Protein AF-A0A2P2MBY6-F1 (afdb_monomer)

Radius of gyration: 26.2 Å; Cα contacts (8 Å, |Δi|>4): 314; chains: 1; bounding box: 62×59×74 Å

Sequence (368 aa):
MGEHRKAVKDLSVALSIENSNVECLYLRASCYHAIGEYAAAVKDYDATLDLELDSMEKFVLQCLAFYQKEIALYTASKLRSEFCWFDIDGDIDPLFKEYWCKRLHPKNVCEKVFRQPPLRESLKKSKLRKQDFAITKQKAVLLVAADSIGKKIQYDCLGFLPNRRQHRMAGLAAIEIAQKVSKAWRSLQAEWKHSNKSSSKYGKRGRRRINIPSQNRGGAGCSTSSASETSTTYGITEDRSSNRFMMSWQDVYSVAVKWRQISEPCDPVVWINKLSEEFNSGFGSQTPMVLGQAKVIRYYPNHERTLDVAKAVIKDKLYVHNKADEI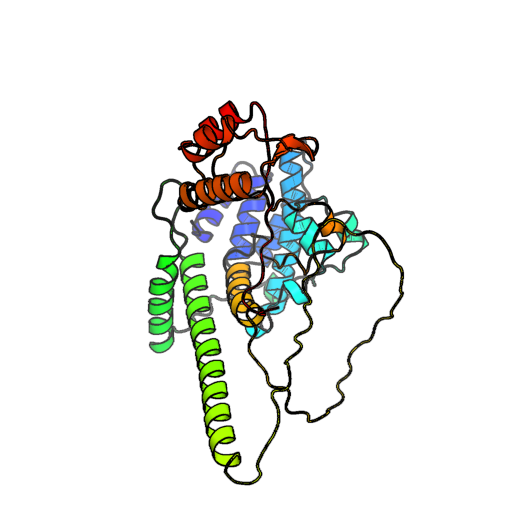INITTEKLQDIMDAKTCSDLYNIVGEDFWLATWCNSTAFEG

Nearest PDB structures (foldseek):
  4ja7-assembly1_A  TM=3.804E-01  e=2.092E+00  Rattus norvegicus
  6c9m-assembly1_A  TM=3.289E-01  e=2.869E+00  Homo sapiens
  6xss-assembly1_A  TM=3.361E-01  e=3.437E+00  synthetic construct
  4kxk-assembly1_D  TM=3.487E-01  e=3.596E+00  Homo sapiens

Secondary structure (DSSP, 8-state):
---HHHHHHHHHHHHHH-TT-HHHHHHHHHHHHHTT-HHHHHHHHHHHHT---S-HHHHHHHHHHHHHHHHHHHHHHHTTS-GGG--HHHHS-HHHHHHHHHT--THHHHHHSPPPPPPPHHHHH-----------HHHHHHHHHHHHHHGGG---STT----HHHHHHHHHHHHHHHHHHHHHHHHHHHHHHHHHHHTTSS-----------------S----------------------------HHHHHHHHHHHHHHHSTTS----GGGS-GGGGGT------SEETTEE-TTTGGGHHHHHHHHHHHHHHHSEEEETTS-EEE--HHHHHHHHH--SHHHHHHHH-S-EE-------TTS--

Structure (mmCIF, N/CA/C/O backbone):
data_AF-A0A2P2MBY6-F1
#
_entry.id   AF-A0A2P2MBY6-F1
#
loop_
_atom_site.group_PDB
_atom_site.id
_atom_site.type_symbol
_atom_site.label_atom_id
_atom_site.label_alt_id
_atom_site.label_comp_id
_atom_site.label_asym_id
_atom_site.label_entity_id
_atom_site.label_seq_id
_atom_site.pdbx_PDB_ins_code
_atom_site.Cartn_x
_atom_site.Cartn_y
_atom_site.Cartn_z
_atom_site.occupancy
_atom_site.B_iso_or_equiv
_atom_site.auth_seq_id
_atom_site.auth_comp_id
_atom_site.auth_asym_id
_atom_site.auth_atom_id
_atom_site.pdbx_PDB_model_num
ATOM 1 N N . MET A 1 1 ? -7.681 -6.167 -12.556 1.00 78.56 1 MET A N 1
ATOM 2 C CA . MET A 1 1 ? -6.485 -5.356 -12.226 1.00 78.56 1 MET A CA 1
ATOM 3 C C . MET A 1 1 ? -5.228 -6.216 -12.329 1.00 78.56 1 MET A C 1
ATOM 5 O O . MET A 1 1 ? -5.344 -7.437 -12.260 1.00 78.56 1 MET A O 1
ATOM 9 N N . GLY A 1 2 ? -4.052 -5.609 -12.525 1.00 81.81 2 GLY A N 1
ATOM 10 C CA . GLY A 1 2 ? -2.757 -6.320 -12.529 1.00 81.81 2 GLY A CA 1
ATOM 11 C C . GLY A 1 2 ? -2.271 -6.854 -13.888 1.00 81.81 2 GLY A C 1
ATOM 12 O O . GLY A 1 2 ? -1.284 -7.584 -13.948 1.00 81.81 2 GLY A O 1
ATOM 13 N N . GLU A 1 3 ? -2.921 -6.494 -14.999 1.00 90.56 3 GLU A N 1
ATOM 14 C CA . GLU A 1 3 ? -2.509 -6.874 -16.365 1.00 90.56 3 GLU A CA 1
ATOM 15 C C . GLU A 1 3 ? -1.414 -5.931 -16.908 1.00 90.56 3 GLU A C 1
ATOM 17 O O . GLU A 1 3 ? -1.547 -5.333 -17.976 1.00 90.56 3 GLU A O 1
ATOM 22 N N . HIS A 1 4 ? -0.314 -5.785 -16.164 1.00 93.62 4 HIS A N 1
ATOM 23 C CA . HIS A 1 4 ? 0.722 -4.775 -16.423 1.00 93.62 4 HIS A CA 1
ATOM 24 C C . HIS A 1 4 ? 1.309 -4.837 -17.842 1.00 93.62 4 HIS A C 1
ATOM 26 O O . HIS A 1 4 ? 1.604 -3.805 -18.428 1.00 93.62 4 HIS A O 1
ATOM 32 N N . ARG A 1 5 ? 1.444 -6.029 -18.443 1.00 93.88 5 ARG A N 1
ATOM 33 C CA . ARG A 1 5 ? 1.965 -6.159 -19.819 1.00 93.88 5 ARG A CA 1
ATOM 34 C C . ARG A 1 5 ? 1.016 -5.590 -20.874 1.00 93.88 5 ARG A C 1
ATOM 36 O O . ARG A 1 5 ? 1.489 -5.046 -21.866 1.00 93.88 5 ARG A O 1
ATOM 43 N N . LYS A 1 6 ? -0.299 -5.728 -20.674 1.00 95.31 6 LYS A N 1
ATOM 44 C CA . LYS A 1 6 ? -1.299 -5.123 -21.565 1.00 95.31 6 LYS A CA 1
ATOM 45 C C . LYS A 1 6 ? -1.293 -3.608 -21.387 1.00 95.31 6 LYS A C 1
ATOM 47 O O . LYS A 1 6 ? -1.152 -2.902 -22.374 1.00 95.31 6 LYS A O 1
ATOM 52 N N . ALA A 1 7 ? -1.271 -3.144 -20.135 1.00 96.31 7 ALA A N 1
ATOM 53 C CA . ALA A 1 7 ? -1.152 -1.723 -19.820 1.00 96.31 7 ALA A CA 1
ATOM 54 C C . ALA A 1 7 ? 0.098 -1.089 -20.455 1.00 96.31 7 ALA A C 1
ATOM 56 O O . ALA A 1 7 ? -0.005 -0.041 -21.074 1.00 96.31 7 ALA A O 1
ATOM 57 N N . VAL A 1 8 ? 1.264 -1.750 -20.407 1.00 97.38 8 VAL A N 1
ATOM 58 C CA . VAL A 1 8 ? 2.479 -1.277 -21.100 1.00 97.38 8 VAL A CA 1
ATOM 59 C C . VAL A 1 8 ? 2.241 -1.080 -22.598 1.00 97.38 8 VAL A C 1
ATOM 61 O O . VAL A 1 8 ? 2.723 -0.096 -23.157 1.00 97.38 8 VAL A O 1
ATOM 64 N N . LYS A 1 9 ? 1.518 -1.994 -23.258 1.00 97.38 9 LYS A N 1
ATOM 65 C CA . LYS A 1 9 ? 1.210 -1.878 -24.688 1.00 97.38 9 LYS A CA 1
ATOM 66 C C . LYS A 1 9 ? 0.331 -0.656 -24.952 1.00 97.38 9 LYS A C 1
ATOM 68 O O . LYS A 1 9 ? 0.691 0.154 -25.799 1.00 97.38 9 LYS A O 1
ATOM 73 N N . ASP A 1 10 ? -0.753 -0.507 -24.200 1.00 97.88 10 ASP A N 1
ATOM 74 C CA . ASP A 1 10 ? -1.712 0.589 -24.375 1.00 97.88 10 ASP A CA 1
ATOM 75 C C . ASP A 1 10 ? -1.059 1.952 -24.089 1.00 97.88 10 ASP A C 1
ATOM 77 O O . ASP A 1 10 ? -1.146 2.872 -24.899 1.00 97.88 10 ASP A O 1
ATOM 81 N N . LEU A 1 11 ? -0.286 2.050 -23.003 1.00 98.06 11 LEU A N 1
ATOM 82 C CA . LEU A 1 11 ? 0.474 3.252 -22.642 1.00 98.06 11 LEU A CA 1
ATOM 83 C C . LEU A 1 11 ? 1.568 3.578 -23.664 1.00 98.06 11 LEU A C 1
ATOM 85 O O . LEU A 1 11 ? 1.882 4.741 -23.886 1.00 98.06 11 LEU A O 1
ATOM 89 N N . SER A 1 12 ? 2.155 2.568 -24.312 1.00 97.94 12 SER A N 1
ATOM 90 C CA . SER A 1 12 ? 3.129 2.802 -25.384 1.00 97.94 12 SER A CA 1
ATOM 91 C C . SER A 1 12 ? 2.480 3.348 -26.651 1.00 97.94 12 SER A C 1
ATOM 93 O O . SER A 1 12 ? 3.113 4.140 -27.340 1.00 97.94 12 SER A O 1
ATOM 95 N N . VAL A 1 13 ? 1.236 2.957 -26.946 1.00 97.88 13 VAL A N 1
ATOM 96 C CA . VAL A 1 13 ? 0.458 3.569 -28.032 1.00 97.88 13 VAL A CA 1
ATOM 97 C C . VAL A 1 13 ? 0.110 5.013 -27.672 1.00 97.88 13 VAL A C 1
ATOM 99 O O . VAL A 1 13 ? 0.345 5.898 -28.488 1.00 97.88 13 VAL A O 1
ATOM 102 N N . ALA A 1 14 ? -0.353 5.280 -26.447 1.00 97.56 14 ALA A N 1
ATOM 103 C CA . ALA A 1 14 ? -0.631 6.646 -25.990 1.00 97.56 14 ALA A CA 1
ATOM 104 C C . ALA A 1 14 ? 0.609 7.554 -26.105 1.00 97.56 14 ALA A C 1
ATOM 106 O O . ALA A 1 14 ? 0.547 8.621 -26.709 1.00 97.56 14 ALA A O 1
ATOM 107 N N . LEU A 1 15 ? 1.768 7.068 -25.652 1.00 97.19 15 LEU A N 1
ATOM 108 C CA . LEU A 1 15 ? 3.051 7.773 -25.755 1.00 97.19 15 LEU A CA 1
ATOM 109 C C . LEU A 1 15 ? 3.625 7.848 -27.173 1.00 97.19 15 LEU A C 1
ATOM 111 O O . LEU A 1 15 ? 4.669 8.457 -27.343 1.00 97.19 15 LEU A O 1
ATOM 115 N N . SER A 1 16 ? 3.010 7.210 -28.172 1.00 97.06 16 SER A N 1
ATOM 116 C CA . SER A 1 16 ? 3.350 7.441 -29.585 1.00 97.06 16 SER A CA 1
ATOM 117 C C . SER A 1 16 ? 2.550 8.590 -30.203 1.00 97.06 16 SER A C 1
ATOM 119 O O . SER A 1 16 ? 2.918 9.092 -31.261 1.00 97.06 16 SER A O 1
ATOM 121 N N . ILE A 1 17 ? 1.455 8.985 -29.546 1.00 96.81 17 ILE A N 1
ATOM 122 C CA . ILE A 1 17 ? 0.594 10.105 -29.932 1.00 96.81 17 ILE A CA 1
ATOM 123 C C . ILE A 1 17 ? 1.050 11.365 -29.190 1.00 96.81 17 ILE A C 1
ATOM 125 O O . ILE A 1 17 ? 1.262 12.402 -29.810 1.00 96.81 17 ILE A O 1
ATOM 129 N N . GLU A 1 18 ? 1.246 11.262 -27.873 1.00 94.56 18 GLU A N 1
ATOM 130 C CA . GLU A 1 18 ? 1.729 12.346 -27.016 1.00 94.56 18 GLU A CA 1
ATOM 131 C C . GLU A 1 18 ? 2.947 11.875 -26.210 1.00 94.56 18 GLU A C 1
ATOM 133 O O . GLU A 1 18 ? 2.831 11.300 -25.127 1.00 94.56 18 GLU A O 1
ATOM 138 N N . ASN A 1 19 ? 4.143 12.113 -26.750 1.00 91.56 19 ASN A N 1
ATOM 139 C CA . ASN A 1 19 ? 5.389 11.558 -26.206 1.00 91.56 19 ASN A CA 1
ATOM 140 C C . ASN A 1 19 ? 5.737 12.051 -24.789 1.00 91.56 19 ASN A C 1
ATOM 142 O O . ASN A 1 19 ? 6.460 11.364 -24.069 1.00 91.56 19 ASN A O 1
ATOM 146 N N . SER A 1 20 ? 5.258 13.235 -24.403 1.00 90.75 20 SER A N 1
ATOM 147 C CA . SER A 1 20 ? 5.564 13.907 -23.132 1.00 90.75 20 SER A CA 1
ATOM 148 C C . SER A 1 20 ? 4.424 13.826 -22.112 1.00 90.75 20 SER A C 1
ATOM 150 O O . SER A 1 20 ? 4.402 14.592 -21.151 1.00 90.75 20 SER A O 1
ATOM 152 N N . ASN A 1 21 ? 3.467 12.912 -22.297 1.00 94.00 21 ASN A N 1
ATOM 153 C CA . ASN A 1 21 ? 2.381 12.733 -21.341 1.00 94.00 21 ASN A CA 1
ATOM 154 C C . ASN A 1 21 ? 2.911 12.130 -20.021 1.00 94.00 21 ASN A C 1
ATOM 156 O O . ASN A 1 21 ? 3.248 10.943 -19.946 1.00 94.00 21 ASN A O 1
ATOM 160 N N . VAL A 1 22 ? 2.983 12.961 -18.975 1.00 94.81 22 VAL A N 1
ATOM 161 C CA . VAL A 1 22 ? 3.554 12.623 -17.656 1.00 94.81 22 VAL A CA 1
ATOM 162 C C . VAL A 1 22 ? 2.873 11.423 -16.992 1.00 94.81 22 VAL A C 1
ATOM 164 O O . VAL A 1 22 ? 3.547 10.558 -16.431 1.00 94.81 22 VAL A O 1
ATOM 167 N N . GLU A 1 23 ? 1.545 11.322 -17.094 1.00 94.88 23 GLU A N 1
ATOM 168 C CA . GLU A 1 23 ? 0.777 10.211 -16.530 1.00 94.88 23 GLU A CA 1
ATOM 169 C C . GLU A 1 23 ? 1.121 8.908 -17.236 1.00 94.88 23 GLU A C 1
ATOM 171 O O . GLU A 1 23 ? 1.383 7.895 -16.584 1.00 94.88 23 GLU A O 1
ATOM 176 N N . CYS A 1 24 ? 1.173 8.931 -18.568 1.00 96.75 24 CYS A N 1
ATOM 177 C CA . CYS A 1 24 ? 1.498 7.745 -19.338 1.00 96.75 24 CYS A CA 1
ATOM 178 C C . CYS A 1 24 ? 2.928 7.266 -19.068 1.00 96.75 24 CYS A C 1
ATOM 180 O O . CYS A 1 24 ? 3.135 6.059 -18.913 1.00 96.75 24 CYS A O 1
ATOM 182 N N . LEU A 1 25 ? 3.901 8.181 -18.961 1.00 97.62 25 LEU A N 1
ATOM 183 C CA . LEU A 1 25 ? 5.281 7.848 -18.587 1.00 97.62 25 LEU A CA 1
ATOM 184 C C . LEU A 1 25 ? 5.335 7.208 -17.195 1.00 97.62 25 LEU A C 1
ATOM 186 O O . LEU A 1 25 ? 5.837 6.091 -17.052 1.00 97.62 25 LEU A O 1
ATOM 190 N N . TYR A 1 26 ? 4.740 7.853 -16.188 1.00 97.12 26 TYR A N 1
ATOM 191 C CA . TYR A 1 26 ? 4.722 7.353 -14.814 1.00 97.12 26 TYR A CA 1
ATOM 192 C C . TYR A 1 26 ? 4.019 5.990 -14.684 1.00 97.12 26 TYR A C 1
ATOM 194 O O . TYR A 1 26 ? 4.528 5.065 -14.036 1.00 97.12 26 TYR A O 1
ATOM 202 N N . LEU A 1 27 ? 2.845 5.829 -15.303 1.00 96.81 27 LEU A N 1
ATOM 203 C CA . LEU A 1 27 ? 2.080 4.581 -15.255 1.00 96.81 27 LEU A CA 1
ATOM 204 C C . LEU A 1 27 ? 2.801 3.452 -15.994 1.00 96.81 27 LEU A C 1
ATOM 206 O O . LEU A 1 27 ? 2.781 2.304 -15.532 1.00 96.81 27 LEU A O 1
ATOM 210 N N . ARG A 1 28 ? 3.477 3.753 -17.111 1.00 97.75 28 ARG A N 1
ATOM 211 C CA . ARG A 1 28 ? 4.228 2.748 -17.872 1.00 97.75 28 ARG A CA 1
ATOM 212 C C . ARG A 1 28 ? 5.473 2.320 -17.108 1.00 97.75 28 ARG A C 1
ATOM 214 O O . ARG A 1 28 ? 5.704 1.115 -16.990 1.00 97.75 28 ARG A O 1
ATOM 221 N N . ALA A 1 29 ? 6.184 3.267 -16.494 1.00 97.81 29 ALA A N 1
ATOM 222 C CA . ALA A 1 29 ? 7.292 2.996 -15.583 1.00 97.81 29 ALA A CA 1
ATOM 223 C C . ALA A 1 29 ? 6.868 2.070 -14.433 1.00 97.81 29 ALA A C 1
ATOM 225 O O . ALA A 1 29 ? 7.518 1.060 -14.162 1.00 97.81 29 ALA A O 1
ATOM 226 N N . SER A 1 30 ? 5.718 2.358 -13.820 1.00 96.75 30 SER A N 1
ATOM 227 C CA . SER A 1 30 ? 5.136 1.564 -12.731 1.00 96.75 30 SER A CA 1
ATOM 228 C C . SER A 1 30 ? 4.758 0.151 -13.174 1.00 96.75 30 SER A C 1
ATOM 230 O O . SER A 1 30 ? 5.026 -0.827 -12.471 1.00 96.75 30 SER A O 1
ATOM 232 N N . CYS A 1 31 ? 4.217 -0.000 -14.385 1.00 96.38 31 CYS A N 1
ATOM 233 C CA . CYS A 1 31 ? 3.959 -1.317 -14.957 1.00 96.38 31 CYS A CA 1
ATOM 234 C C . CYS A 1 31 ? 5.253 -2.084 -15.259 1.00 96.38 31 CYS A C 1
ATOM 236 O O . CYS A 1 31 ? 5.318 -3.279 -14.963 1.00 96.38 31 CYS A O 1
ATOM 238 N N . TYR A 1 32 ? 6.284 -1.424 -15.801 1.00 96.25 32 TYR A N 1
ATOM 239 C CA . TYR A 1 32 ? 7.603 -2.027 -16.014 1.00 96.25 32 TYR A CA 1
ATOM 240 C C . TYR A 1 32 ? 8.243 -2.471 -14.696 1.00 96.25 32 TYR A C 1
ATOM 242 O O . TYR A 1 32 ? 8.748 -3.592 -14.609 1.00 96.25 32 TYR A O 1
ATOM 250 N N . HIS A 1 33 ? 8.156 -1.646 -13.651 1.00 94.88 33 HIS A N 1
ATOM 251 C CA . HIS A 1 33 ? 8.618 -1.977 -12.308 1.00 94.88 33 HIS A CA 1
ATOM 252 C C . HIS A 1 33 ? 7.906 -3.233 -11.779 1.00 94.88 33 HIS A C 1
ATOM 254 O O . HIS A 1 33 ? 8.561 -4.198 -11.382 1.00 94.88 33 HIS A O 1
ATOM 260 N N . ALA A 1 34 ? 6.573 -3.285 -11.867 1.00 93.38 34 ALA A N 1
ATOM 261 C CA . ALA A 1 34 ? 5.775 -4.416 -11.394 1.00 93.38 34 ALA A CA 1
ATOM 262 C C . ALA A 1 34 ? 6.083 -5.750 -12.106 1.00 93.38 34 ALA A C 1
ATOM 264 O O . ALA A 1 34 ? 5.965 -6.817 -11.498 1.00 93.38 34 ALA A O 1
ATOM 265 N N . ILE A 1 35 ? 6.494 -5.720 -13.379 1.00 91.44 35 ILE A N 1
ATOM 266 C CA . ILE A 1 35 ? 6.883 -6.926 -14.139 1.00 91.44 35 ILE A CA 1
ATOM 267 C C . ILE A 1 35 ? 8.387 -7.231 -14.088 1.00 91.44 35 ILE A C 1
ATOM 269 O O . ILE A 1 35 ? 8.823 -8.202 -14.711 1.00 91.44 35 ILE A O 1
ATOM 273 N N . GLY A 1 36 ? 9.164 -6.431 -13.351 1.00 90.62 36 GLY A N 1
ATOM 274 C CA . GLY A 1 36 ? 10.608 -6.589 -13.175 1.00 90.62 36 GLY A CA 1
ATOM 275 C C . GLY A 1 36 ? 11.459 -6.057 -14.332 1.00 90.62 36 GLY A C 1
ATOM 276 O O . GLY A 1 36 ? 12.650 -6.331 -14.392 1.00 90.62 36 GLY A O 1
ATOM 277 N N . GLU A 1 37 ? 10.904 -5.289 -15.266 1.00 92.75 37 GLU A N 1
ATOM 278 C CA . GLU A 1 37 ? 11.662 -4.661 -16.357 1.00 92.75 37 GLU A CA 1
ATOM 279 C C . GLU A 1 37 ? 12.310 -3.347 -15.875 1.00 92.75 37 GLU A C 1
ATOM 281 O O . GLU A 1 37 ? 12.018 -2.259 -16.364 1.00 92.75 37 GLU A O 1
ATOM 286 N N . TYR A 1 38 ? 13.208 -3.453 -14.886 1.00 93.81 38 TYR A N 1
ATOM 287 C CA . TYR A 1 38 ? 13.740 -2.309 -14.130 1.00 93.81 38 TYR A CA 1
ATOM 288 C C . TYR A 1 38 ? 14.455 -1.258 -14.984 1.00 93.81 38 TYR A C 1
ATOM 290 O O . TYR A 1 38 ? 14.332 -0.073 -14.702 1.00 93.81 38 TYR A O 1
ATOM 298 N N . ALA A 1 39 ? 15.178 -1.655 -16.035 1.00 94.12 39 ALA A N 1
ATOM 299 C CA . ALA A 1 39 ? 15.843 -0.696 -16.922 1.00 94.12 39 ALA A CA 1
ATOM 300 C C . ALA A 1 39 ? 14.841 0.200 -17.665 1.00 94.12 39 ALA A C 1
ATOM 302 O O . ALA A 1 39 ? 15.055 1.405 -17.768 1.00 94.12 39 ALA A O 1
ATOM 303 N N . ALA A 1 40 ? 13.734 -0.379 -18.139 1.00 95.31 40 ALA A N 1
ATOM 304 C CA . ALA A 1 40 ? 12.662 0.379 -18.775 1.00 95.31 40 ALA A CA 1
ATOM 305 C C . ALA A 1 40 ? 11.901 1.233 -17.750 1.00 95.31 40 ALA A C 1
ATOM 307 O O . ALA A 1 40 ? 11.593 2.385 -18.035 1.00 95.31 40 ALA A O 1
ATOM 308 N N . ALA A 1 41 ? 11.677 0.704 -16.541 1.00 96.94 41 ALA A N 1
ATOM 309 C CA . ALA A 1 41 ? 11.056 1.451 -15.450 1.00 96.94 41 ALA A CA 1
ATOM 310 C C . ALA A 1 41 ? 11.860 2.703 -15.077 1.00 96.94 41 ALA A C 1
ATOM 312 O O . ALA A 1 41 ? 11.313 3.798 -15.071 1.00 96.94 41 ALA A O 1
ATOM 313 N N . VAL A 1 42 ? 13.166 2.556 -14.822 1.00 96.69 42 VAL A N 1
ATOM 314 C CA . VAL A 1 42 ? 14.052 3.681 -14.481 1.00 96.69 42 VAL A CA 1
ATOM 315 C C . VAL A 1 42 ? 14.084 4.709 -15.607 1.00 96.69 42 VAL A C 1
ATOM 317 O O . VAL A 1 42 ? 13.974 5.894 -15.324 1.00 96.69 42 VAL A O 1
ATOM 320 N N . LYS A 1 43 ? 14.155 4.269 -16.871 1.00 96.25 43 LYS A N 1
ATOM 321 C CA . LYS A 1 43 ? 14.130 5.172 -18.028 1.00 96.25 43 LYS A CA 1
ATOM 322 C C . LYS A 1 43 ? 12.860 6.029 -18.072 1.00 96.25 43 LYS A C 1
ATOM 324 O O . LYS A 1 43 ? 12.955 7.233 -18.276 1.00 96.25 43 LYS A O 1
ATOM 329 N N . ASP A 1 44 ? 11.688 5.420 -17.913 1.00 98.06 44 ASP A N 1
ATOM 330 C CA . ASP A 1 44 ? 10.419 6.155 -17.966 1.00 98.06 44 ASP A CA 1
ATOM 331 C C . ASP A 1 44 ? 10.206 7.026 -16.710 1.00 98.06 44 ASP A C 1
ATOM 333 O O . ASP A 1 44 ? 9.632 8.111 -16.810 1.00 98.06 44 ASP A O 1
ATOM 337 N N . TYR A 1 45 ? 10.699 6.606 -15.536 1.00 98.00 45 TYR A N 1
ATOM 338 C CA . TYR A 1 45 ? 10.712 7.466 -14.348 1.00 98.00 45 TYR A CA 1
ATOM 339 C C . TYR A 1 45 ? 11.626 8.678 -14.529 1.00 98.00 45 TYR A C 1
ATOM 341 O O . TYR A 1 45 ? 11.221 9.777 -14.172 1.00 98.00 45 TYR A O 1
ATOM 349 N N . ASP A 1 46 ? 12.813 8.503 -15.112 1.00 97.12 46 ASP A N 1
ATOM 350 C CA . ASP A 1 46 ? 13.713 9.618 -15.427 1.00 97.12 46 ASP A CA 1
ATOM 351 C C . ASP A 1 46 ? 13.061 10.584 -16.415 1.00 97.12 46 ASP A C 1
ATOM 353 O O . ASP A 1 46 ? 12.971 11.773 -16.132 1.00 97.12 46 ASP A O 1
ATOM 357 N N . ALA A 1 47 ? 12.447 10.064 -17.481 1.00 96.94 47 ALA A N 1
ATOM 358 C CA . ALA A 1 47 ? 11.673 10.890 -18.403 1.00 96.94 47 ALA A CA 1
ATOM 359 C C . ALA A 1 47 ? 10.525 11.647 -17.709 1.00 96.94 47 ALA A C 1
ATOM 361 O O . ALA A 1 47 ? 10.223 12.764 -18.098 1.00 96.94 47 ALA A O 1
ATOM 362 N N . THR A 1 48 ? 9.893 11.070 -16.680 1.00 96.56 48 THR A N 1
ATOM 363 C CA . THR A 1 48 ? 8.858 11.754 -15.880 1.00 96.56 48 THR A CA 1
ATOM 364 C C . THR A 1 48 ? 9.450 12.904 -15.056 1.00 96.56 48 THR A C 1
ATOM 366 O O . THR A 1 48 ? 8.844 13.971 -14.948 1.00 96.56 48 THR A O 1
ATOM 369 N N . LEU A 1 49 ? 10.626 12.689 -14.461 1.00 94.56 49 LEU A N 1
ATOM 370 C CA . LEU A 1 49 ? 11.331 13.675 -13.639 1.00 94.56 49 LEU A CA 1
ATOM 371 C C . LEU A 1 49 ? 11.885 14.845 -14.464 1.00 94.56 49 LEU A C 1
ATOM 373 O O . LEU A 1 49 ? 11.949 15.953 -13.943 1.00 94.56 49 LEU A O 1
ATOM 377 N N . ASP A 1 50 ? 12.234 14.606 -15.729 1.00 94.56 50 ASP A N 1
ATOM 378 C CA . ASP A 1 50 ? 12.812 15.608 -16.633 1.00 94.56 50 ASP A CA 1
ATOM 379 C C . ASP A 1 50 ? 11.766 16.542 -17.280 1.00 94.56 50 ASP A C 1
ATOM 381 O O . ASP A 1 50 ? 12.133 17.500 -17.959 1.00 94.56 50 ASP A O 1
ATOM 385 N N . LEU A 1 51 ? 10.463 16.282 -17.105 1.00 92.38 51 LEU A N 1
ATOM 386 C CA . LEU A 1 51 ? 9.408 17.133 -17.666 1.00 92.38 51 LEU A CA 1
ATOM 387 C C . LEU A 1 51 ? 9.251 18.453 -16.900 1.00 92.38 51 LEU A C 1
ATOM 389 O O . LEU A 1 51 ? 9.188 18.480 -15.672 1.00 92.38 51 LEU A O 1
ATOM 393 N N . GLU A 1 52 ? 9.063 19.547 -17.635 1.00 87.00 52 GLU A N 1
ATOM 394 C CA . GLU A 1 52 ? 8.582 20.808 -17.071 1.00 87.00 52 GLU A CA 1
ATOM 395 C C . GLU A 1 52 ? 7.053 20.763 -16.968 1.00 87.00 52 GLU A C 1
ATOM 397 O O . GLU A 1 52 ? 6.355 20.588 -17.969 1.00 87.00 52 GLU A O 1
ATOM 402 N N . LEU A 1 53 ? 6.524 20.870 -15.747 1.00 85.00 53 LEU A N 1
ATOM 403 C CA . LEU A 1 53 ? 5.092 20.749 -15.478 1.00 85.00 53 LEU A CA 1
ATOM 404 C C . LEU A 1 53 ? 4.497 22.088 -15.054 1.00 85.00 53 LEU A C 1
ATOM 406 O O . LEU A 1 53 ? 5.034 22.798 -14.211 1.00 85.00 53 LEU A O 1
ATOM 410 N N . ASP A 1 54 ? 3.336 22.387 -15.622 1.00 79.50 54 ASP A N 1
ATOM 411 C CA . ASP A 1 54 ? 2.554 23.606 -15.420 1.00 79.50 54 ASP A CA 1
ATOM 412 C C . ASP A 1 54 ? 1.555 23.512 -14.251 1.00 79.50 54 ASP A C 1
ATOM 414 O O . ASP A 1 54 ? 0.925 24.499 -13.878 1.00 79.50 54 ASP A O 1
ATOM 418 N N . SER A 1 55 ? 1.393 22.318 -13.673 1.00 78.31 55 SER A N 1
ATOM 419 C CA . SER A 1 55 ? 0.350 21.988 -12.700 1.00 78.31 55 SER A CA 1
ATOM 420 C C . SER A 1 55 ? 0.910 21.266 -11.476 1.00 78.31 55 SER A C 1
ATOM 422 O O . SER A 1 55 ? 1.679 20.307 -11.587 1.00 78.31 55 SER A O 1
ATOM 424 N N . MET A 1 56 ? 0.434 21.674 -10.294 1.00 74.81 56 MET A N 1
ATOM 425 C CA . MET A 1 56 ? 0.769 21.038 -9.017 1.00 74.81 56 MET A CA 1
ATOM 426 C C . MET A 1 56 ? 0.292 19.577 -8.939 1.00 74.81 56 MET A C 1
ATOM 428 O O . MET A 1 56 ? 0.945 18.747 -8.314 1.00 74.81 56 MET A O 1
ATOM 432 N N . GLU A 1 57 ? -0.821 19.231 -9.590 1.00 73.19 57 GLU A N 1
ATOM 433 C CA . GLU A 1 57 ? -1.320 17.850 -9.621 1.00 73.19 57 GLU A CA 1
ATOM 434 C C . GLU A 1 57 ? -0.347 16.934 -10.371 1.00 73.19 57 GLU A C 1
ATOM 436 O O . GLU A 1 57 ? 0.021 15.863 -9.885 1.00 73.19 57 GLU A O 1
ATOM 441 N N . LYS A 1 58 ? 0.164 17.406 -11.512 1.00 80.62 58 LYS A N 1
ATOM 442 C CA . LYS A 1 58 ? 1.179 16.685 -12.282 1.00 80.62 58 LYS A CA 1
ATOM 443 C C . LYS A 1 58 ? 2.514 16.627 -11.524 1.00 80.62 58 LYS A C 1
ATOM 445 O O . LYS A 1 58 ? 3.211 15.618 -11.592 1.00 80.62 58 LYS A O 1
ATOM 450 N N . PHE A 1 59 ? 2.844 17.656 -10.742 1.00 86.00 59 PHE A N 1
ATOM 451 C CA . PHE A 1 59 ? 4.048 17.686 -9.904 1.00 86.00 59 PHE A CA 1
ATOM 452 C C . PHE A 1 59 ? 4.090 16.552 -8.858 1.00 86.00 59 PHE A C 1
ATOM 454 O O . PHE A 1 59 ? 5.154 15.995 -8.567 1.00 86.00 59 PHE A O 1
ATOM 461 N N . VAL A 1 60 ? 2.932 16.118 -8.341 1.00 90.19 60 VAL A N 1
ATOM 462 C CA . VAL A 1 60 ? 2.849 14.950 -7.442 1.00 90.19 60 VAL A CA 1
ATOM 463 C C . VAL A 1 60 ? 3.360 13.678 -8.129 1.00 90.19 60 VAL A C 1
ATOM 465 O O . VAL A 1 60 ? 4.001 12.849 -7.479 1.00 90.19 60 VAL A O 1
ATOM 468 N N . LEU A 1 61 ? 3.145 13.523 -9.440 1.00 92.50 61 LEU A N 1
ATOM 469 C CA . LEU A 1 61 ? 3.645 12.370 -10.197 1.00 92.50 61 LEU A CA 1
ATOM 470 C C . LEU A 1 61 ? 5.169 12.366 -10.308 1.00 92.50 61 LEU A C 1
ATOM 472 O O . LEU A 1 61 ? 5.756 11.289 -10.293 1.00 92.50 61 LEU A O 1
ATOM 476 N N . GLN A 1 62 ? 5.824 13.529 -10.338 1.00 92.88 62 GLN A N 1
ATOM 477 C CA . GLN A 1 62 ? 7.289 13.610 -10.293 1.00 92.88 62 GLN A CA 1
ATOM 478 C C . GLN A 1 62 ? 7.826 13.200 -8.927 1.00 92.88 62 GLN A C 1
ATOM 480 O O . GLN A 1 62 ? 8.760 12.402 -8.837 1.00 92.88 62 GLN A O 1
ATOM 485 N N . CYS A 1 63 ? 7.188 13.671 -7.853 1.00 94.25 63 CYS A N 1
ATOM 486 C CA . CYS A 1 63 ? 7.530 13.237 -6.500 1.00 94.25 63 CYS A CA 1
ATOM 487 C C . CYS A 1 63 ? 7.385 11.714 -6.374 1.00 94.25 63 CYS A C 1
ATOM 489 O O . CYS A 1 63 ? 8.296 11.037 -5.907 1.00 94.25 63 CYS A O 1
ATOM 491 N N . LEU A 1 64 ? 6.279 11.145 -6.863 1.00 94.31 64 LEU A N 1
ATOM 492 C CA . LEU A 1 64 ? 6.085 9.696 -6.885 1.00 94.31 64 LEU A CA 1
ATOM 493 C C . LEU A 1 64 ? 7.120 8.985 -7.766 1.00 94.31 64 LEU A C 1
ATOM 495 O O . LEU A 1 64 ? 7.698 8.000 -7.316 1.00 94.31 64 LEU A O 1
ATOM 499 N N . ALA A 1 65 ? 7.398 9.472 -8.977 1.00 96.12 65 ALA A N 1
ATOM 500 C CA . ALA A 1 65 ? 8.387 8.891 -9.885 1.00 96.12 65 ALA A CA 1
ATOM 501 C C . ALA A 1 65 ? 9.769 8.782 -9.232 1.00 96.12 65 ALA A C 1
ATOM 503 O O . ALA A 1 65 ? 10.425 7.750 -9.363 1.00 96.12 65 ALA A O 1
ATOM 504 N N . PHE A 1 66 ? 10.170 9.795 -8.459 1.00 96.12 66 PHE A N 1
ATOM 505 C CA . PHE A 1 66 ? 11.392 9.761 -7.664 1.00 96.12 66 PHE A CA 1
ATOM 506 C C . PHE A 1 66 ? 11.414 8.567 -6.703 1.00 96.12 66 PHE A C 1
ATOM 508 O O . PHE A 1 66 ? 12.326 7.740 -6.766 1.00 96.12 66 PHE A O 1
ATOM 515 N N . TYR A 1 67 ? 10.405 8.444 -5.834 1.00 96.44 67 TYR A N 1
ATOM 516 C CA . TYR A 1 67 ? 10.377 7.372 -4.834 1.00 96.44 67 TYR A CA 1
ATOM 517 C C . TYR A 1 67 ? 10.280 6.000 -5.499 1.00 96.44 67 TYR A C 1
ATOM 519 O O . TYR A 1 67 ? 10.982 5.066 -5.118 1.00 96.44 67 TYR A O 1
ATOM 527 N N . GLN A 1 68 ? 9.459 5.881 -6.541 1.00 96.94 68 GLN A N 1
ATOM 528 C CA . GLN A 1 68 ? 9.271 4.625 -7.253 1.00 96.94 68 GLN A CA 1
ATOM 529 C C . GLN A 1 68 ? 10.520 4.175 -8.009 1.00 96.94 68 GLN A C 1
ATOM 531 O O . GLN A 1 68 ? 10.815 2.979 -8.037 1.00 96.94 68 GLN A O 1
ATOM 536 N N . LYS A 1 69 ? 11.289 5.113 -8.575 1.00 97.12 69 LYS A N 1
ATOM 537 C CA . LYS A 1 69 ? 12.599 4.827 -9.165 1.00 97.12 69 LYS A CA 1
ATOM 538 C C . LYS A 1 69 ? 13.543 4.235 -8.123 1.00 97.12 69 LYS A C 1
ATOM 540 O O . LYS A 1 69 ? 14.160 3.206 -8.383 1.00 97.12 69 LYS A O 1
ATOM 545 N N . GLU A 1 70 ? 13.635 4.842 -6.944 1.00 96.56 70 GLU A N 1
ATOM 546 C CA . GLU A 1 70 ? 14.501 4.348 -5.869 1.00 96.56 70 GLU A CA 1
ATOM 547 C C . GLU A 1 70 ? 14.067 2.959 -5.382 1.00 96.56 70 GLU A C 1
ATOM 549 O O . GLU A 1 70 ? 14.902 2.063 -5.261 1.00 96.56 70 GLU A O 1
ATOM 554 N N . ILE A 1 71 ? 12.765 2.714 -5.204 1.00 96.56 71 ILE A N 1
ATOM 555 C CA . ILE A 1 71 ? 12.256 1.381 -4.841 1.00 96.56 71 ILE A CA 1
ATOM 556 C C . ILE A 1 71 ? 12.503 0.354 -5.958 1.00 96.56 71 ILE A C 1
ATOM 558 O O . ILE A 1 71 ? 12.827 -0.803 -5.671 1.00 96.56 71 ILE A O 1
ATOM 562 N N . ALA A 1 72 ? 12.432 0.755 -7.231 1.00 96.06 72 ALA A N 1
ATOM 563 C CA . ALA A 1 72 ? 12.788 -0.106 -8.356 1.00 96.06 72 ALA A CA 1
ATOM 564 C C . ALA A 1 72 ? 14.277 -0.487 -8.334 1.00 96.06 72 ALA A C 1
ATOM 566 O O . ALA A 1 72 ? 14.613 -1.655 -8.547 1.00 96.06 72 ALA A O 1
ATOM 567 N N . LEU A 1 73 ? 15.165 0.463 -8.024 1.00 95.88 73 LEU A N 1
ATOM 568 C CA . LEU A 1 73 ? 16.602 0.223 -7.852 1.00 95.88 73 LEU A CA 1
ATOM 569 C C . LEU A 1 73 ? 16.890 -0.698 -6.661 1.00 95.88 73 LEU A C 1
ATOM 571 O O . LEU A 1 73 ? 17.630 -1.676 -6.806 1.00 95.88 73 LEU A O 1
ATOM 575 N N . TYR A 1 74 ? 16.256 -0.446 -5.514 1.00 95.25 74 TYR A N 1
ATOM 576 C CA . TYR A 1 74 ? 16.342 -1.311 -4.338 1.00 95.25 74 TYR A CA 1
ATOM 577 C C . TYR A 1 74 ? 15.917 -2.744 -4.675 1.00 95.25 74 TYR A C 1
ATOM 579 O O . TYR A 1 74 ? 16.678 -3.694 -4.463 1.00 95.25 74 TYR A O 1
ATOM 587 N N . THR A 1 75 ? 14.742 -2.908 -5.285 1.00 93.75 75 THR A N 1
ATOM 588 C CA . THR A 1 75 ? 14.206 -4.224 -5.653 1.00 93.75 75 THR A CA 1
ATOM 589 C C . THR A 1 75 ? 15.133 -4.933 -6.642 1.00 93.75 75 THR A C 1
ATOM 591 O O . THR A 1 75 ? 15.441 -6.113 -6.466 1.00 93.75 75 THR A O 1
ATOM 594 N N . ALA A 1 76 ? 15.662 -4.209 -7.635 1.00 92.69 76 ALA A N 1
ATOM 595 C CA . ALA A 1 76 ? 16.654 -4.726 -8.574 1.00 92.69 76 ALA A CA 1
ATOM 596 C C . ALA A 1 76 ? 17.947 -5.193 -7.877 1.00 92.69 76 ALA A C 1
ATOM 598 O O . ALA A 1 76 ? 18.529 -6.211 -8.264 1.00 92.69 76 ALA A O 1
ATOM 599 N N . SER A 1 77 ? 18.393 -4.484 -6.834 1.00 91.94 77 SER A N 1
ATOM 600 C CA . SER A 1 77 ? 19.593 -4.837 -6.065 1.00 91.94 77 SER A CA 1
ATOM 601 C C . SER A 1 77 ? 19.439 -6.155 -5.291 1.00 91.94 77 SER A C 1
ATOM 603 O O . SER A 1 77 ? 20.414 -6.897 -5.144 1.00 91.94 77 SER A O 1
ATOM 605 N N . LYS A 1 78 ? 18.207 -6.485 -4.874 1.00 91.25 78 LYS A N 1
ATOM 606 C CA . LYS A 1 78 ? 17.855 -7.683 -4.095 1.00 91.25 78 LYS A CA 1
ATOM 607 C C . LYS A 1 78 ? 17.473 -8.899 -4.948 1.00 91.25 78 LYS A C 1
ATOM 609 O O . LYS A 1 78 ? 17.292 -9.977 -4.397 1.00 91.25 78 LYS A O 1
ATOM 614 N N . LEU A 1 79 ? 17.408 -8.784 -6.279 1.00 86.19 79 LEU A N 1
ATOM 615 C CA . LEU A 1 79 ? 16.949 -9.861 -7.181 1.00 86.19 79 LEU A CA 1
ATOM 616 C C . LEU A 1 79 ? 17.682 -11.201 -7.043 1.00 86.19 79 LEU A C 1
ATOM 618 O O . LEU A 1 79 ? 17.113 -12.245 -7.350 1.00 86.19 79 LEU A O 1
ATOM 622 N N . ARG A 1 80 ? 18.968 -11.173 -6.676 1.00 83.44 80 ARG A N 1
ATOM 623 C CA . ARG A 1 80 ? 19.791 -12.385 -6.520 1.00 83.44 80 ARG A CA 1
ATOM 624 C C . ARG A 1 80 ? 19.826 -12.904 -5.087 1.00 83.44 80 ARG A C 1
ATOM 626 O O . ARG A 1 80 ? 20.393 -13.967 -4.855 1.00 83.44 80 ARG A O 1
ATOM 633 N N . SER A 1 81 ? 19.265 -12.152 -4.150 1.00 89.19 81 SER A N 1
ATOM 634 C CA . SER A 1 81 ? 19.183 -12.543 -2.753 1.00 89.19 81 SER A CA 1
ATOM 635 C C . SER A 1 81 ? 17.983 -13.454 -2.542 1.00 89.19 81 SER A C 1
ATOM 637 O O . SER A 1 81 ? 16.979 -13.372 -3.253 1.00 89.19 81 SER A O 1
ATOM 639 N N . GLU A 1 82 ? 18.065 -14.324 -1.541 1.00 90.44 82 GLU A N 1
ATOM 640 C CA . GLU A 1 82 ? 16.889 -15.064 -1.100 1.00 90.44 82 GLU A CA 1
ATOM 641 C C . GLU A 1 82 ? 15.810 -14.090 -0.620 1.00 90.44 82 GLU A C 1
ATOM 643 O O . GLU A 1 82 ? 16.100 -13.056 -0.014 1.00 90.44 82 GLU A O 1
ATOM 648 N N . PHE A 1 83 ? 14.547 -14.436 -0.863 1.00 89.94 83 PHE A N 1
ATOM 649 C CA . PHE A 1 83 ? 13.422 -13.556 -0.555 1.00 89.94 83 PHE A CA 1
ATOM 650 C C . PHE A 1 83 ? 13.315 -13.203 0.939 1.00 89.94 83 PHE A C 1
ATOM 652 O O . PHE A 1 83 ? 12.819 -12.136 1.294 1.00 89.94 83 PHE A O 1
ATOM 659 N N . CYS A 1 84 ? 13.834 -14.049 1.835 1.00 87.94 84 CYS A N 1
ATOM 660 C CA . CYS A 1 84 ? 13.883 -13.753 3.266 1.00 87.94 84 CYS A CA 1
ATOM 661 C C . CYS A 1 84 ? 14.701 -12.488 3.596 1.00 87.94 84 CYS A C 1
ATOM 663 O O . CYS A 1 84 ? 14.366 -11.832 4.580 1.00 87.94 84 CYS A O 1
ATOM 665 N N . TRP A 1 85 ? 15.668 -12.102 2.752 1.00 90.62 85 TRP A N 1
ATOM 666 C CA . TRP A 1 85 ? 16.525 -10.915 2.902 1.00 90.62 85 TRP A CA 1
ATOM 667 C C . TRP A 1 85 ? 15.985 -9.644 2.231 1.00 90.62 85 TRP A C 1
ATOM 669 O O . TRP A 1 85 ? 16.659 -8.611 2.230 1.00 90.62 85 TRP A O 1
ATOM 679 N N . PHE A 1 86 ? 14.803 -9.712 1.615 1.00 93.12 86 PHE A N 1
ATOM 680 C CA . PHE A 1 86 ? 14.087 -8.525 1.152 1.00 93.12 86 PHE A CA 1
ATOM 681 C C . PHE A 1 86 ? 13.398 -7.869 2.353 1.00 93.12 86 PHE A C 1
ATOM 683 O O . PHE A 1 86 ? 12.570 -8.510 2.999 1.00 93.12 86 PHE A O 1
ATOM 690 N N . ASP A 1 87 ? 13.754 -6.633 2.683 1.00 93.12 87 ASP A N 1
ATOM 691 C CA . ASP A 1 87 ? 13.261 -5.933 3.870 1.00 93.12 87 ASP A CA 1
ATOM 692 C C . ASP A 1 87 ? 13.276 -4.415 3.644 1.00 93.12 87 ASP A C 1
ATOM 694 O O . ASP A 1 87 ? 14.224 -3.727 4.012 1.00 93.12 87 ASP A O 1
ATOM 698 N N . ILE A 1 88 ? 12.221 -3.883 3.017 1.00 94.31 88 ILE A N 1
ATOM 699 C CA . ILE A 1 88 ? 12.086 -2.431 2.804 1.00 94.31 88 ILE A CA 1
ATOM 700 C C . ILE A 1 88 ? 12.096 -1.686 4.143 1.00 94.31 88 ILE A C 1
ATOM 702 O O . ILE A 1 88 ? 12.642 -0.591 4.239 1.00 94.31 88 ILE A O 1
ATOM 706 N N . ASP A 1 89 ? 11.491 -2.263 5.180 1.00 92.88 89 ASP A N 1
ATOM 707 C CA . ASP A 1 89 ? 11.336 -1.598 6.467 1.00 92.88 89 ASP A CA 1
ATOM 708 C C . ASP A 1 89 ? 12.658 -1.446 7.220 1.00 92.88 89 ASP A C 1
ATOM 710 O O . ASP A 1 89 ? 12.843 -0.425 7.889 1.00 92.88 89 ASP A O 1
ATOM 714 N N . GLY A 1 90 ? 13.551 -2.430 7.104 1.00 92.69 90 GLY A N 1
ATOM 715 C CA . GLY A 1 90 ? 14.899 -2.390 7.669 1.00 92.69 90 GLY A CA 1
ATOM 716 C C . GLY A 1 90 ? 15.933 -1.686 6.787 1.00 92.69 90 GLY A C 1
ATOM 717 O O . GLY A 1 90 ? 16.807 -1.005 7.317 1.00 92.69 90 GLY A O 1
ATOM 718 N N . ASP A 1 91 ? 15.839 -1.827 5.462 1.00 94.25 91 ASP A N 1
ATOM 719 C CA . ASP A 1 91 ? 16.880 -1.357 4.539 1.00 94.25 91 ASP A CA 1
ATOM 720 C C . ASP A 1 91 ? 16.679 0.087 4.052 1.00 94.25 91 ASP A C 1
ATOM 722 O O . ASP A 1 91 ? 17.652 0.751 3.691 1.00 94.25 91 ASP A O 1
ATOM 726 N N . ILE A 1 92 ? 15.431 0.564 3.967 1.00 94.62 92 ILE A N 1
ATOM 727 C CA . ILE A 1 92 ? 15.121 1.907 3.462 1.00 94.62 92 ILE A CA 1
ATOM 728 C C . ILE A 1 92 ? 14.980 2.887 4.623 1.00 94.62 92 ILE A C 1
ATOM 730 O O . ILE A 1 92 ? 14.282 2.625 5.607 1.00 94.62 92 ILE A O 1
ATOM 734 N N . ASP A 1 93 ? 15.611 4.048 4.460 1.00 94.75 93 ASP A N 1
ATOM 735 C CA . ASP A 1 93 ? 15.648 5.108 5.459 1.00 94.75 93 ASP A CA 1
ATOM 736 C C . ASP A 1 93 ? 14.234 5.536 5.926 1.00 94.75 93 ASP A C 1
ATOM 738 O O . ASP A 1 93 ? 13.330 5.710 5.093 1.00 94.75 93 ASP A O 1
ATOM 742 N N . PRO A 1 94 ? 14.006 5.717 7.242 1.00 92.50 94 PRO A N 1
ATOM 743 C CA . PRO A 1 94 ? 12.717 6.149 7.782 1.00 92.50 94 PRO A CA 1
ATOM 744 C C . PRO A 1 94 ? 12.170 7.446 7.170 1.00 92.50 94 PRO A C 1
ATOM 746 O O . PRO A 1 94 ? 10.970 7.513 6.889 1.00 92.50 94 PRO A O 1
ATOM 749 N N . LEU A 1 95 ? 13.025 8.444 6.912 1.00 92.00 95 LEU A N 1
ATOM 750 C CA . LEU A 1 95 ? 12.632 9.721 6.311 1.00 92.00 95 LEU A CA 1
ATOM 751 C C . LEU A 1 95 ? 12.169 9.521 4.866 1.00 92.00 95 LEU A C 1
ATOM 753 O O . LEU A 1 95 ? 11.147 10.072 4.454 1.00 92.00 95 LEU A O 1
ATOM 757 N N . PHE A 1 96 ? 12.881 8.683 4.104 1.00 94.56 96 PHE A N 1
ATOM 758 C CA . PHE A 1 96 ? 12.467 8.318 2.749 1.00 94.56 96 PHE A CA 1
ATOM 759 C C . PHE A 1 96 ? 11.078 7.680 2.756 1.00 94.56 96 PHE A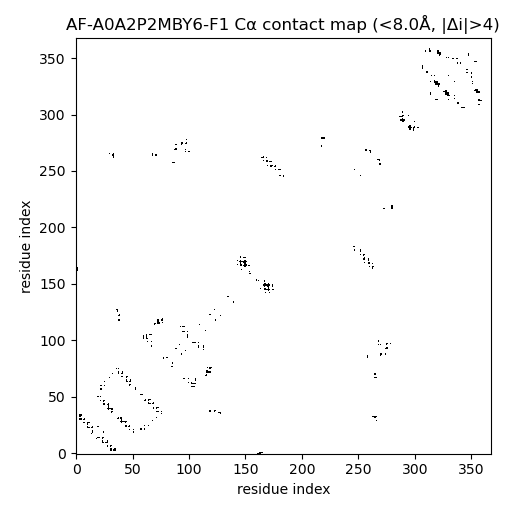 C 1
ATOM 761 O O . PHE A 1 96 ? 10.203 8.106 2.001 1.00 94.56 96 PHE A O 1
ATOM 768 N N . LYS A 1 97 ? 10.862 6.667 3.610 1.00 92.88 97 LYS A N 1
ATOM 769 C CA . LYS A 1 97 ? 9.581 5.947 3.679 1.00 92.88 97 LYS A CA 1
ATOM 770 C C . LYS A 1 97 ? 8.441 6.886 4.049 1.00 92.88 97 LYS A C 1
ATOM 772 O O . LYS A 1 97 ? 7.370 6.801 3.455 1.00 92.88 97 LYS A O 1
ATOM 777 N N . GLU A 1 98 ? 8.671 7.797 4.988 1.00 90.31 98 GLU A N 1
ATOM 778 C CA . GLU A 1 98 ? 7.665 8.767 5.404 1.00 90.31 98 GLU A CA 1
ATOM 779 C C . GLU A 1 98 ? 7.271 9.704 4.264 1.00 90.31 98 GLU A C 1
ATOM 781 O O . GLU A 1 98 ? 6.083 9.856 3.969 1.00 90.31 98 GLU A O 1
ATOM 786 N N . TYR A 1 99 ? 8.256 10.295 3.589 1.00 92.19 99 TYR A N 1
ATOM 787 C CA . TYR A 1 99 ? 7.991 11.208 2.485 1.00 92.19 99 TYR A CA 1
ATOM 788 C C . TYR A 1 99 ? 7.335 10.489 1.304 1.00 92.19 99 TYR A C 1
ATOM 790 O O . TYR A 1 99 ? 6.432 11.046 0.681 1.00 92.19 99 TYR A O 1
ATOM 798 N N . TRP A 1 100 ? 7.725 9.240 1.037 1.00 92.31 100 TRP A N 1
ATOM 799 C CA . TRP A 1 100 ? 7.076 8.398 0.037 1.00 92.31 100 TRP A CA 1
ATOM 800 C C . TRP A 1 100 ? 5.599 8.156 0.377 1.00 92.31 100 TRP A C 1
ATOM 802 O O . TRP A 1 100 ? 4.732 8.367 -0.473 1.00 92.31 100 TRP A O 1
ATOM 812 N N . CYS A 1 101 ? 5.291 7.791 1.626 1.00 89.25 101 CYS A N 1
ATOM 813 C CA . CYS A 1 101 ? 3.916 7.577 2.089 1.00 89.25 101 CYS A CA 1
ATOM 814 C C . CYS A 1 101 ? 3.069 8.853 2.009 1.00 89.25 101 CYS A C 1
ATOM 816 O O . CYS A 1 101 ? 1.908 8.801 1.605 1.00 89.25 101 CYS A O 1
ATOM 818 N N . LYS A 1 102 ? 3.652 9.997 2.386 1.00 86.38 102 LYS A N 1
ATOM 819 C CA . LYS A 1 102 ? 2.996 11.312 2.389 1.00 86.38 102 LYS A CA 1
ATOM 820 C C . LYS A 1 102 ? 3.015 12.010 1.019 1.00 86.38 102 LYS A C 1
ATOM 822 O O . LYS A 1 102 ? 2.389 13.054 0.874 1.00 86.38 102 LYS A O 1
ATOM 827 N N . ARG A 1 103 ? 3.699 11.438 0.017 1.00 89.06 103 ARG A N 1
ATOM 828 C CA . ARG A 1 103 ? 3.887 12.003 -1.335 1.00 89.06 103 ARG A CA 1
ATOM 829 C C . ARG A 1 103 ? 4.497 13.412 -1.320 1.00 89.06 103 ARG A C 1
ATOM 831 O O . ARG A 1 103 ? 4.111 14.271 -2.109 1.00 89.06 103 ARG A O 1
ATOM 838 N N . LEU A 1 104 ? 5.425 13.651 -0.396 1.00 89.75 104 LEU A N 1
ATOM 839 C CA . LEU A 1 104 ? 6.077 14.950 -0.221 1.00 89.75 104 LEU A CA 1
ATOM 840 C C . LEU A 1 104 ? 7.156 15.184 -1.283 1.00 89.75 104 LEU A C 1
ATOM 842 O O . LEU A 1 104 ? 7.649 14.249 -1.911 1.00 89.75 104 LEU A O 1
ATOM 846 N N . HIS A 1 105 ? 7.561 16.442 -1.457 1.00 92.19 105 HIS A N 1
ATOM 847 C CA . HIS A 1 105 ? 8.664 16.787 -2.350 1.00 92.19 105 HIS A CA 1
ATOM 848 C C . HIS A 1 105 ? 9.978 16.142 -1.863 1.00 92.19 105 HIS A C 1
ATOM 850 O O . HIS A 1 105 ? 10.352 16.314 -0.699 1.00 92.19 105 HIS A O 1
ATOM 856 N N . PRO A 1 106 ? 10.766 15.493 -2.743 1.00 93.00 106 PRO A N 1
ATOM 857 C CA . PRO A 1 106 ? 11.967 14.758 -2.344 1.00 93.00 106 PRO A CA 1
ATOM 858 C C . PRO A 1 106 ? 13.183 15.611 -1.968 1.00 93.00 106 PRO A C 1
ATOM 860 O O . PRO A 1 106 ? 14.242 15.044 -1.738 1.00 93.00 106 PRO A O 1
ATOM 863 N N . LYS A 1 107 ? 13.082 16.946 -1.873 1.00 91.56 107 LYS A N 1
ATOM 864 C CA . LYS A 1 107 ? 14.248 17.827 -1.671 1.00 91.56 107 LYS A CA 1
ATOM 865 C C . LYS A 1 107 ? 15.020 17.449 -0.404 1.00 91.56 107 LYS A C 1
ATOM 867 O O . LYS A 1 107 ? 16.202 17.133 -0.470 1.00 91.56 107 LYS A O 1
ATOM 872 N N . ASN A 1 108 ? 14.310 17.364 0.720 1.00 89.19 108 ASN A N 1
ATOM 873 C CA . ASN A 1 108 ? 14.899 16.986 2.005 1.00 89.19 108 ASN A CA 1
ATOM 874 C C . ASN A 1 108 ? 15.440 15.548 1.996 1.00 89.19 108 ASN A C 1
ATOM 876 O O . ASN A 1 108 ? 16.448 15.265 2.636 1.00 89.19 108 ASN A O 1
ATOM 880 N N . VAL A 1 109 ? 14.789 14.642 1.259 1.00 91.81 109 VAL A N 1
ATOM 881 C CA . VAL A 1 109 ? 15.238 13.250 1.116 1.00 91.81 109 VAL A CA 1
ATOM 882 C C . VAL A 1 109 ? 16.535 13.186 0.309 1.00 91.81 109 VAL A C 1
ATOM 884 O O . VAL A 1 109 ? 17.465 12.511 0.728 1.00 91.81 109 VAL A O 1
ATOM 887 N N . CYS A 1 110 ? 16.643 13.918 -0.802 1.00 90.88 110 CYS A N 1
ATOM 888 C CA . CYS A 1 110 ? 17.857 13.987 -1.619 1.00 90.88 110 CYS A CA 1
ATOM 889 C C . CYS A 1 110 ? 19.073 14.503 -0.845 1.00 90.88 110 CYS A C 1
ATOM 891 O O . CYS A 1 110 ? 20.188 14.066 -1.113 1.00 90.88 110 CYS A O 1
ATOM 893 N N . GLU A 1 111 ? 18.862 15.442 0.077 1.00 89.56 111 GLU A N 1
ATOM 894 C CA . GLU A 1 111 ? 19.931 16.055 0.871 1.00 89.56 111 GLU A CA 1
ATOM 895 C C . GLU A 1 111 ? 20.379 15.168 2.044 1.00 89.56 111 GLU A C 1
ATOM 897 O O . GLU A 1 111 ? 21.539 15.230 2.447 1.00 89.56 111 GLU A O 1
ATOM 902 N N . LYS A 1 112 ? 19.473 14.352 2.603 1.00 88.50 112 LYS A N 1
ATOM 903 C CA . LYS A 1 112 ? 19.693 13.636 3.875 1.00 88.50 112 LYS A CA 1
ATOM 904 C C . LYS A 1 112 ? 19.787 12.117 3.753 1.00 88.50 112 LYS A C 1
ATOM 906 O O . LYS A 1 112 ? 20.283 11.478 4.675 1.00 88.50 112 LYS A O 1
ATOM 911 N N . VAL A 1 113 ? 19.305 11.530 2.659 1.00 90.19 113 VAL A N 1
ATOM 912 C CA . VAL A 1 113 ? 19.188 10.075 2.499 1.00 90.19 113 VAL A CA 1
ATOM 913 C C . VAL A 1 113 ? 20.074 9.576 1.364 1.00 90.19 113 VAL A C 1
ATOM 915 O O . VAL A 1 113 ? 20.066 10.109 0.253 1.00 90.19 113 VAL A O 1
ATOM 918 N N . PHE A 1 114 ? 20.804 8.489 1.623 1.00 86.81 114 PHE A N 1
ATOM 919 C CA . PHE A 1 114 ? 21.591 7.809 0.599 1.00 86.81 114 PHE A CA 1
ATOM 920 C C . PHE A 1 114 ? 20.700 7.217 -0.499 1.00 86.81 114 PHE A C 1
ATOM 922 O O . PHE A 1 114 ? 19.751 6.475 -0.238 1.00 86.81 114 PHE A O 1
ATOM 929 N N . ARG A 1 115 ? 21.053 7.518 -1.751 1.00 90.12 115 ARG A N 1
ATOM 930 C CA . ARG A 1 115 ? 20.373 6.991 -2.938 1.00 90.12 115 ARG A CA 1
ATOM 931 C C . ARG A 1 115 ? 20.652 5.504 -3.118 1.00 90.12 115 ARG A C 1
ATOM 933 O O . ARG A 1 115 ? 21.746 5.018 -2.830 1.00 90.12 115 ARG A O 1
ATOM 940 N N . GLN A 1 116 ? 19.659 4.792 -3.634 1.00 92.75 116 GLN A N 1
ATOM 941 C CA . GLN A 1 116 ? 19.772 3.380 -3.958 1.00 92.75 116 GLN A CA 1
ATOM 942 C C . GLN A 1 116 ? 20.799 3.170 -5.078 1.00 92.75 116 GLN A C 1
ATOM 944 O O . GLN A 1 116 ? 20.934 4.012 -5.974 1.00 92.75 116 GLN A O 1
ATOM 949 N N . PRO A 1 117 ? 21.550 2.053 -5.050 1.00 88.62 117 PRO A N 1
ATOM 950 C CA . PRO A 1 117 ? 22.606 1.817 -6.021 1.00 88.62 117 PRO A CA 1
ATOM 951 C C . PRO A 1 117 ? 22.034 1.792 -7.446 1.00 88.62 117 PRO A C 1
ATOM 953 O O . PRO A 1 117 ? 20.959 1.224 -7.670 1.00 88.62 117 PRO A O 1
ATOM 956 N N . PRO A 1 118 ? 22.750 2.353 -8.437 1.00 90.06 118 PRO A N 1
ATOM 957 C CA . PRO A 1 118 ? 22.293 2.329 -9.818 1.00 90.06 118 PRO A CA 1
ATOM 958 C C . PRO A 1 118 ? 22.168 0.887 -10.325 1.00 90.06 118 PRO A C 1
ATOM 960 O O . PRO A 1 118 ? 22.814 -0.041 -9.825 1.00 90.06 118 PRO A O 1
ATOM 963 N N . LEU A 1 119 ? 21.359 0.694 -11.371 1.00 89.88 119 LEU A N 1
ATOM 964 C CA . LEU A 1 119 ? 21.192 -0.623 -11.985 1.00 89.88 119 LEU A CA 1
ATOM 965 C C . LEU A 1 119 ? 22.547 -1.212 -12.386 1.00 89.88 119 LEU A C 1
ATOM 967 O O . LEU A 1 119 ? 23.359 -0.561 -13.040 1.00 89.88 119 LEU A O 1
ATOM 971 N N . ARG A 1 120 ? 22.775 -2.482 -12.048 1.00 84.69 120 ARG A N 1
ATOM 972 C CA . ARG A 1 120 ? 23.961 -3.217 -12.508 1.00 84.69 120 ARG A CA 1
ATOM 973 C C . ARG A 1 120 ? 23.948 -3.312 -14.036 1.00 84.69 120 ARG A C 1
ATOM 975 O O . ARG A 1 120 ? 22.898 -3.577 -14.616 1.00 84.69 120 ARG A O 1
ATOM 982 N N . GLU A 1 121 ? 25.111 -3.231 -14.681 1.00 80.69 121 GLU A N 1
ATOM 983 C CA . GLU A 1 121 ? 25.242 -3.300 -16.153 1.00 80.69 121 GLU A CA 1
ATOM 984 C C . GLU A 1 121 ? 24.515 -4.502 -16.783 1.00 80.69 121 GLU A C 1
ATOM 986 O O . GLU A 1 121 ? 23.856 -4.377 -17.815 1.00 80.69 121 GLU A O 1
ATOM 991 N N . SER A 1 122 ? 24.548 -5.661 -16.115 1.00 76.00 122 SER A N 1
ATOM 992 C CA . SER A 1 122 ? 23.814 -6.858 -16.558 1.00 76.00 122 SER A CA 1
ATOM 993 C C . SER A 1 122 ? 22.296 -6.647 -16.688 1.00 76.00 122 SER A C 1
ATOM 995 O O . SER A 1 122 ? 21.685 -7.204 -17.597 1.00 76.00 122 SER A O 1
ATOM 997 N N . LEU A 1 123 ? 21.692 -5.825 -15.825 1.00 76.81 123 LEU A N 1
ATOM 998 C CA . LEU A 1 123 ? 20.263 -5.494 -15.844 1.00 76.81 123 LEU A CA 1
ATOM 999 C C . LEU A 1 123 ? 19.945 -4.333 -16.795 1.00 76.81 123 LEU A C 1
ATOM 1001 O O . LEU A 1 123 ? 18.810 -4.226 -17.240 1.00 76.81 123 LEU A O 1
ATOM 1005 N N . LYS A 1 124 ? 20.930 -3.490 -17.140 1.00 74.44 124 LYS A N 1
ATOM 1006 C CA . LYS A 1 124 ? 20.753 -2.403 -18.119 1.00 74.44 124 LYS A CA 1
ATOM 1007 C C . LYS A 1 124 ? 20.582 -2.927 -19.546 1.00 74.44 124 LYS A C 1
ATOM 1009 O O . LYS A 1 124 ? 19.798 -2.380 -20.311 1.00 74.44 124 LYS A O 1
ATOM 1014 N N . LYS A 1 125 ? 21.332 -3.975 -19.911 1.00 63.09 125 LYS A N 1
ATOM 1015 C CA . LYS A 1 125 ? 21.395 -4.491 -21.293 1.00 63.09 125 LYS A CA 1
ATOM 1016 C C . LYS A 1 125 ? 20.487 -5.689 -21.558 1.00 63.09 125 LYS A C 1
ATOM 1018 O O . LYS A 1 125 ? 20.165 -5.962 -22.711 1.00 63.09 125 LYS A O 1
ATOM 1023 N N . SER A 1 126 ? 20.087 -6.424 -20.522 1.00 53.12 126 SER A N 1
ATOM 1024 C CA . SER A 1 126 ? 19.232 -7.598 -20.685 1.00 53.12 126 SER A CA 1
ATOM 1025 C C . SER A 1 126 ? 17.793 -7.281 -20.291 1.00 53.12 126 SER A C 1
ATOM 1027 O O . SER A 1 126 ? 17.521 -6.868 -19.166 1.00 53.12 126 SER A O 1
ATOM 1029 N N . LYS A 1 127 ? 16.838 -7.558 -21.190 1.00 57.59 127 LYS A N 1
ATOM 1030 C CA . LYS A 1 127 ? 15.510 -7.965 -20.717 1.00 57.59 127 LYS A CA 1
ATOM 1031 C C . LYS A 1 127 ? 15.762 -9.161 -19.814 1.00 57.59 127 LYS A C 1
ATOM 1033 O O . LYS A 1 127 ? 16.488 -10.065 -20.243 1.00 57.59 127 LYS A O 1
ATOM 1038 N N . LEU A 1 128 ? 15.221 -9.152 -18.591 1.00 58.69 128 LEU A N 1
ATOM 1039 C CA . LEU A 1 128 ? 15.243 -10.324 -17.719 1.00 58.69 128 LEU A CA 1
ATOM 1040 C C . LEU A 1 128 ? 14.892 -11.511 -18.606 1.00 58.69 128 LEU A C 1
ATOM 1042 O O . LEU A 1 128 ? 13.793 -11.547 -19.170 1.00 58.69 128 LEU A O 1
ATOM 1046 N N . ARG A 1 129 ? 15.866 -12.410 -18.834 1.00 53.97 129 ARG A N 1
ATOM 1047 C CA . ARG A 1 129 ? 15.589 -13.639 -19.575 1.00 53.97 129 ARG A CA 1
ATOM 1048 C C . ARG A 1 129 ? 14.363 -14.190 -18.876 1.00 53.97 129 ARG A C 1
ATOM 1050 O O . ARG A 1 129 ? 14.399 -14.295 -17.648 1.00 53.97 129 ARG A O 1
ATOM 1057 N N . LYS A 1 130 ? 13.277 -14.439 -19.618 1.00 56.09 130 LYS A N 1
ATOM 1058 C CA . LYS A 1 130 ? 12.188 -15.266 -19.110 1.00 56.09 130 LYS A CA 1
ATOM 1059 C C . LYS A 1 130 ? 12.898 -16.548 -18.719 1.00 56.09 130 LYS A C 1
ATOM 1061 O O . LYS A 1 130 ? 13.265 -17.337 -19.579 1.00 56.09 130 LYS A O 1
ATOM 1066 N N . GLN A 1 131 ? 13.294 -16.653 -17.456 1.00 52.56 131 GLN A N 1
ATOM 1067 C CA . GLN A 1 131 ? 13.764 -17.903 -16.931 1.00 52.56 131 GLN A CA 1
ATOM 1068 C C . GLN A 1 131 ? 12.488 -18.701 -17.005 1.00 52.56 131 GLN A C 1
ATOM 1070 O O . GLN A 1 131 ? 11.555 -18.454 -16.238 1.00 52.56 131 GLN A O 1
ATOM 1075 N N . ASP A 1 132 ? 12.406 -19.546 -18.024 1.00 49.88 132 ASP A N 1
ATOM 1076 C CA . ASP A 1 132 ? 11.439 -20.615 -18.077 1.00 49.88 132 ASP A CA 1
ATOM 1077 C C . ASP A 1 132 ? 11.808 -21.504 -16.893 1.00 49.88 132 ASP A C 1
ATOM 1079 O O . ASP A 1 132 ? 12.520 -22.499 -17.003 1.00 49.88 132 ASP A O 1
ATOM 1083 N N . PHE A 1 133 ? 11.422 -21.061 -15.695 1.00 60.59 133 PHE A N 1
ATOM 1084 C CA . PHE A 1 133 ? 11.430 -21.887 -14.520 1.00 60.59 133 PHE A CA 1
ATOM 1085 C C . PHE A 1 133 ? 10.480 -23.003 -14.887 1.00 60.59 133 PHE A C 1
ATOM 1087 O O . PHE A 1 133 ? 9.266 -22.805 -14.857 1.00 60.59 133 PHE A O 1
ATOM 1094 N N . ALA A 1 134 ? 11.033 -24.148 -15.283 1.00 73.56 134 ALA A N 1
ATOM 1095 C CA . ALA A 1 134 ? 10.257 -25.352 -15.470 1.00 73.56 134 ALA A CA 1
ATOM 1096 C C . ALA A 1 134 ? 9.464 -25.551 -14.174 1.00 73.56 134 ALA A C 1
ATOM 1098 O O . ALA A 1 134 ? 10.026 -25.805 -13.100 1.00 73.56 134 ALA A O 1
ATOM 1099 N N . ILE A 1 135 ? 8.157 -25.293 -14.247 1.00 81.69 135 ILE A N 1
ATOM 1100 C CA . ILE A 1 135 ? 7.287 -25.375 -13.086 1.00 81.69 135 ILE A CA 1
ATOM 1101 C C . ILE A 1 135 ? 7.164 -26.861 -12.795 1.00 81.69 135 ILE A C 1
ATOM 1103 O O . ILE A 1 135 ? 6.481 -27.599 -13.502 1.00 81.69 135 ILE A O 1
ATOM 1107 N N . THR A 1 136 ? 7.865 -27.314 -11.761 1.00 92.31 136 THR A N 1
ATOM 1108 C CA . THR A 1 136 ? 7.745 -28.696 -11.306 1.00 92.31 136 THR A CA 1
ATOM 1109 C C . THR A 1 136 ? 6.309 -28.958 -10.851 1.00 92.31 136 THR A C 1
ATOM 1111 O O . THR A 1 136 ? 5.611 -28.045 -10.400 1.00 92.31 136 THR A O 1
ATOM 1114 N N . LYS A 1 137 ? 5.870 -30.221 -10.894 1.00 94.00 137 LYS A N 1
ATOM 1115 C CA . LYS A 1 137 ? 4.536 -30.620 -10.411 1.00 94.00 137 LYS A CA 1
ATOM 1116 C C . LYS A 1 137 ? 4.259 -30.114 -8.988 1.00 94.00 137 LYS A C 1
ATOM 1118 O O . LYS A 1 137 ? 3.169 -29.632 -8.706 1.00 94.00 137 LYS A O 1
ATOM 1123 N N . GLN A 1 138 ? 5.263 -30.158 -8.111 1.00 93.69 138 GLN A N 1
ATOM 1124 C CA . GLN A 1 138 ? 5.162 -29.659 -6.736 1.00 93.69 138 GLN A CA 1
ATOM 1125 C C . GLN A 1 138 ? 4.939 -28.140 -6.677 1.00 93.69 138 GLN A C 1
ATOM 1127 O O . GLN A 1 138 ? 4.056 -27.681 -5.956 1.00 93.69 138 GLN A O 1
ATOM 1132 N N . LYS A 1 139 ? 5.690 -27.357 -7.468 1.00 92.19 139 LYS A N 1
ATOM 1133 C CA . LYS A 1 139 ? 5.491 -25.902 -7.564 1.00 92.19 139 LYS A CA 1
ATOM 1134 C C . LYS A 1 139 ? 4.108 -25.569 -8.121 1.00 92.19 139 LYS A C 1
ATOM 1136 O O . LYS A 1 139 ? 3.459 -24.669 -7.604 1.00 92.19 139 LYS A O 1
ATOM 1141 N N . ALA A 1 140 ? 3.629 -26.310 -9.121 1.00 93.69 140 ALA A N 1
ATOM 1142 C CA . ALA A 1 140 ? 2.287 -26.119 -9.668 1.00 93.69 140 ALA A CA 1
ATOM 1143 C C . ALA A 1 140 ? 1.198 -26.348 -8.606 1.00 93.69 140 ALA A C 1
ATOM 1145 O O . ALA A 1 140 ? 0.321 -25.504 -8.448 1.00 93.69 140 ALA A O 1
ATOM 1146 N N . VAL A 1 141 ? 1.290 -27.436 -7.830 1.00 96.19 141 VAL A N 1
ATOM 1147 C CA . VAL A 1 141 ? 0.357 -27.716 -6.723 1.00 96.19 141 VAL A CA 1
ATOM 1148 C C . VAL A 1 141 ? 0.375 -26.589 -5.687 1.00 96.19 141 VAL A C 1
ATOM 1150 O O . VAL A 1 141 ? -0.686 -26.128 -5.268 1.00 96.19 141 VAL A O 1
ATOM 1153 N N . LEU A 1 142 ? 1.563 -26.097 -5.320 1.00 95.38 142 LEU A N 1
ATOM 1154 C CA . LEU A 1 142 ? 1.706 -24.974 -4.392 1.00 95.38 142 LEU A CA 1
ATOM 1155 C C . LEU A 1 142 ? 1.036 -23.699 -4.926 1.00 95.38 142 LEU A C 1
ATOM 1157 O O . LEU A 1 142 ? 0.320 -23.031 -4.186 1.00 95.38 142 LEU A O 1
ATOM 1161 N N . LEU A 1 143 ? 1.239 -23.373 -6.205 1.00 94.94 143 LEU A N 1
ATOM 1162 C CA . LEU A 1 143 ? 0.637 -22.196 -6.835 1.00 94.94 143 LEU A CA 1
ATOM 1163 C C . LEU A 1 143 ? -0.890 -22.302 -6.916 1.00 94.94 143 LEU A C 1
ATOM 1165 O O . LEU A 1 143 ? -1.570 -21.313 -6.667 1.00 94.94 143 LEU A O 1
ATOM 1169 N N . VAL A 1 144 ? -1.436 -23.489 -7.198 1.00 96.38 144 VAL A N 1
ATOM 1170 C CA . VAL A 1 144 ? -2.891 -23.723 -7.189 1.00 96.38 144 VAL A CA 1
ATOM 1171 C C . VAL A 1 144 ? -3.470 -23.527 -5.786 1.00 96.38 144 VAL A C 1
ATOM 1173 O O . VAL A 1 144 ? -4.494 -22.861 -5.631 1.00 96.38 144 VAL A O 1
ATOM 1176 N N . ALA A 1 145 ? -2.802 -24.054 -4.755 1.00 97.44 145 ALA A N 1
ATOM 1177 C CA . ALA A 1 145 ? -3.209 -23.846 -3.368 1.00 97.44 145 ALA A CA 1
ATOM 1178 C C . ALA A 1 145 ? -3.147 -22.359 -2.979 1.00 97.44 145 ALA A C 1
ATOM 1180 O O . ALA A 1 145 ? -4.107 -21.832 -2.416 1.00 97.44 145 ALA A O 1
ATOM 1181 N N . ALA A 1 146 ? -2.061 -21.668 -3.338 1.00 97.75 146 ALA A N 1
ATOM 1182 C CA . ALA A 1 146 ? -1.905 -20.236 -3.106 1.00 97.75 146 ALA A CA 1
ATOM 1183 C C . ALA A 1 146 ? -3.014 -19.433 -3.799 1.00 97.75 146 ALA A C 1
ATOM 1185 O O . ALA A 1 146 ? -3.671 -18.621 -3.156 1.00 97.75 146 ALA A O 1
ATOM 1186 N N . ASP A 1 147 ? -3.298 -19.700 -5.073 1.00 96.81 147 ASP A N 1
ATOM 1187 C CA . ASP A 1 147 ? -4.371 -19.023 -5.805 1.00 96.81 147 ASP A CA 1
ATOM 1188 C C . ASP A 1 147 ? -5.743 -19.258 -5.152 1.00 96.81 147 ASP A C 1
ATOM 1190 O O . ASP A 1 147 ? -6.556 -18.338 -5.066 1.00 96.81 147 ASP A O 1
ATOM 1194 N N . SER A 1 148 ? -6.008 -20.476 -4.668 1.00 97.38 148 SER A N 1
ATOM 1195 C CA . SER A 1 148 ? -7.259 -20.810 -3.978 1.00 97.38 148 SER A CA 1
ATOM 1196 C C . SER A 1 148 ? -7.408 -20.080 -2.641 1.00 97.38 148 SER A C 1
ATOM 1198 O O . SER A 1 148 ? -8.499 -19.610 -2.323 1.00 97.38 148 SER A O 1
ATOM 1200 N N . ILE A 1 149 ? -6.337 -19.996 -1.846 1.00 97.75 149 ILE A N 1
ATOM 1201 C CA . ILE A 1 149 ? -6.339 -19.284 -0.560 1.00 97.75 149 ILE A CA 1
ATOM 1202 C C . ILE A 1 149 ? -6.454 -17.779 -0.802 1.00 97.75 149 ILE A C 1
ATOM 1204 O O . ILE A 1 149 ? -7.299 -17.114 -0.213 1.00 97.75 149 ILE A O 1
ATOM 1208 N N . GLY A 1 150 ? -5.640 -17.259 -1.717 1.00 96.44 150 GLY A N 1
ATOM 1209 C CA . GLY A 1 150 ? -5.539 -15.847 -2.046 1.00 96.44 150 GLY A CA 1
ATOM 1210 C C . GLY A 1 150 ? -6.842 -15.216 -2.512 1.00 96.44 150 GLY A C 1
ATOM 1211 O O . GLY A 1 150 ? -7.135 -14.088 -2.142 1.00 96.44 150 GLY A O 1
ATOM 1212 N N . LYS A 1 151 ? -7.670 -15.951 -3.266 1.00 95.50 151 LYS A N 1
ATOM 1213 C CA . LYS A 1 151 ? -8.997 -15.475 -3.695 1.00 95.50 151 LYS A CA 1
ATOM 1214 C C . LYS A 1 151 ? -9.926 -15.119 -2.533 1.00 95.50 151 LYS A C 1
ATOM 1216 O O . LYS A 1 151 ? -10.836 -14.330 -2.735 1.00 95.50 151 LYS A O 1
ATOM 1221 N N . LYS A 1 152 ? -9.703 -15.656 -1.328 1.00 94.44 152 LYS A N 1
ATOM 1222 C CA . LYS A 1 152 ? -10.541 -15.362 -0.154 1.00 94.44 152 LYS A CA 1
ATOM 1223 C C . LYS A 1 152 ? -10.413 -13.922 0.348 1.00 94.44 152 LYS A C 1
ATOM 1225 O O . LYS A 1 152 ? -11.246 -13.505 1.139 1.00 94.44 152 LYS A O 1
ATOM 1230 N N . ILE A 1 153 ? -9.391 -13.179 -0.085 1.00 90.25 153 ILE A N 1
ATOM 1231 C CA . ILE A 1 153 ? -9.236 -11.759 0.271 1.00 90.25 153 ILE A CA 1
ATOM 1232 C C . ILE A 1 153 ? -10.024 -10.828 -0.663 1.00 90.25 153 ILE A C 1
ATOM 1234 O O . ILE A 1 153 ? -10.046 -9.620 -0.435 1.00 90.25 153 ILE A O 1
ATOM 1238 N N . GLN A 1 154 ? -10.612 -11.362 -1.739 1.00 91.25 154 GLN A N 1
ATOM 1239 C CA . GLN A 1 154 ? -11.375 -10.578 -2.700 1.00 91.25 154 GLN A CA 1
ATOM 1240 C C . GLN A 1 154 ? -12.678 -10.082 -2.068 1.00 91.25 154 GLN A C 1
ATOM 1242 O O . GLN A 1 154 ? -13.434 -10.862 -1.495 1.00 91.25 154 GLN A O 1
ATOM 1247 N N . TYR A 1 155 ? -12.961 -8.792 -2.236 1.00 86.88 155 TYR A N 1
ATOM 1248 C CA . TYR A 1 155 ? -14.275 -8.230 -1.944 1.00 86.88 155 TYR A CA 1
ATOM 1249 C C . TYR A 1 155 ? -15.155 -8.322 -3.192 1.00 86.88 155 TYR A C 1
ATOM 1251 O O . TYR A 1 155 ? -14.853 -7.692 -4.206 1.00 86.88 155 TYR A O 1
ATOM 1259 N N . ASP A 1 156 ? -16.249 -9.074 -3.127 1.00 87.38 156 ASP A N 1
ATOM 1260 C CA . ASP A 1 156 ? -17.181 -9.231 -4.247 1.00 87.38 156 ASP A CA 1
ATOM 1261 C C . ASP A 1 156 ? -18.211 -8.090 -4.260 1.00 87.38 156 ASP A C 1
ATOM 1263 O O . ASP A 1 156 ? -19.348 -8.229 -3.816 1.00 87.38 156 ASP A O 1
ATOM 1267 N N . CYS A 1 157 ? -17.785 -6.914 -4.724 1.00 84.50 157 CYS A N 1
ATOM 1268 C CA . CYS A 1 157 ? -18.616 -5.709 -4.794 1.00 84.50 157 CYS A CA 1
ATOM 1269 C C . CYS A 1 157 ? -18.153 -4.755 -5.909 1.00 84.50 157 CYS A C 1
ATOM 1271 O O . CYS A 1 157 ? -17.045 -4.871 -6.440 1.00 84.50 157 CYS A O 1
ATOM 1273 N N . LEU A 1 158 ? -19.017 -3.805 -6.281 1.00 83.38 158 LEU A N 1
ATOM 1274 C CA . LEU A 1 158 ? -18.734 -2.842 -7.348 1.00 83.38 158 LEU A CA 1
ATOM 1275 C C . LEU A 1 158 ? -17.480 -2.010 -7.037 1.00 83.38 158 LEU A C 1
ATOM 1277 O O . LEU A 1 158 ? -17.273 -1.562 -5.913 1.00 83.38 158 LEU A O 1
ATOM 1281 N N . GLY A 1 159 ? -16.637 -1.812 -8.053 1.00 82.19 159 GLY A N 1
ATOM 1282 C CA . GLY A 1 159 ? -15.372 -1.077 -7.939 1.00 82.19 159 GLY A CA 1
ATOM 1283 C C . GLY A 1 159 ? -14.182 -1.904 -7.432 1.00 82.19 159 GLY A C 1
ATOM 1284 O O . GLY A 1 159 ? -13.040 -1.503 -7.644 1.00 82.19 159 GLY A O 1
ATOM 1285 N N . PHE A 1 160 ? -14.402 -3.088 -6.849 1.00 84.81 160 PHE A N 1
ATOM 1286 C CA . PHE A 1 160 ? -13.330 -3.967 -6.372 1.00 84.81 160 PHE A CA 1
ATOM 1287 C C . PHE A 1 160 ? -13.018 -5.056 -7.398 1.00 84.81 160 PHE A C 1
ATOM 1289 O O . PHE A 1 160 ? -13.523 -6.174 -7.348 1.00 84.81 160 PHE A O 1
ATOM 1296 N N . LEU A 1 161 ? -12.155 -4.729 -8.358 1.00 89.44 161 LEU A N 1
ATOM 1297 C CA . LEU A 1 161 ? -11.757 -5.671 -9.401 1.00 89.44 161 LEU A CA 1
ATOM 1298 C C . LEU A 1 161 ? -10.715 -6.679 -8.895 1.00 89.44 161 LEU A C 1
ATOM 1300 O O . LEU A 1 161 ? -9.755 -6.278 -8.232 1.00 89.44 161 LEU A O 1
ATOM 1304 N N . PRO A 1 162 ? -10.802 -7.960 -9.299 1.00 91.31 162 PRO A N 1
ATOM 1305 C CA . PRO A 1 162 ? -9.817 -8.951 -8.907 1.00 91.31 162 PRO A CA 1
ATOM 1306 C C . PRO A 1 162 ? -8.427 -8.629 -9.444 1.00 91.31 162 PRO A C 1
ATOM 1308 O O . PRO A 1 162 ? -8.249 -8.199 -10.594 1.00 91.31 162 PRO A O 1
ATOM 1311 N N . ASN A 1 163 ? -7.428 -8.891 -8.604 1.00 91.50 163 ASN A N 1
ATOM 1312 C CA . ASN A 1 163 ? -6.020 -8.790 -8.950 1.00 91.50 163 ASN A CA 1
ATOM 1313 C C . ASN A 1 163 ? -5.338 -10.142 -8.720 1.00 91.50 163 ASN A C 1
ATOM 1315 O O . ASN A 1 163 ? -5.008 -10.527 -7.600 1.00 91.50 163 ASN A O 1
ATOM 1319 N N . ARG A 1 164 ? -5.110 -10.874 -9.818 1.00 91.62 164 ARG A N 1
ATOM 1320 C CA . ARG A 1 164 ? -4.523 -12.222 -9.782 1.00 91.62 164 ARG A CA 1
ATOM 1321 C C . ARG A 1 164 ? -3.132 -12.237 -9.146 1.00 91.62 164 ARG A C 1
ATOM 1323 O O . ARG A 1 164 ? -2.803 -13.203 -8.461 1.00 91.62 164 ARG A O 1
ATOM 1330 N N . ARG A 1 165 ? -2.335 -11.181 -9.355 1.00 91.75 165 ARG A N 1
ATOM 1331 C CA . ARG A 1 165 ? -0.996 -11.050 -8.770 1.00 91.75 165 ARG A CA 1
ATOM 1332 C C . ARG A 1 165 ? -1.099 -10.941 -7.253 1.00 91.75 165 ARG A C 1
ATOM 1334 O O . ARG A 1 165 ? -0.504 -11.757 -6.557 1.00 91.75 165 ARG A O 1
ATOM 1341 N N . GLN A 1 166 ? -1.910 -10.010 -6.753 1.00 92.94 166 GLN A N 1
ATOM 1342 C CA . GLN A 1 166 ? -2.124 -9.834 -5.312 1.00 92.94 166 GLN A CA 1
ATOM 1343 C C . GLN A 1 166 ? -2.698 -11.093 -4.656 1.00 92.94 166 GLN A C 1
ATOM 1345 O O . GLN A 1 166 ? -2.186 -11.517 -3.625 1.00 92.94 166 GLN A O 1
ATOM 1350 N N . HIS A 1 167 ? -3.695 -11.739 -5.273 1.00 95.31 167 HIS A N 1
ATOM 1351 C CA . HIS A 1 167 ? -4.273 -12.979 -4.745 1.00 95.31 167 HIS A CA 1
ATOM 1352 C C . HIS A 1 167 ? -3.206 -14.062 -4.596 1.00 95.31 167 HIS A C 1
ATOM 1354 O O . HIS A 1 167 ? -3.037 -14.614 -3.512 1.00 95.31 167 HIS A O 1
ATOM 1360 N N . ARG A 1 168 ? -2.428 -14.332 -5.650 1.00 95.00 168 ARG A N 1
ATOM 1361 C CA . ARG A 1 168 ? -1.366 -15.340 -5.590 1.00 95.00 168 ARG A CA 1
ATOM 1362 C C . ARG A 1 168 ? -0.351 -15.038 -4.488 1.00 95.00 168 ARG A C 1
ATOM 1364 O O . ARG A 1 168 ? -0.019 -15.934 -3.716 1.00 95.00 168 ARG A O 1
ATOM 1371 N N . MET A 1 169 ? 0.119 -13.792 -4.396 1.00 95.25 169 MET A N 1
ATOM 1372 C CA . MET A 1 169 ? 1.105 -13.391 -3.385 1.00 95.25 169 MET A CA 1
ATOM 1373 C C . MET A 1 169 ? 0.546 -13.490 -1.961 1.00 95.25 169 MET A C 1
ATOM 1375 O O . MET A 1 169 ? 1.232 -13.983 -1.073 1.00 95.25 169 MET A O 1
ATOM 1379 N N . ALA A 1 170 ? -0.715 -13.113 -1.745 1.00 96.62 170 ALA A N 1
ATOM 1380 C CA . ALA A 1 170 ? -1.385 -13.286 -0.458 1.00 96.62 170 ALA A CA 1
ATOM 1381 C C . ALA A 1 170 ? -1.545 -14.767 -0.078 1.00 96.62 170 ALA A C 1
ATOM 1383 O O . ALA A 1 170 ? -1.352 -15.141 1.076 1.00 96.62 170 ALA A O 1
ATOM 1384 N N . GLY A 1 171 ? -1.847 -15.629 -1.051 1.00 97.88 171 GLY A N 1
ATOM 1385 C CA . GLY A 1 171 ? -1.885 -17.075 -0.851 1.00 97.88 171 GLY A CA 1
ATOM 1386 C C . GLY A 1 171 ? -0.528 -17.667 -0.475 1.00 97.88 171 GLY A C 1
ATOM 1387 O O . GLY A 1 171 ? -0.446 -18.472 0.450 1.00 97.88 171 GLY A O 1
ATOM 1388 N N . LEU A 1 172 ? 0.544 -17.243 -1.153 1.00 96.88 172 LEU A N 1
ATOM 1389 C CA . LEU A 1 172 ? 1.916 -17.639 -0.815 1.00 96.88 172 LEU A CA 1
ATOM 1390 C C . LEU A 1 172 ? 2.301 -17.164 0.590 1.00 96.88 172 LEU A C 1
ATOM 1392 O O . LEU A 1 172 ? 2.833 -17.955 1.369 1.00 96.88 172 LEU A O 1
ATOM 1396 N N . ALA A 1 173 ? 1.947 -15.926 0.945 1.00 97.00 173 ALA A N 1
ATOM 1397 C CA . ALA A 1 173 ? 2.144 -15.392 2.287 1.00 97.00 173 ALA A CA 1
ATOM 1398 C C . ALA A 1 173 ? 1.428 -16.233 3.349 1.00 97.00 173 ALA A C 1
ATOM 1400 O O . ALA A 1 173 ? 2.033 -16.604 4.351 1.00 97.00 173 ALA A O 1
ATOM 1401 N N . ALA A 1 174 ? 0.159 -16.583 3.119 1.00 97.69 174 ALA A N 1
ATOM 1402 C CA . ALA A 1 174 ? -0.620 -17.402 4.042 1.00 97.69 174 ALA A CA 1
ATOM 1403 C C . ALA A 1 174 ? -0.003 -18.796 4.242 1.00 97.69 174 ALA A C 1
ATOM 1405 O O . ALA A 1 174 ? 0.052 -19.289 5.369 1.00 97.69 174 ALA A O 1
ATOM 1406 N N . ILE A 1 175 ? 0.499 -19.419 3.171 1.00 97.06 175 ILE A N 1
ATOM 1407 C CA . ILE A 1 175 ? 1.179 -20.718 3.255 1.00 97.06 175 ILE A CA 1
ATOM 1408 C C . ILE A 1 175 ? 2.487 -20.599 4.046 1.00 97.06 175 ILE A C 1
ATOM 1410 O O . ILE A 1 175 ? 2.729 -21.415 4.936 1.00 97.06 175 ILE A O 1
ATOM 1414 N N . GLU A 1 176 ? 3.313 -19.585 3.770 1.00 96.12 176 GLU A N 1
ATOM 1415 C CA . GLU A 1 176 ? 4.564 -19.360 4.506 1.00 96.12 176 GLU A CA 1
ATOM 1416 C C . GLU A 1 176 ? 4.295 -19.099 5.995 1.00 96.12 176 GLU A C 1
ATOM 1418 O O . GLU A 1 176 ? 4.933 -19.700 6.863 1.00 96.12 176 GLU A O 1
ATOM 1423 N N . ILE A 1 177 ? 3.305 -18.257 6.304 1.00 96.31 177 ILE A N 1
ATOM 1424 C CA . ILE A 1 177 ? 2.864 -17.992 7.675 1.00 96.31 177 ILE A CA 1
ATOM 1425 C C . ILE A 1 177 ? 2.434 -19.292 8.355 1.00 96.31 177 ILE A C 1
ATOM 1427 O O . ILE A 1 177 ? 2.917 -19.597 9.444 1.00 96.31 177 ILE A O 1
ATOM 1431 N N . ALA A 1 178 ? 1.585 -20.095 7.710 1.00 96.25 178 ALA A N 1
ATOM 1432 C CA . ALA A 1 178 ? 1.125 -21.363 8.267 1.00 96.25 178 ALA A CA 1
ATOM 1433 C C . ALA A 1 178 ? 2.293 -22.319 8.560 1.00 96.25 178 ALA A C 1
ATOM 1435 O O . ALA A 1 178 ? 2.319 -22.963 9.610 1.00 96.25 178 ALA A O 1
ATOM 1436 N N . GLN A 1 179 ? 3.296 -22.381 7.679 1.00 95.00 179 GLN A N 1
ATOM 1437 C CA . GLN A 1 179 ? 4.501 -23.185 7.892 1.00 95.00 179 GLN A CA 1
ATOM 1438 C C . GLN A 1 179 ? 5.322 -22.690 9.090 1.00 95.00 179 GLN A C 1
ATOM 1440 O O . GLN A 1 179 ? 5.717 -23.505 9.931 1.00 95.00 179 GLN A O 1
ATOM 1445 N N . LYS A 1 180 ? 5.549 -21.374 9.206 1.00 93.50 180 LYS A N 1
ATOM 1446 C CA . LYS A 1 180 ? 6.294 -20.776 10.328 1.00 93.50 180 LYS A CA 1
ATOM 1447 C C . LYS A 1 180 ? 5.572 -20.966 11.658 1.00 93.50 180 LYS A C 1
ATOM 1449 O O . LYS A 1 180 ? 6.180 -21.461 12.606 1.00 93.50 180 LYS A O 1
ATOM 1454 N N . VAL A 1 181 ? 4.270 -20.683 11.698 1.00 93.44 181 VAL A N 1
ATOM 1455 C CA . VAL A 1 181 ? 3.420 -20.886 12.880 1.00 93.44 181 VAL A CA 1
ATOM 1456 C C . VAL A 1 181 ? 3.414 -22.355 13.290 1.00 93.44 181 VAL A C 1
ATOM 1458 O O . VAL A 1 181 ? 3.626 -22.675 14.456 1.00 93.44 181 VAL A O 1
ATOM 1461 N N . SER A 1 182 ? 3.248 -23.270 12.331 1.00 94.94 182 SER A N 1
ATOM 1462 C CA . SER A 1 182 ? 3.268 -24.710 12.596 1.00 94.94 182 SER A CA 1
ATOM 1463 C C . SER A 1 182 ? 4.614 -25.174 13.164 1.00 94.94 182 SER A C 1
ATOM 1465 O O . SER A 1 182 ? 4.647 -25.976 14.097 1.00 94.94 182 SER A O 1
ATOM 1467 N N . LYS A 1 183 ? 5.737 -24.654 12.650 1.00 92.56 183 LYS A N 1
ATOM 1468 C CA . LYS A 1 183 ? 7.078 -24.945 13.182 1.00 92.56 183 LYS A CA 1
ATOM 1469 C C . LYS A 1 183 ? 7.241 -24.426 14.614 1.00 92.56 183 LYS A C 1
ATOM 1471 O O . LYS A 1 183 ? 7.674 -25.192 15.473 1.00 92.56 183 LYS A O 1
ATOM 1476 N N . ALA A 1 184 ? 6.859 -23.176 14.875 1.00 90.44 184 ALA A N 1
ATOM 1477 C CA . ALA A 1 184 ? 6.924 -22.573 16.206 1.00 90.44 184 ALA A CA 1
ATOM 1478 C C . ALA A 1 184 ? 6.066 -23.349 17.219 1.00 90.44 184 ALA A C 1
ATOM 1480 O O . ALA A 1 184 ? 6.532 -23.691 18.304 1.00 90.44 184 ALA A O 1
ATOM 1481 N N . TRP A 1 185 ? 4.847 -23.725 16.824 1.00 89.44 185 TRP A N 1
ATOM 1482 C CA . TRP A 1 185 ? 3.939 -24.522 17.644 1.00 89.44 185 TRP A CA 1
ATOM 1483 C C . TRP A 1 185 ? 4.512 -25.900 17.994 1.00 89.44 185 TRP A C 1
ATOM 1485 O O . TRP A 1 185 ? 4.466 -26.315 19.151 1.00 89.44 185 TRP A O 1
ATOM 1495 N N . ARG A 1 186 ? 5.108 -26.608 17.023 1.00 91.38 186 ARG A N 1
ATOM 1496 C CA . ARG A 1 186 ? 5.769 -27.900 17.287 1.00 91.38 186 ARG A CA 1
ATOM 1497 C C . ARG A 1 186 ? 6.958 -27.759 18.240 1.00 91.38 186 ARG A C 1
ATOM 1499 O O . ARG A 1 186 ? 7.121 -28.621 19.100 1.00 91.38 186 ARG A O 1
ATOM 1506 N N . SER A 1 187 ? 7.751 -26.690 18.113 1.00 88.31 187 SER A N 1
ATOM 1507 C CA . SER A 1 187 ? 8.855 -26.397 19.042 1.00 88.31 187 SER A CA 1
ATOM 1508 C C . SER A 1 187 ? 8.335 -26.206 20.465 1.00 88.31 187 SER A C 1
ATOM 1510 O O . SER A 1 187 ? 8.787 -26.884 21.385 1.00 88.31 187 SER A O 1
ATOM 1512 N N . LEU A 1 188 ? 7.298 -25.377 20.625 1.00 86.56 188 LEU A N 1
ATOM 1513 C CA . LEU A 1 188 ? 6.664 -25.118 21.916 1.00 86.56 188 LEU A CA 1
ATOM 1514 C C . LEU A 1 188 ? 6.115 -26.405 22.555 1.00 86.56 188 LEU A C 1
ATOM 1516 O O . LEU A 1 188 ? 6.300 -26.648 23.746 1.00 86.56 188 LEU A O 1
ATOM 1520 N N . GLN A 1 189 ? 5.473 -27.267 21.761 1.00 87.25 189 GLN A N 1
ATOM 1521 C CA . GLN A 1 189 ? 4.984 -28.561 22.241 1.00 87.25 189 GLN A CA 1
ATOM 1522 C C . GLN A 1 189 ? 6.116 -29.503 22.670 1.00 87.25 189 GLN A C 1
ATOM 1524 O O . GLN A 1 189 ? 5.962 -30.227 23.656 1.00 87.25 189 GLN A O 1
ATOM 1529 N N . ALA A 1 190 ? 7.230 -29.532 21.935 1.00 87.00 190 ALA A N 1
ATOM 1530 C CA . ALA A 1 190 ? 8.386 -30.348 22.293 1.00 87.00 190 ALA A CA 1
ATOM 1531 C C . ALA A 1 190 ? 8.997 -29.872 23.619 1.00 87.00 190 ALA A C 1
ATOM 1533 O O . ALA A 1 190 ? 9.195 -30.681 24.525 1.00 87.00 190 ALA A O 1
ATOM 1534 N N . GLU A 1 191 ? 9.202 -28.563 23.775 1.00 83.44 191 GLU A N 1
ATOM 1535 C CA . GLU A 1 191 ? 9.690 -27.949 25.015 1.00 83.44 191 GLU A CA 1
ATOM 1536 C C . GLU A 1 191 ? 8.781 -28.259 26.208 1.00 83.44 191 GLU A C 1
ATOM 1538 O O . GLU A 1 191 ? 9.262 -28.683 27.260 1.00 83.44 191 GLU A O 1
ATOM 1543 N N . TRP A 1 192 ? 7.462 -28.136 26.035 1.00 79.75 192 TRP A N 1
ATOM 1544 C CA . TRP A 1 192 ? 6.492 -28.461 27.082 1.00 79.75 192 TRP A CA 1
ATOM 1545 C C . TRP A 1 192 ? 6.574 -29.934 27.515 1.00 79.75 19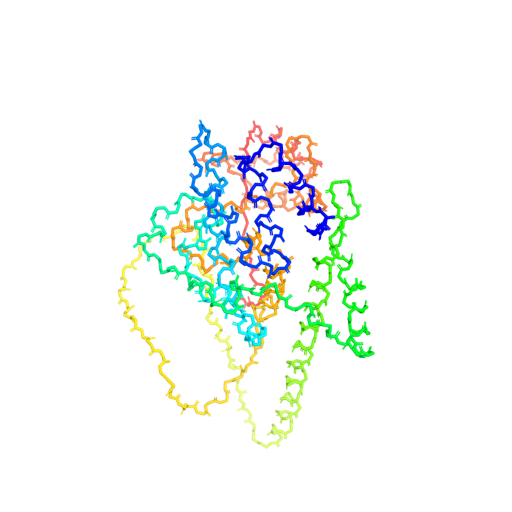2 TRP A C 1
ATOM 1547 O O . TRP A 1 192 ? 6.589 -30.244 28.709 1.00 79.75 192 TRP A O 1
ATOM 1557 N N . LYS A 1 193 ? 6.718 -30.859 26.557 1.00 82.50 193 LYS A N 1
ATOM 1558 C CA . LYS A 1 193 ? 6.897 -32.294 26.840 1.00 82.50 193 LYS A CA 1
ATOM 1559 C C . LYS A 1 193 ? 8.225 -32.597 27.542 1.00 82.50 193 LYS A C 1
ATOM 1561 O O . LYS A 1 193 ? 8.257 -33.465 28.413 1.00 82.50 193 LYS A O 1
ATOM 1566 N N . HIS A 1 194 ? 9.309 -31.906 27.189 1.00 74.81 194 HIS A N 1
ATOM 1567 C CA . HIS A 1 194 ? 10.612 -32.074 27.839 1.00 74.81 194 HIS A CA 1
ATOM 1568 C C . HIS A 1 194 ? 10.642 -31.474 29.252 1.00 74.81 194 HIS A C 1
ATOM 1570 O O . HIS A 1 194 ? 11.185 -32.103 30.160 1.00 74.81 194 HIS A O 1
ATOM 1576 N N . SER A 1 195 ? 9.988 -30.330 29.473 1.00 69.50 195 SER A N 1
ATOM 1577 C CA . SER A 1 195 ? 9.853 -29.712 30.798 1.00 69.50 195 SER A CA 1
ATOM 1578 C C . SER A 1 195 ? 9.057 -30.593 31.768 1.00 69.50 195 SER A C 1
ATOM 1580 O O . SER A 1 195 ? 9.477 -30.773 32.910 1.00 69.50 195 SER A O 1
ATOM 1582 N N . ASN A 1 196 ? 7.977 -31.230 31.304 1.00 59.97 196 ASN A N 1
ATOM 1583 C CA . ASN A 1 196 ? 7.187 -32.158 32.123 1.00 59.97 196 ASN A CA 1
ATOM 1584 C C . ASN A 1 196 ? 7.908 -33.483 32.425 1.00 59.97 196 ASN A C 1
ATOM 1586 O O . ASN A 1 196 ? 7.587 -34.143 33.409 1.00 59.97 196 ASN A O 1
ATOM 1590 N N . LYS A 1 197 ? 8.889 -33.884 31.605 1.00 59.47 197 LYS A N 1
ATOM 1591 C CA . LYS A 1 197 ? 9.744 -35.048 31.892 1.00 59.47 197 LYS A CA 1
ATOM 1592 C C . LYS A 1 197 ? 10.897 -34.718 32.843 1.00 59.47 197 LYS A C 1
ATOM 1594 O O . LYS A 1 197 ? 11.313 -35.595 33.591 1.00 59.47 197 LYS A O 1
ATOM 1599 N N . SER A 1 198 ? 11.411 -33.484 32.840 1.00 53.03 198 SER A N 1
ATOM 1600 C CA . SER A 1 198 ? 12.504 -33.080 33.739 1.00 53.03 198 SER A CA 1
ATOM 1601 C C . SER A 1 198 ? 12.023 -32.625 35.124 1.00 53.03 198 SER A C 1
ATOM 1603 O O . SER A 1 198 ? 12.829 -32.565 36.046 1.00 53.03 198 SER A O 1
ATOM 1605 N N . SER A 1 199 ? 10.733 -32.317 35.296 1.00 48.06 199 SER A N 1
ATOM 1606 C CA . SER A 1 199 ? 10.154 -31.870 36.572 1.00 48.06 199 SER A CA 1
ATOM 1607 C C . SER A 1 199 ? 9.861 -33.000 37.571 1.00 48.06 199 SER A C 1
ATOM 1609 O O . SER A 1 199 ? 9.440 -32.721 38.692 1.00 48.06 199 SER A O 1
ATOM 1611 N N . SER A 1 200 ? 10.133 -34.268 37.227 1.00 48.53 200 SER A N 1
ATOM 1612 C CA . SER A 1 200 ? 9.968 -35.401 38.155 1.00 48.53 200 SER A CA 1
ATOM 1613 C C . SER A 1 200 ? 11.150 -35.603 39.120 1.00 48.53 200 SER A C 1
ATOM 1615 O O . SER A 1 200 ? 11.121 -36.528 39.932 1.00 48.53 200 SER A O 1
ATOM 1617 N N . LYS A 1 201 ? 12.200 -34.772 39.054 1.00 47.19 201 LYS A N 1
ATOM 1618 C CA . LYS A 1 201 ? 13.307 -34.759 40.022 1.00 47.19 201 LYS A CA 1
ATOM 1619 C C . LYS A 1 201 ? 13.650 -33.307 40.363 1.00 47.19 201 LYS A C 1
ATOM 1621 O O . LYS A 1 201 ? 14.121 -32.576 39.505 1.00 47.19 201 LYS A O 1
ATOM 1626 N N . TYR A 1 202 ? 13.444 -32.944 41.628 1.00 37.75 202 TYR A N 1
ATOM 1627 C CA . TYR A 1 202 ? 13.594 -31.622 42.260 1.00 37.75 202 TYR A CA 1
ATOM 1628 C C . TYR A 1 202 ? 12.373 -30.694 42.190 1.00 37.75 202 TYR A C 1
ATOM 1630 O O . TYR A 1 202 ? 12.001 -30.141 41.158 1.00 37.75 202 TYR A O 1
ATOM 1638 N N . GLY A 1 203 ? 11.751 -30.541 43.362 1.00 41.00 203 GLY A N 1
ATOM 1639 C CA . GLY A 1 203 ? 10.548 -29.757 43.590 1.00 41.00 203 GLY A CA 1
ATOM 1640 C C . GLY A 1 203 ? 10.743 -28.238 43.605 1.00 41.00 203 GLY A C 1
ATOM 1641 O O . GLY A 1 203 ? 11.853 -27.716 43.645 1.00 41.00 203 GLY A O 1
ATOM 1642 N N . LYS A 1 204 ? 9.583 -27.568 43.607 1.00 47.06 204 LYS A N 1
ATOM 1643 C CA . LYS A 1 204 ? 9.314 -26.135 43.833 1.00 47.06 204 LYS A CA 1
ATOM 1644 C C . LYS A 1 204 ? 10.207 -25.146 43.064 1.00 47.06 204 LYS A C 1
ATOM 1646 O O . LYS A 1 204 ? 11.264 -24.738 43.532 1.00 47.06 204 LYS A O 1
ATOM 1651 N N . ARG A 1 205 ? 9.670 -24.581 41.975 1.00 38.25 205 ARG A N 1
ATOM 1652 C CA . ARG A 1 205 ? 10.032 -23.223 41.530 1.00 38.25 205 ARG A CA 1
ATOM 1653 C C . ARG A 1 205 ? 8.781 -22.383 41.289 1.00 38.25 205 ARG A C 1
ATOM 1655 O O . ARG A 1 205 ? 7.869 -22.803 40.586 1.00 38.25 205 ARG A O 1
ATOM 1662 N N . GLY A 1 206 ? 8.748 -21.218 41.938 1.00 36.88 206 GLY A N 1
ATOM 1663 C CA . GLY A 1 206 ? 7.642 -20.266 41.907 1.00 36.88 206 GLY A CA 1
ATOM 1664 C C . GLY A 1 206 ? 7.393 -19.679 40.519 1.00 36.88 206 GLY A C 1
ATOM 1665 O O . GLY A 1 206 ? 8.311 -19.557 39.704 1.00 36.88 206 GLY A O 1
ATOM 1666 N N . ARG A 1 207 ? 6.133 -19.301 40.276 1.00 37.94 207 ARG A N 1
ATOM 1667 C CA . ARG A 1 207 ? 5.697 -18.518 39.113 1.00 37.94 207 ARG A CA 1
ATOM 1668 C C . ARG A 1 207 ? 6.561 -17.256 39.007 1.00 37.94 207 ARG A C 1
ATOM 1670 O O . ARG A 1 207 ? 6.370 -16.312 39.765 1.00 37.94 207 ARG A O 1
ATOM 1677 N N . ARG A 1 208 ? 7.519 -17.232 38.077 1.00 39.53 208 ARG A N 1
ATOM 1678 C CA . ARG A 1 208 ? 8.211 -15.996 37.691 1.00 39.53 208 ARG A CA 1
ATOM 1679 C C . ARG A 1 208 ? 7.346 -15.265 36.669 1.00 39.53 208 ARG A C 1
ATOM 1681 O O . ARG A 1 208 ? 7.101 -15.791 35.585 1.00 39.53 208 ARG A O 1
ATOM 1688 N N . ARG A 1 209 ? 6.882 -14.071 37.053 1.00 35.12 209 ARG A N 1
ATOM 1689 C CA . ARG A 1 209 ? 6.205 -13.086 36.199 1.00 35.12 209 ARG A CA 1
ATOM 1690 C C . ARG A 1 209 ? 7.105 -12.811 34.987 1.00 35.12 209 ARG A C 1
ATOM 1692 O O . ARG A 1 209 ? 8.267 -12.444 35.153 1.00 35.12 209 ARG A O 1
ATOM 1699 N N . ILE A 1 210 ? 6.597 -13.062 33.784 1.00 36.69 210 ILE A N 1
ATOM 1700 C CA . ILE A 1 210 ? 7.294 -12.754 32.535 1.00 36.69 210 ILE A CA 1
ATOM 1701 C C . ILE A 1 210 ? 7.026 -11.274 32.259 1.00 36.69 210 ILE A C 1
ATOM 1703 O O . ILE A 1 210 ? 5.967 -10.928 31.748 1.00 36.69 210 ILE A O 1
ATOM 1707 N N . ASN A 1 211 ? 7.958 -10.399 32.636 1.00 29.91 211 ASN A N 1
ATOM 1708 C CA . ASN A 1 211 ? 7.932 -9.013 32.175 1.00 29.91 211 ASN A CA 1
ATOM 1709 C C . ASN A 1 211 ? 8.367 -8.998 30.708 1.00 29.91 211 ASN A C 1
ATOM 1711 O O . ASN A 1 211 ? 9.544 -9.183 30.405 1.00 29.91 211 ASN A O 1
ATOM 1715 N N . ILE A 1 212 ? 7.409 -8.798 29.807 1.00 37.91 212 ILE A N 1
ATOM 1716 C CA . ILE A 1 212 ? 7.676 -8.423 28.419 1.00 37.91 212 ILE A CA 1
ATOM 1717 C C . ILE A 1 212 ? 7.719 -6.890 28.402 1.00 37.91 212 ILE A C 1
ATOM 1719 O O . ILE A 1 212 ? 6.709 -6.272 28.742 1.00 37.91 212 ILE A O 1
ATOM 1723 N N . PRO A 1 213 ? 8.843 -6.246 28.046 1.00 30.64 213 PRO A N 1
ATOM 1724 C CA . PRO A 1 213 ? 8.871 -4.799 27.895 1.00 30.64 213 PRO A CA 1
ATOM 1725 C C . PRO A 1 213 ? 7.910 -4.385 26.775 1.00 30.64 213 PRO A C 1
ATOM 1727 O O . PRO A 1 213 ? 8.056 -4.795 25.624 1.00 30.64 213 PRO A O 1
ATOM 1730 N N . SER A 1 214 ? 6.910 -3.578 27.121 1.00 37.72 214 SER A N 1
ATOM 1731 C CA . SER A 1 214 ? 6.025 -2.915 26.166 1.00 37.72 214 SER A CA 1
ATOM 1732 C C . SER A 1 214 ? 6.825 -1.876 25.375 1.00 37.72 214 SER A C 1
ATOM 1734 O O . SER A 1 214 ? 7.083 -0.784 25.874 1.00 37.72 214 SER A O 1
ATOM 1736 N N . GLN A 1 215 ? 7.191 -2.199 24.135 1.00 38.31 215 GLN A N 1
ATOM 1737 C CA . GLN A 1 215 ? 7.826 -1.266 23.190 1.00 38.31 215 GLN A CA 1
ATOM 1738 C C . GLN A 1 215 ? 6.813 -0.388 22.424 1.00 38.31 215 GLN A C 1
ATOM 1740 O O . GLN A 1 215 ? 7.202 0.395 21.567 1.00 38.31 215 GLN A O 1
ATOM 1745 N N . ASN A 1 216 ? 5.517 -0.458 22.747 1.00 37.91 216 ASN A N 1
ATOM 1746 C CA . ASN A 1 216 ? 4.495 0.388 22.130 1.00 37.91 216 ASN A CA 1
ATOM 1747 C C . ASN A 1 216 ? 4.107 1.540 23.065 1.00 37.91 216 ASN A C 1
ATOM 1749 O O . ASN A 1 216 ? 3.070 1.503 23.722 1.00 37.91 216 ASN A O 1
ATOM 1753 N N . ARG A 1 217 ? 4.933 2.587 23.103 1.00 39.72 217 ARG A N 1
ATOM 1754 C CA . ARG A 1 217 ? 4.484 3.931 23.492 1.00 39.72 217 ARG A CA 1
ATOM 1755 C C . ARG A 1 217 ? 4.645 4.862 22.295 1.00 39.72 217 ARG A C 1
ATOM 1757 O O . ARG A 1 217 ? 5.582 5.639 22.220 1.00 39.72 217 ARG A O 1
ATOM 1764 N N . GLY A 1 218 ? 3.724 4.731 21.348 1.00 34.88 218 GLY A N 1
ATOM 1765 C CA . GLY A 1 218 ? 3.455 5.733 20.321 1.00 34.88 2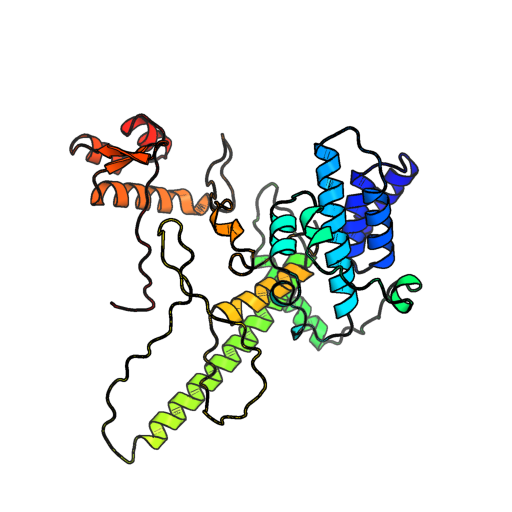18 GLY A CA 1
ATOM 1766 C C . GLY A 1 218 ? 2.018 6.196 20.503 1.00 34.88 218 GLY A C 1
ATOM 1767 O O . GLY A 1 218 ? 1.112 5.647 19.886 1.00 34.88 218 GLY A O 1
ATOM 1768 N N . GLY A 1 219 ? 1.805 7.116 21.439 1.00 31.98 219 GLY A N 1
ATOM 1769 C CA . GLY A 1 219 ? 0.519 7.755 21.691 1.00 31.98 219 GLY A CA 1
ATOM 1770 C C . GLY A 1 219 ? 0.755 9.246 21.877 1.00 31.98 219 GLY A C 1
ATOM 1771 O O . GLY A 1 219 ? 1.644 9.634 22.634 1.00 31.98 219 GLY A O 1
ATOM 1772 N N . ALA A 1 220 ? 0.003 10.061 21.141 1.00 34.19 220 ALA A N 1
ATOM 1773 C CA . ALA A 1 220 ? 0.078 11.511 21.204 1.00 34.19 220 ALA A CA 1
ATOM 1774 C C . ALA A 1 220 ? -0.295 12.011 22.610 1.00 34.19 220 ALA A C 1
ATOM 1776 O O . ALA A 1 220 ? -1.315 11.608 23.164 1.00 34.19 220 ALA A O 1
ATOM 1777 N N . GLY A 1 221 ? 0.538 12.900 23.157 1.00 35.94 221 GLY A N 1
ATOM 1778 C CA . GLY A 1 221 ? 0.250 13.649 24.380 1.00 35.94 221 GLY A CA 1
ATOM 1779 C C . GLY A 1 221 ? 0.975 13.155 25.630 1.00 35.94 221 GLY A C 1
ATOM 1780 O O . GLY A 1 221 ? 0.332 12.639 26.533 1.00 35.94 221 GLY A O 1
ATOM 1781 N N . CYS A 1 222 ? 2.294 13.362 25.710 1.00 27.86 222 CYS A N 1
ATOM 1782 C CA . CYS A 1 222 ? 3.034 13.512 26.972 1.00 27.86 222 CYS A CA 1
ATOM 1783 C C . CYS A 1 222 ? 4.366 14.225 26.687 1.00 27.86 222 CYS A C 1
ATOM 1785 O O . CYS A 1 222 ? 5.248 13.666 26.038 1.00 27.86 222 CYS A O 1
ATOM 1787 N N . SER A 1 223 ? 4.499 15.463 27.160 1.00 28.86 223 SER A N 1
ATOM 1788 C CA . SER A 1 223 ? 5.744 16.231 27.101 1.00 28.86 223 SER A CA 1
ATOM 1789 C C . SER A 1 223 ? 6.700 15.865 28.245 1.00 28.86 223 SER A C 1
ATOM 1791 O O . SER A 1 223 ? 6.264 15.533 29.342 1.00 28.86 223 SER A O 1
ATOM 1793 N N . THR A 1 224 ? 7.989 16.026 27.922 1.00 31.23 224 THR A N 1
ATOM 1794 C CA . THR A 1 224 ? 9.205 16.181 28.749 1.00 31.23 224 THR A CA 1
ATOM 1795 C C . THR A 1 224 ? 9.726 14.998 29.585 1.00 31.23 224 THR A C 1
ATOM 1797 O O . THR A 1 224 ? 9.256 14.671 30.668 1.00 31.23 224 THR A O 1
ATOM 1800 N N . SER A 1 225 ? 10.875 14.454 29.177 1.00 27.84 225 SER A N 1
ATOM 1801 C CA . SER A 1 225 ? 12.159 14.793 29.817 1.00 27.84 225 SER A CA 1
ATOM 1802 C C . SER A 1 225 ? 13.336 14.136 29.089 1.00 27.84 225 SER A C 1
ATOM 1804 O O . SER A 1 225 ? 13.262 13.025 28.575 1.00 27.84 225 SER A O 1
ATOM 1806 N N . SER A 1 226 ? 14.408 14.912 29.000 1.00 34.91 226 SER A N 1
ATOM 1807 C CA . SER A 1 226 ? 15.687 14.641 28.359 1.00 34.91 226 SER A CA 1
ATOM 1808 C C . SER A 1 226 ? 16.477 13.526 29.047 1.00 34.91 226 SER A C 1
ATOM 1810 O O . SER A 1 226 ? 16.781 13.644 30.233 1.00 34.91 226 SER A O 1
ATOM 1812 N N . ALA A 1 227 ? 16.924 12.533 28.281 1.00 27.11 227 ALA A N 1
ATOM 1813 C CA . ALA A 1 227 ? 18.136 11.779 28.584 1.00 27.11 227 ALA A CA 1
ATOM 1814 C C . ALA A 1 227 ? 18.746 11.262 27.277 1.00 27.11 227 ALA A C 1
ATOM 1816 O O . ALA A 1 227 ? 18.153 10.465 26.554 1.00 27.11 227 ALA A O 1
ATOM 1817 N N . SER A 1 228 ? 19.920 11.790 26.963 1.00 31.34 228 SER A N 1
ATOM 1818 C CA . SER A 1 228 ? 20.792 11.381 25.874 1.00 31.34 228 SER A CA 1
ATOM 1819 C C . SER A 1 228 ? 21.297 9.965 26.140 1.00 31.34 228 SER A C 1
ATOM 1821 O O . SER A 1 228 ? 21.973 9.774 27.144 1.00 31.34 228 SER A O 1
ATOM 1823 N N . GLU A 1 229 ? 21.071 9.007 25.238 1.00 26.02 229 GLU A N 1
ATOM 1824 C CA . GLU A 1 229 ? 21.887 7.791 25.206 1.00 26.02 229 GLU A CA 1
ATOM 1825 C C . GLU A 1 229 ? 22.288 7.407 23.778 1.00 26.02 229 GLU A C 1
ATOM 1827 O O . GLU A 1 229 ? 21.498 7.236 22.853 1.00 26.02 229 GLU A O 1
ATOM 1832 N N . THR A 1 230 ? 23.604 7.349 23.654 1.00 23.72 230 THR A N 1
ATOM 1833 C CA . THR A 1 230 ? 24.477 7.007 22.544 1.00 23.72 230 THR A CA 1
ATOM 1834 C C . THR A 1 230 ? 24.168 5.676 21.859 1.00 23.72 230 THR A C 1
ATOM 1836 O O . THR A 1 230 ? 24.018 4.636 22.496 1.00 23.72 230 THR A O 1
ATOM 1839 N N . SER A 1 231 ? 24.231 5.729 20.526 1.00 30.91 231 SER A N 1
ATOM 1840 C CA . SER A 1 231 ? 24.635 4.664 19.599 1.00 30.91 231 SER A CA 1
ATOM 1841 C C . SER A 1 231 ? 25.396 3.505 20.259 1.00 30.91 231 SER A C 1
ATOM 1843 O O . SER A 1 231 ? 26.545 3.673 20.673 1.00 30.91 231 SER A O 1
ATOM 1845 N N . THR A 1 232 ? 24.818 2.305 20.231 1.00 25.19 232 THR A N 1
ATOM 1846 C CA . THR A 1 232 ? 25.570 1.056 20.407 1.00 25.19 232 THR A CA 1
ATOM 1847 C C . THR A 1 232 ? 25.264 0.073 19.282 1.00 25.19 232 THR A C 1
ATOM 1849 O O . THR A 1 232 ? 24.237 -0.598 19.223 1.00 25.19 232 THR A O 1
ATOM 1852 N N . THR A 1 233 ? 26.225 0.012 18.366 1.00 30.62 233 THR A N 1
ATOM 1853 C CA . THR A 1 233 ? 26.481 -1.072 17.424 1.00 30.62 233 THR A CA 1
ATOM 1854 C C . THR A 1 233 ? 26.619 -2.388 18.191 1.00 30.62 233 THR A C 1
ATOM 1856 O O . THR A 1 233 ? 27.581 -2.564 18.938 1.00 30.62 233 THR A O 1
ATOM 1859 N N . TYR A 1 234 ? 25.691 -3.329 18.015 1.00 31.80 234 TYR A N 1
ATOM 1860 C CA . TYR A 1 234 ? 25.834 -4.666 18.593 1.00 31.80 234 TYR A CA 1
ATOM 1861 C C . TYR A 1 234 ? 26.673 -5.555 17.676 1.00 31.80 234 TYR A C 1
ATOM 1863 O O . TYR A 1 234 ? 26.183 -6.183 16.738 1.00 31.80 234 TYR A O 1
ATOM 1871 N N . GLY A 1 235 ? 27.971 -5.576 17.980 1.00 27.41 235 GLY A N 1
ATOM 1872 C CA . GLY A 1 235 ? 28.866 -6.665 17.626 1.00 27.41 235 GLY A CA 1
ATOM 1873 C C . GLY A 1 235 ? 28.466 -7.950 18.351 1.00 27.41 235 GLY A C 1
ATOM 1874 O O . GLY A 1 235 ? 27.948 -7.937 19.466 1.00 27.41 235 GLY A O 1
ATOM 1875 N N . ILE A 1 236 ? 28.701 -9.062 17.667 1.00 40.50 236 ILE A N 1
ATOM 1876 C CA . ILE A 1 236 ? 28.454 -10.424 18.125 1.00 40.50 236 ILE A CA 1
ATOM 1877 C C . ILE A 1 236 ? 29.356 -10.710 19.330 1.00 40.50 236 ILE A C 1
ATOM 1879 O O . ILE A 1 236 ? 30.570 -10.837 19.184 1.00 40.50 236 ILE A O 1
ATOM 1883 N N . THR A 1 237 ? 28.757 -10.863 20.507 1.00 28.47 237 THR A N 1
ATOM 1884 C CA . THR A 1 237 ? 29.327 -11.657 21.595 1.00 28.47 237 THR A CA 1
ATOM 1885 C C . THR A 1 237 ? 28.400 -12.840 21.836 1.00 28.47 237 THR A C 1
ATOM 1887 O O . THR A 1 237 ? 27.224 -12.696 22.171 1.00 28.47 237 THR A O 1
ATOM 1890 N N . GLU A 1 238 ? 28.925 -14.033 21.563 1.00 38.09 238 GLU A N 1
ATOM 1891 C CA . GLU A 1 238 ? 28.269 -15.302 21.845 1.00 38.09 238 GLU A CA 1
ATOM 1892 C C . GLU A 1 238 ? 28.125 -15.467 23.357 1.00 38.09 238 GLU A C 1
ATOM 1894 O O . GLU A 1 238 ? 29.046 -15.919 24.032 1.00 38.09 238 GLU A O 1
ATOM 1899 N N . ASP A 1 239 ? 26.950 -15.133 23.885 1.00 28.61 239 ASP A N 1
ATOM 1900 C CA . ASP A 1 239 ? 26.530 -15.621 25.188 1.00 28.61 239 ASP A CA 1
ATOM 1901 C C . ASP A 1 239 ? 25.414 -16.644 24.981 1.00 28.61 239 ASP A C 1
ATOM 1903 O O . ASP A 1 239 ? 24.299 -16.336 24.546 1.00 28.61 239 ASP A O 1
ATOM 1907 N N . ARG A 1 240 ? 25.756 -17.910 25.232 1.00 35.41 240 ARG A N 1
ATOM 1908 C CA . ARG A 1 240 ? 24.947 -19.114 24.990 1.00 35.41 240 ARG A CA 1
ATOM 1909 C C . ARG A 1 240 ? 23.814 -19.245 26.017 1.00 35.41 240 ARG A C 1
ATOM 1911 O O . ARG A 1 240 ? 23.567 -20.314 26.572 1.00 35.41 240 ARG A O 1
ATOM 1918 N N . SER A 1 241 ? 23.088 -18.160 26.262 1.00 36.81 241 SER A N 1
ATOM 1919 C CA . SER A 1 241 ? 21.782 -18.219 26.899 1.00 36.81 241 SER A CA 1
ATOM 1920 C C . SER A 1 241 ? 20.789 -18.765 25.871 1.00 36.81 241 SER A C 1
ATOM 1922 O O . SER A 1 241 ? 20.708 -18.300 24.736 1.00 36.81 241 SER A O 1
ATOM 1924 N N . SER A 1 242 ? 20.063 -19.824 26.230 1.00 41.56 242 SER A N 1
ATOM 1925 C CA . SER A 1 242 ? 18.971 -20.358 25.412 1.00 41.56 242 SER A CA 1
ATOM 1926 C C . SER A 1 242 ? 17.843 -19.326 25.363 1.00 41.56 242 SER A C 1
ATOM 1928 O O . SER A 1 242 ? 16.881 -19.402 26.130 1.00 41.56 242 SER A O 1
ATOM 1930 N N . ASN A 1 243 ? 17.991 -18.312 24.512 1.00 45.72 243 ASN A N 1
ATOM 1931 C CA . ASN A 1 243 ? 16.972 -17.304 24.299 1.00 45.72 243 ASN A CA 1
ATOM 1932 C C . ASN A 1 243 ? 15.787 -18.003 23.634 1.00 45.72 243 ASN A C 1
ATOM 1934 O O . ASN A 1 243 ? 15.854 -18.418 22.477 1.00 45.72 243 ASN A O 1
ATOM 1938 N N . ARG A 1 244 ? 14.719 -18.206 24.412 1.00 57.34 244 ARG A N 1
ATOM 1939 C CA . ARG A 1 244 ? 13.443 -18.751 23.944 1.00 57.34 244 ARG A CA 1
ATOM 1940 C C . ARG A 1 244 ? 12.948 -17.873 22.803 1.00 57.34 244 ARG A C 1
ATOM 1942 O O . ARG A 1 244 ? 12.426 -16.789 23.049 1.00 57.34 244 ARG A O 1
ATOM 1949 N N . PHE A 1 245 ? 13.112 -18.331 21.567 1.00 59.84 245 PHE A N 1
ATOM 1950 C CA . PHE A 1 245 ? 12.608 -17.622 20.399 1.00 59.84 245 PHE A CA 1
ATOM 1951 C C . PHE A 1 245 ? 11.090 -17.838 20.319 1.00 59.84 245 PHE A C 1
ATOM 1953 O O . PHE A 1 245 ? 10.592 -18.702 19.600 1.00 59.84 245 PHE A O 1
ATOM 1960 N N . MET A 1 246 ? 10.337 -17.095 21.133 1.00 72.00 246 MET A N 1
ATOM 1961 C CA . MET A 1 246 ? 8.889 -17.005 20.985 1.00 72.00 246 MET A CA 1
ATOM 1962 C C . MET A 1 246 ? 8.595 -16.152 19.758 1.00 72.00 246 MET A C 1
ATOM 1964 O O . MET A 1 246 ? 8.914 -14.967 19.732 1.00 72.00 246 MET A O 1
ATOM 1968 N N . MET A 1 247 ? 7.980 -16.768 18.751 1.00 84.00 247 MET A N 1
ATOM 1969 C CA . MET A 1 247 ? 7.493 -16.062 17.571 1.00 84.00 247 MET A CA 1
ATOM 1970 C C . MET A 1 247 ? 6.481 -14.995 18.004 1.00 84.00 247 MET A C 1
ATOM 1972 O O . MET A 1 247 ? 5.447 -15.310 18.598 1.00 84.00 247 MET A O 1
ATOM 1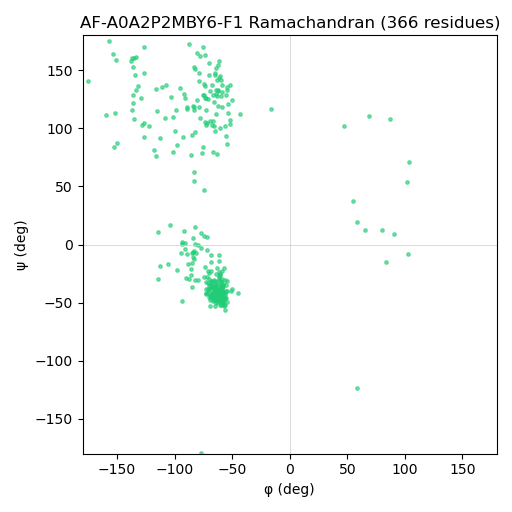976 N N . SER A 1 248 ? 6.797 -13.738 17.721 1.00 88.44 248 SER A N 1
ATOM 1977 C CA . SER A 1 248 ? 5.945 -12.592 18.011 1.00 88.44 248 SER A CA 1
ATOM 1978 C C . SER A 1 248 ? 4.853 -12.434 16.947 1.00 88.44 248 SER A C 1
ATOM 1980 O O . SER A 1 248 ? 4.939 -12.984 15.847 1.00 88.44 248 SER A O 1
ATOM 1982 N N . TRP A 1 249 ? 3.820 -11.639 17.243 1.00 88.25 249 TRP A N 1
ATOM 1983 C CA . TRP A 1 249 ? 2.837 -11.254 16.224 1.00 88.25 249 TRP A CA 1
ATOM 1984 C C . TRP A 1 249 ? 3.518 -10.509 15.061 1.00 88.25 249 TRP A C 1
ATOM 1986 O O . TRP A 1 249 ? 3.180 -10.744 13.902 1.00 88.25 249 TRP A O 1
ATOM 1996 N N . GLN A 1 250 ? 4.532 -9.688 15.356 1.00 89.06 250 GLN A N 1
ATOM 1997 C CA . GLN A 1 250 ? 5.305 -8.953 14.358 1.00 89.06 250 GLN A CA 1
ATOM 1998 C C . GLN A 1 250 ? 5.979 -9.910 13.367 1.00 89.06 250 GLN A C 1
ATOM 2000 O O . GLN A 1 250 ? 5.937 -9.657 12.165 1.00 89.06 250 GLN A O 1
ATOM 2005 N N . ASP A 1 251 ? 6.528 -11.038 13.830 1.00 89.25 251 ASP A N 1
ATOM 2006 C CA . ASP A 1 251 ? 7.187 -12.029 12.964 1.00 89.25 251 ASP A CA 1
ATOM 2007 C C . ASP A 1 251 ? 6.212 -12.652 11.955 1.00 89.25 251 ASP A C 1
ATOM 2009 O O . ASP A 1 251 ? 6.569 -12.911 10.803 1.00 89.25 251 ASP A O 1
ATOM 2013 N N . VAL A 1 252 ? 4.960 -12.861 12.373 1.00 91.81 252 VAL A N 1
ATOM 2014 C CA . VAL A 1 252 ? 3.880 -13.377 11.522 1.00 91.81 252 VAL A CA 1
ATOM 2015 C C . VAL A 1 252 ? 3.491 -12.339 10.472 1.00 91.81 252 VAL A C 1
ATOM 2017 O O . VAL A 1 252 ? 3.492 -12.630 9.274 1.00 91.81 252 VAL A O 1
ATOM 2020 N N . TYR A 1 253 ? 3.179 -11.115 10.903 1.00 92.25 253 TYR A N 1
ATOM 2021 C CA . TYR A 1 253 ? 2.692 -10.071 10.001 1.00 92.25 253 TYR A CA 1
ATOM 2022 C C . TYR A 1 253 ? 3.779 -9.528 9.070 1.00 92.25 253 TYR A C 1
ATOM 2024 O O . TYR A 1 253 ? 3.471 -9.168 7.936 1.00 92.25 253 TYR A O 1
ATOM 2032 N N . SER A 1 254 ? 5.051 -9.555 9.475 1.00 92.88 254 SER A N 1
ATOM 2033 C CA . SER A 1 254 ? 6.176 -9.156 8.617 1.00 92.88 254 SER A CA 1
ATOM 2034 C C . SER A 1 254 ? 6.262 -10.002 7.344 1.00 92.88 254 SER A C 1
ATOM 2036 O O . SER A 1 254 ? 6.627 -9.489 6.290 1.00 92.88 254 SER A O 1
ATOM 2038 N N . VAL A 1 255 ? 5.859 -11.278 7.396 1.00 94.50 255 VAL A N 1
ATOM 2039 C CA . VAL A 1 255 ? 5.772 -12.126 6.195 1.00 94.50 255 VAL A CA 1
ATOM 2040 C C . VAL A 1 255 ? 4.691 -11.616 5.244 1.00 94.50 255 VAL A C 1
ATOM 2042 O O . VAL A 1 255 ? 4.953 -11.447 4.054 1.00 94.50 255 VAL A O 1
ATOM 2045 N N . ALA A 1 256 ? 3.491 -11.327 5.756 1.00 94.06 256 ALA A N 1
ATOM 2046 C CA . ALA A 1 256 ? 2.399 -10.788 4.945 1.00 94.06 256 ALA A CA 1
ATOM 2047 C C . ALA A 1 256 ? 2.768 -9.438 4.312 1.00 94.06 256 ALA A C 1
ATOM 2049 O O . ALA A 1 256 ? 2.541 -9.240 3.118 1.00 94.06 256 ALA A O 1
ATOM 2050 N N . VAL A 1 257 ? 3.383 -8.543 5.091 1.00 94.31 257 VAL A N 1
ATOM 2051 C CA . VAL A 1 257 ? 3.853 -7.229 4.628 1.00 94.31 257 VAL A CA 1
ATOM 2052 C C . VAL A 1 257 ? 4.869 -7.380 3.498 1.00 94.31 257 VAL A C 1
ATOM 2054 O O . VAL A 1 257 ? 4.692 -6.777 2.442 1.00 94.31 257 VAL A O 1
ATOM 2057 N N . LYS A 1 258 ? 5.861 -8.262 3.650 1.00 94.12 258 LYS A N 1
ATOM 2058 C CA . LYS A 1 258 ? 6.893 -8.512 2.633 1.00 94.12 258 LYS A CA 1
ATOM 2059 C C . LYS A 1 258 ? 6.314 -8.985 1.297 1.00 94.12 258 LYS A C 1
ATOM 2061 O O . LYS A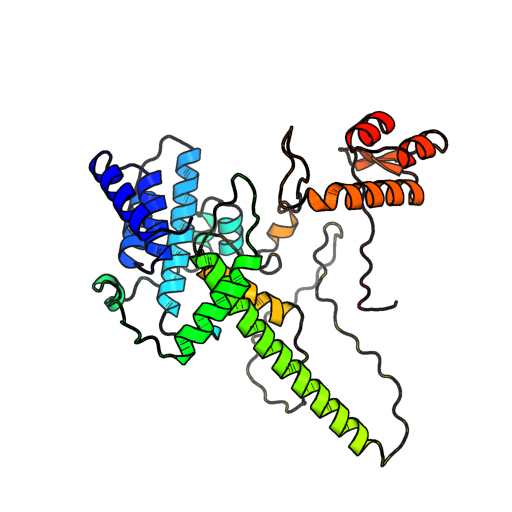 1 258 ? 6.648 -8.463 0.232 1.00 94.12 258 LYS A O 1
ATOM 2066 N N . TRP A 1 259 ? 5.397 -9.954 1.339 1.00 95.31 259 TRP A N 1
ATOM 2067 C CA . TRP A 1 259 ? 4.687 -10.412 0.141 1.00 95.31 259 TRP A CA 1
ATOM 2068 C C . TRP A 1 259 ? 3.816 -9.310 -0.467 1.00 95.31 259 TRP A C 1
ATOM 2070 O O . TRP A 1 259 ? 3.722 -9.207 -1.691 1.00 95.31 259 TRP A O 1
ATOM 2080 N N . ARG A 1 260 ? 3.206 -8.456 0.362 1.00 94.31 260 ARG A N 1
ATOM 2081 C CA . ARG A 1 260 ? 2.398 -7.331 -0.112 1.00 94.31 260 ARG A CA 1
ATOM 2082 C C . ARG A 1 260 ? 3.244 -6.261 -0.806 1.00 94.31 260 ARG A C 1
ATOM 2084 O O . ARG A 1 260 ? 2.821 -5.798 -1.868 1.00 94.31 260 ARG A O 1
ATOM 2091 N N . GLN A 1 261 ? 4.412 -5.931 -0.256 1.00 94.12 261 GLN A N 1
ATOM 2092 C CA . GLN A 1 261 ? 5.385 -4.993 -0.828 1.00 94.12 261 GLN A CA 1
ATOM 2093 C C . GLN A 1 261 ? 5.818 -5.431 -2.229 1.00 94.12 261 GLN A C 1
ATOM 2095 O O . GLN A 1 261 ? 5.758 -4.649 -3.170 1.00 94.12 261 GLN A O 1
ATOM 2100 N N . ILE A 1 262 ? 6.171 -6.707 -2.419 1.00 90.81 262 ILE A N 1
ATOM 2101 C CA . ILE A 1 262 ? 6.584 -7.174 -3.750 1.00 90.81 262 ILE A CA 1
ATOM 2102 C C . ILE A 1 262 ? 5.399 -7.330 -4.717 1.00 90.81 262 ILE A C 1
ATOM 2104 O O . ILE A 1 262 ? 5.578 -7.203 -5.929 1.00 90.81 262 ILE A O 1
ATOM 2108 N N . SER A 1 263 ? 4.187 -7.603 -4.213 1.00 92.25 263 SER A N 1
ATOM 2109 C CA . SER A 1 263 ? 2.987 -7.838 -5.036 1.00 92.25 263 SER A CA 1
ATOM 2110 C C . SER A 1 263 ? 2.446 -6.605 -5.755 1.00 92.25 263 SER A C 1
ATOM 2112 O O . SER A 1 263 ? 1.787 -6.773 -6.775 1.00 92.25 263 SER A O 1
ATOM 2114 N N . GLU A 1 264 ? 2.729 -5.406 -5.246 1.00 89.31 264 GLU A N 1
ATOM 2115 C CA . GLU A 1 264 ? 2.502 -4.110 -5.891 1.00 89.31 264 GLU A CA 1
ATOM 2116 C C . GLU A 1 264 ? 3.584 -3.162 -5.376 1.00 89.31 264 GLU A C 1
ATOM 2118 O O . GLU A 1 264 ? 3.379 -2.487 -4.367 1.00 89.31 264 GLU A O 1
ATOM 2123 N N . PRO A 1 265 ? 4.755 -3.122 -6.027 1.00 89.56 265 PRO A N 1
ATOM 2124 C CA . PRO A 1 265 ? 5.885 -2.356 -5.515 1.00 89.56 265 PRO A CA 1
ATOM 2125 C C . PRO A 1 265 ? 5.652 -0.842 -5.580 1.00 89.56 265 PRO A C 1
ATOM 2127 O O . PRO A 1 265 ? 6.423 -0.081 -5.008 1.00 89.56 265 PRO A O 1
ATOM 2130 N N . CYS A 1 266 ? 4.577 -0.414 -6.251 1.00 88.94 266 CYS A N 1
ATOM 2131 C CA . CYS A 1 266 ? 4.164 0.977 -6.300 1.00 88.94 266 CYS A CA 1
ATOM 2132 C C . CYS A 1 266 ? 3.324 1.428 -5.100 1.00 88.94 266 CYS A C 1
ATOM 2134 O O . CYS A 1 266 ? 3.175 2.633 -4.901 1.00 88.94 266 CYS A O 1
ATOM 2136 N N . ASP A 1 267 ? 2.834 0.504 -4.274 1.00 90.06 267 ASP A N 1
ATOM 2137 C CA . ASP A 1 267 ? 2.108 0.856 -3.058 1.00 90.06 267 ASP A CA 1
ATOM 2138 C C . ASP A 1 267 ? 3.079 0.968 -1.869 1.00 90.06 267 ASP A C 1
ATOM 2140 O O . ASP A 1 267 ? 3.791 0.002 -1.576 1.00 90.06 267 ASP A O 1
ATOM 2144 N N . PRO A 1 268 ? 3.090 2.095 -1.131 1.00 89.88 268 PRO A N 1
ATOM 2145 C CA . PRO A 1 268 ? 3.931 2.263 0.048 1.00 89.88 268 PRO A CA 1
ATOM 2146 C C . PRO A 1 268 ? 3.360 1.476 1.235 1.00 89.88 268 PRO A C 1
ATOM 2148 O O . PRO A 1 268 ? 2.612 1.995 2.061 1.00 89.88 268 PRO A O 1
ATOM 2151 N N . VAL A 1 269 ? 3.683 0.186 1.306 1.00 92.31 269 VAL A N 1
ATOM 2152 C CA . VAL A 1 269 ? 3.284 -0.694 2.412 1.00 92.31 269 VAL A CA 1
ATOM 2153 C C . VAL A 1 269 ? 4.460 -0.840 3.367 1.00 92.31 269 VAL A C 1
ATOM 2155 O O . VAL A 1 269 ? 5.355 -1.639 3.117 1.00 92.31 269 VAL A O 1
ATOM 2158 N N . VAL A 1 270 ? 4.464 -0.060 4.445 1.00 91.31 270 VAL A N 1
ATOM 2159 C CA . VAL A 1 270 ? 5.555 0.002 5.433 1.00 91.31 270 VAL A CA 1
ATOM 2160 C C . VAL A 1 270 ? 4.998 0.063 6.852 1.00 91.31 270 VAL A C 1
ATOM 2162 O O . VAL A 1 270 ? 3.848 0.455 7.073 1.00 91.31 270 VAL A O 1
ATOM 2165 N N . TRP A 1 271 ? 5.808 -0.333 7.827 1.00 89.94 271 TRP A N 1
ATOM 2166 C CA . TRP A 1 271 ? 5.453 -0.253 9.236 1.00 89.94 271 TRP A CA 1
ATOM 2167 C C . TRP A 1 271 ? 5.490 1.192 9.727 1.00 89.94 271 TRP A C 1
ATOM 2169 O O . TRP A 1 271 ? 6.507 1.876 9.638 1.00 89.94 271 TRP A O 1
ATOM 2179 N N . ILE A 1 272 ? 4.380 1.631 10.315 1.00 84.38 272 ILE A N 1
ATOM 2180 C CA . ILE A 1 272 ? 4.216 2.983 10.859 1.00 84.38 272 ILE A CA 1
ATOM 2181 C C . ILE A 1 272 ? 5.295 3.319 11.899 1.00 84.38 272 ILE A C 1
ATOM 2183 O O . ILE A 1 272 ? 5.927 4.366 11.827 1.00 84.38 272 ILE A O 1
ATOM 2187 N N . ASN A 1 273 ? 5.571 2.405 12.830 1.00 84.56 273 ASN A N 1
ATOM 2188 C CA . ASN A 1 273 ? 6.595 2.581 13.865 1.00 84.56 273 ASN A CA 1
ATOM 2189 C C . ASN A 1 273 ? 8.039 2.498 13.329 1.00 84.56 273 ASN A C 1
ATOM 2191 O O . ASN A 1 273 ? 8.985 2.453 14.112 1.00 84.56 273 ASN A O 1
ATOM 2195 N N . LYS A 1 274 ? 8.213 2.408 12.007 1.00 88.50 274 LYS A N 1
ATOM 2196 C CA . LYS A 1 274 ? 9.501 2.445 11.305 1.00 88.50 274 LYS A CA 1
ATOM 2197 C C . LYS A 1 274 ? 9.635 3.684 10.411 1.00 88.50 274 LYS A C 1
ATOM 2199 O O . LYS A 1 274 ? 10.551 3.725 9.587 1.00 88.50 274 LYS A O 1
ATOM 2204 N N . LEU A 1 275 ? 8.722 4.647 10.543 1.00 87.44 275 LEU A N 1
ATOM 2205 C CA . LEU A 1 275 ? 8.802 5.988 9.959 1.00 87.44 275 LEU A CA 1
ATOM 2206 C C . LEU A 1 275 ? 9.551 6.939 10.911 1.00 87.44 275 LEU A C 1
ATOM 2208 O O . LEU A 1 275 ? 9.909 6.532 12.017 1.00 87.44 275 LEU A O 1
ATOM 2212 N N . SER A 1 276 ? 9.855 8.165 10.474 1.00 81.38 276 SER A N 1
ATOM 2213 C CA . SER A 1 276 ? 10.625 9.113 11.294 1.00 81.38 276 SER A CA 1
ATOM 2214 C C . SER A 1 276 ? 9.789 9.685 12.454 1.00 81.38 276 SER A C 1
ATOM 2216 O O . SER A 1 276 ? 8.565 9.580 12.454 1.00 81.38 276 SER A O 1
ATOM 2218 N N . GLU A 1 277 ? 10.425 10.283 13.468 1.00 67.38 277 GLU A N 1
ATOM 2219 C CA . GLU A 1 277 ? 9.730 10.811 14.661 1.00 67.38 277 GLU A CA 1
ATOM 2220 C C . GLU A 1 277 ? 8.745 11.956 14.350 1.00 67.38 277 GLU A C 1
ATOM 2222 O O . GLU A 1 277 ? 7.790 12.178 15.103 1.00 67.38 277 GLU A O 1
ATOM 2227 N N . GLU A 1 278 ? 8.905 12.621 13.199 1.00 58.62 278 GLU A N 1
ATOM 2228 C CA . GLU A 1 278 ? 7.965 13.616 12.660 1.00 58.62 278 GLU A CA 1
ATOM 2229 C C . GLU A 1 278 ? 6.574 13.006 12.381 1.00 58.62 278 GLU A C 1
ATOM 2231 O O . GLU A 1 278 ? 5.578 13.723 12.253 1.00 58.62 278 GLU A O 1
ATOM 2236 N N . PHE A 1 279 ? 6.464 11.673 12.376 1.00 54.69 279 PHE A N 1
ATOM 2237 C CA . PHE A 1 279 ? 5.220 10.917 12.268 1.00 54.69 279 PHE A CA 1
ATOM 2238 C C . PHE A 1 279 ? 4.226 11.161 13.417 1.00 54.69 279 PHE A C 1
ATOM 2240 O O . PHE A 1 279 ? 3.013 11.073 13.200 1.00 54.69 279 PHE A O 1
ATOM 2247 N N . ASN A 1 280 ? 4.696 11.525 14.617 1.00 53.50 280 ASN A N 1
ATOM 2248 C CA . ASN A 1 280 ? 3.825 11.795 15.773 1.00 53.50 280 ASN A CA 1
ATOM 2249 C C . ASN A 1 280 ? 2.849 12.974 15.548 1.00 53.50 280 ASN A C 1
ATOM 2251 O O . ASN A 1 280 ? 1.927 13.165 16.337 1.00 53.50 280 ASN A O 1
ATOM 2255 N N . SER A 1 281 ? 3.012 13.731 14.456 1.00 52.88 281 SER A N 1
ATOM 2256 C CA . SER A 1 281 ? 2.180 14.876 14.056 1.00 52.88 281 SER A CA 1
ATOM 2257 C C . SER A 1 281 ? 0.875 14.532 13.309 1.00 52.88 281 SER A C 1
ATOM 2259 O O . SER A 1 281 ? 0.243 15.421 12.746 1.00 52.88 281 SER A O 1
ATOM 2261 N N . GLY A 1 282 ? 0.418 13.272 13.326 1.00 52.00 282 GLY A N 1
ATOM 2262 C CA . GLY A 1 282 ? -0.956 12.936 12.921 1.00 52.00 282 GLY A CA 1
ATOM 2263 C C . GLY A 1 282 ? -1.102 12.342 11.522 1.00 52.00 282 GLY A C 1
ATOM 2264 O O . GLY A 1 282 ? -1.918 12.796 10.719 1.00 52.00 282 GLY A O 1
ATOM 2265 N N . PHE A 1 283 ? -0.366 11.269 11.222 1.00 52.50 283 PHE A N 1
ATOM 2266 C CA . PHE A 1 283 ? -0.716 10.444 10.066 1.00 52.50 283 PHE A CA 1
ATOM 2267 C C . PHE A 1 283 ? -2.135 9.880 10.232 1.00 52.50 283 PHE A C 1
ATOM 2269 O O . PHE A 1 283 ? -2.469 9.290 11.265 1.00 52.50 283 PHE A O 1
ATOM 2276 N N . GLY A 1 284 ? -2.961 10.093 9.204 1.00 56.41 284 GLY A N 1
ATOM 2277 C CA . GLY A 1 284 ? -4.401 9.855 9.179 1.00 56.41 284 GLY A CA 1
ATOM 2278 C C . GLY A 1 284 ? -4.811 8.436 9.561 1.00 56.41 284 GLY A C 1
ATOM 2279 O O . GLY A 1 284 ? -5.072 7.597 8.707 1.00 56.41 284 GLY A O 1
ATOM 2280 N N . SER A 1 285 ? -4.978 8.208 10.861 1.00 64.19 285 SER A N 1
ATOM 2281 C CA . SER A 1 285 ? -5.671 7.037 11.413 1.00 64.19 285 SER A CA 1
ATOM 2282 C C . SER A 1 285 ? -7.197 7.180 11.307 1.00 64.19 285 SER A C 1
ATOM 2284 O O . SER A 1 285 ? -7.950 6.394 11.877 1.00 64.19 285 SER A O 1
ATOM 2286 N N . GLN A 1 286 ? -7.672 8.191 10.573 1.00 72.12 286 GLN A N 1
ATOM 2287 C CA . GLN A 1 286 ? -9.082 8.406 10.298 1.00 72.12 286 GLN A CA 1
ATOM 2288 C C . GLN A 1 286 ? -9.524 7.447 9.202 1.00 72.12 286 GLN A C 1
ATOM 2290 O O . GLN A 1 286 ? -9.159 7.573 8.035 1.00 72.12 286 GLN A O 1
ATOM 2295 N N . THR A 1 287 ? -10.316 6.464 9.603 1.00 80.62 287 THR A N 1
ATOM 2296 C CA . THR A 1 287 ? -10.877 5.470 8.701 1.00 80.62 287 THR A CA 1
ATOM 2297 C C . THR A 1 287 ? -12.387 5.672 8.644 1.00 80.62 287 THR A C 1
ATOM 2299 O O . THR A 1 287 ? -13.104 5.142 9.496 1.00 80.62 287 THR A O 1
ATOM 2302 N N . PRO A 1 288 ? -12.896 6.471 7.692 1.00 88.00 288 PRO A N 1
ATOM 2303 C CA . PRO A 1 288 ? -14.317 6.757 7.632 1.00 88.00 288 PRO A CA 1
ATOM 2304 C C . PRO A 1 288 ? -15.088 5.490 7.258 1.00 88.00 288 PRO A C 1
ATOM 2306 O O . PRO A 1 288 ? -14.705 4.741 6.358 1.00 88.00 288 PRO A O 1
ATOM 2309 N N . MET A 1 289 ? -16.205 5.254 7.942 1.00 89.31 289 MET A N 1
ATOM 2310 C CA . MET A 1 289 ? -17.175 4.233 7.536 1.00 89.31 289 MET A CA 1
ATOM 2311 C C . MET A 1 289 ? -18.170 4.782 6.509 1.00 89.31 289 MET A C 1
ATOM 2313 O O . MET A 1 289 ? -18.687 4.021 5.693 1.00 89.31 289 MET A O 1
ATOM 2317 N N . VAL A 1 290 ? -18.403 6.097 6.517 1.00 85.94 290 VAL A N 1
ATOM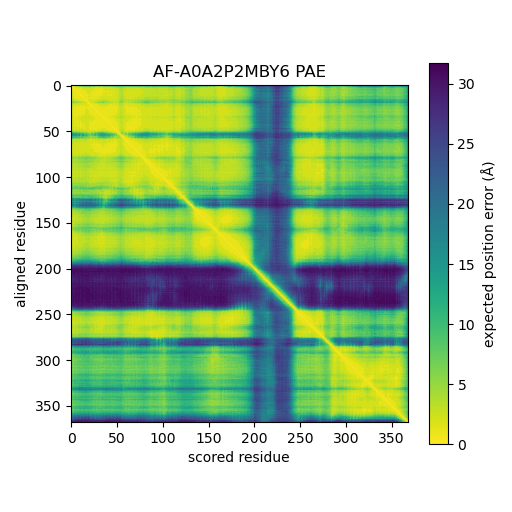 2318 C CA . VAL A 1 290 ? -19.268 6.820 5.580 1.00 85.94 290 VAL A CA 1
ATOM 2319 C C . VAL A 1 290 ? -18.525 8.067 5.090 1.00 85.94 290 VAL A C 1
ATOM 2321 O O . VAL A 1 290 ? -17.937 8.783 5.896 1.00 85.94 290 VAL A O 1
ATOM 2324 N N . LEU A 1 291 ? -18.525 8.303 3.777 1.00 84.44 291 LEU A N 1
ATOM 2325 C CA . LEU A 1 291 ? -17.951 9.480 3.116 1.00 84.44 291 LEU A CA 1
ATOM 2326 C C . LEU A 1 291 ? -19.022 10.114 2.224 1.00 84.44 291 LEU A C 1
ATOM 2328 O O . LEU A 1 291 ? -19.348 9.574 1.165 1.00 84.44 291 LEU A O 1
ATOM 2332 N N . GLY A 1 292 ? -19.598 11.237 2.663 1.00 84.44 292 GLY A N 1
ATOM 2333 C CA . GLY A 1 292 ? -20.790 11.808 2.029 1.00 84.44 292 GLY A CA 1
ATOM 2334 C C . GLY A 1 292 ? -21.944 10.802 2.051 1.00 84.44 292 GLY A C 1
ATOM 2335 O O . GLY A 1 292 ? -22.295 10.273 3.101 1.00 84.44 292 GLY A O 1
ATOM 2336 N N . GLN A 1 293 ? -22.493 10.480 0.883 1.00 82.25 293 GLN A N 1
ATOM 2337 C CA . GLN A 1 293 ? -23.516 9.444 0.709 1.00 82.25 293 GLN A CA 1
ATOM 2338 C C . GLN A 1 293 ? -22.950 8.017 0.560 1.00 82.25 293 GLN A C 1
ATOM 2340 O O . GLN A 1 293 ? -23.714 7.052 0.487 1.00 82.25 293 GLN A O 1
ATOM 2345 N N . ALA A 1 294 ? -21.625 7.852 0.468 1.00 85.38 294 ALA A N 1
ATOM 2346 C CA . ALA A 1 294 ? -20.998 6.567 0.176 1.00 85.38 294 ALA A CA 1
ATOM 2347 C C . ALA A 1 294 ? -20.655 5.785 1.451 1.00 85.38 294 ALA A C 1
ATOM 2349 O O . ALA A 1 294 ? -19.976 6.278 2.352 1.00 85.38 294 ALA A O 1
ATOM 2350 N N . LYS A 1 295 ? -21.065 4.515 1.493 1.00 90.19 295 LYS A N 1
ATOM 2351 C CA . LYS A 1 295 ? -20.676 3.554 2.532 1.00 90.19 295 LYS A CA 1
ATOM 2352 C C . LYS A 1 295 ? -19.326 2.948 2.167 1.00 90.19 295 LYS A C 1
ATOM 2354 O O . LYS A 1 295 ? -19.196 2.306 1.124 1.00 90.19 295 LYS A O 1
ATOM 2359 N N . VAL A 1 296 ? -18.315 3.133 3.011 1.00 89.06 296 VAL A N 1
ATOM 2360 C CA . VAL A 1 296 ? -16.966 2.630 2.738 1.00 89.06 296 VAL A CA 1
ATOM 2361 C C . VAL A 1 296 ? -16.953 1.117 2.912 1.00 89.06 296 VAL A C 1
ATOM 2363 O O . VAL A 1 296 ? -16.913 0.607 4.027 1.00 89.06 296 VAL A O 1
ATOM 2366 N N . ILE A 1 297 ? -16.962 0.399 1.789 1.00 86.69 297 ILE A N 1
ATOM 2367 C CA . ILE A 1 297 ? -17.126 -1.062 1.689 1.00 86.69 297 ILE A CA 1
ATOM 2368 C C . ILE A 1 297 ? -16.285 -1.849 2.700 1.00 86.69 297 ILE A C 1
ATOM 2370 O O . ILE A 1 297 ? -16.769 -2.809 3.292 1.00 86.69 297 ILE A O 1
ATOM 2374 N N . ARG A 1 298 ? -15.028 -1.449 2.914 1.00 85.38 298 ARG A N 1
ATOM 2375 C CA . ARG A 1 298 ? -14.109 -2.172 3.801 1.00 85.38 298 ARG A CA 1
ATOM 2376 C C . ARG A 1 298 ? -14.494 -2.072 5.281 1.00 85.38 298 ARG A C 1
ATOM 2378 O O . ARG A 1 298 ? -14.247 -3.015 6.026 1.00 85.38 298 ARG A O 1
ATOM 2385 N N . TYR A 1 299 ? -15.058 -0.946 5.710 1.00 88.31 299 TYR A N 1
ATOM 2386 C CA . TYR A 1 299 ? -15.231 -0.627 7.132 1.00 88.31 299 TYR A CA 1
ATOM 2387 C C . TYR A 1 299 ? -16.694 -0.567 7.554 1.00 88.31 299 TYR A C 1
ATOM 2389 O O . TYR A 1 299 ? -17.008 -0.939 8.681 1.00 88.31 299 TYR A O 1
ATOM 2397 N N . TYR A 1 300 ? -17.589 -0.197 6.638 1.00 91.38 300 TYR A N 1
ATOM 2398 C CA . TYR A 1 300 ? -19.024 -0.113 6.881 1.00 91.38 300 TYR A CA 1
ATOM 2399 C C . TYR A 1 300 ? -19.672 -1.410 7.401 1.00 9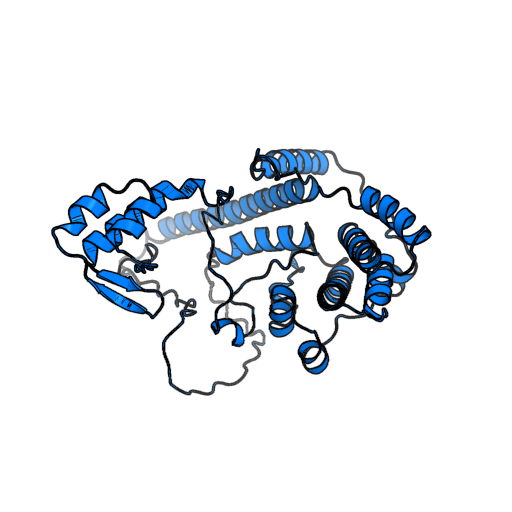1.38 300 TYR A C 1
ATOM 2401 O O . TYR A 1 300 ? -20.600 -1.297 8.194 1.00 91.38 300 TYR A O 1
ATOM 2409 N N . PRO A 1 301 ? -19.200 -2.634 7.079 1.00 91.00 301 PRO A N 1
ATOM 2410 C CA . PRO A 1 301 ? -19.709 -3.843 7.732 1.00 91.00 301 PRO A CA 1
ATOM 2411 C C . PRO A 1 301 ? -19.583 -3.838 9.266 1.00 91.00 301 PRO A C 1
ATOM 2413 O O . PRO A 1 301 ? -20.297 -4.574 9.933 1.00 91.00 301 PRO A O 1
ATOM 2416 N N . ASN A 1 302 ? -18.702 -3.006 9.835 1.00 90.94 302 ASN A N 1
ATOM 2417 C CA . ASN A 1 302 ? -18.561 -2.827 11.282 1.00 90.94 302 ASN A CA 1
ATOM 2418 C C . ASN A 1 302 ? -19.394 -1.658 11.837 1.00 90.94 302 ASN A C 1
ATOM 2420 O O . ASN A 1 302 ? -19.341 -1.414 13.037 1.00 90.94 302 ASN A O 1
ATOM 2424 N N . HIS A 1 303 ? -20.155 -0.942 11.002 1.00 91.62 303 HIS A N 1
ATOM 2425 C CA . HIS A 1 303 ? -20.870 0.282 11.376 1.00 91.62 303 HIS A CA 1
ATOM 2426 C C . HIS A 1 303 ? -21.793 0.093 12.581 1.00 91.62 303 HIS A C 1
ATOM 2428 O O . HIS A 1 303 ? -21.719 0.872 13.523 1.00 91.62 303 HIS A O 1
ATOM 2434 N N . GLU A 1 304 ? -22.636 -0.942 12.570 1.00 93.12 304 GLU A N 1
ATOM 2435 C CA . GLU A 1 304 ? -23.563 -1.238 13.672 1.00 93.12 304 GLU A CA 1
ATOM 2436 C C . GLU A 1 304 ? -22.807 -1.484 14.982 1.00 93.12 304 GLU A C 1
ATOM 2438 O O . GLU A 1 304 ? -23.044 -0.809 15.980 1.00 93.12 304 GLU A O 1
ATOM 2443 N N . ARG A 1 305 ? -21.783 -2.344 14.936 1.00 93.56 305 ARG A N 1
ATOM 2444 C CA . ARG A 1 305 ? -20.909 -2.604 16.083 1.00 93.56 305 ARG A CA 1
ATOM 2445 C C . ARG A 1 305 ? -20.242 -1.328 16.601 1.00 93.56 305 ARG A C 1
ATOM 2447 O O . ARG A 1 305 ? -20.112 -1.159 17.809 1.00 93.56 305 ARG A O 1
ATOM 2454 N N . THR A 1 306 ? -19.781 -0.443 15.719 1.00 92.31 306 THR A N 1
ATOM 2455 C CA . THR A 1 306 ? -19.152 0.816 16.135 1.00 92.31 306 THR A CA 1
ATOM 2456 C C . THR A 1 306 ? -20.162 1.799 16.720 1.00 92.31 306 THR A C 1
ATOM 2458 O O . THR A 1 306 ? -19.840 2.458 17.706 1.00 92.31 306 THR A O 1
ATOM 2461 N N . LEU A 1 307 ? -21.377 1.871 16.171 1.00 94.12 307 LEU A N 1
ATOM 2462 C CA . LEU A 1 307 ? -22.463 2.680 16.722 1.00 94.12 307 LEU A CA 1
ATOM 2463 C C . LEU A 1 307 ? -22.818 2.222 18.142 1.00 94.12 307 LEU A C 1
ATOM 2465 O O . LEU A 1 307 ? -22.941 3.046 19.044 1.00 94.12 307 LEU A O 1
ATOM 2469 N N . ASP A 1 308 ? -22.918 0.913 18.366 1.00 95.25 308 ASP A N 1
ATOM 2470 C CA . ASP A 1 308 ? -23.198 0.356 19.691 1.00 95.25 308 ASP A CA 1
ATOM 2471 C C . ASP A 1 308 ? -22.079 0.639 20.693 1.00 95.25 308 ASP A C 1
ATOM 2473 O O . ASP A 1 308 ? -22.352 1.015 21.834 1.00 95.25 308 ASP A O 1
ATOM 2477 N N . VAL A 1 309 ? -20.817 0.536 20.265 1.00 94.00 309 VAL A N 1
ATOM 2478 C CA . VAL A 1 309 ? -19.672 0.936 21.095 1.00 94.00 309 VAL A CA 1
ATOM 2479 C C . VAL A 1 309 ? -19.736 2.427 21.427 1.00 94.00 309 VAL A C 1
ATOM 2481 O O . VAL A 1 309 ? -19.529 2.785 22.582 1.00 94.00 309 VAL A O 1
ATOM 2484 N N . ALA A 1 310 ? -20.054 3.297 20.465 1.00 94.94 310 ALA A N 1
ATOM 2485 C CA . ALA A 1 310 ? -20.182 4.732 20.714 1.00 94.94 310 ALA A CA 1
ATOM 2486 C C . ALA A 1 310 ? -21.268 5.029 21.762 1.00 94.94 310 ALA A C 1
ATOM 2488 O O . ALA A 1 310 ? -20.989 5.718 22.742 1.00 94.94 310 ALA A O 1
ATOM 2489 N N . LYS A 1 311 ? -22.463 4.438 21.619 1.00 96.50 311 LYS A N 1
ATOM 2490 C CA . LYS A 1 311 ? -23.557 4.554 22.603 1.00 96.50 311 LYS A CA 1
ATOM 2491 C C . LYS A 1 311 ? -23.137 4.058 23.988 1.00 96.50 311 LYS A C 1
ATOM 2493 O O . LYS A 1 311 ? -23.388 4.729 24.985 1.00 96.50 311 LYS A O 1
ATOM 2498 N N . ALA A 1 312 ? -22.451 2.916 24.059 1.00 95.69 312 ALA A N 1
ATOM 2499 C CA . ALA A 1 312 ? -21.953 2.371 25.319 1.00 95.69 312 ALA A CA 1
ATOM 2500 C C . ALA A 1 312 ? -20.924 3.295 25.992 1.00 95.69 312 ALA A C 1
ATOM 2502 O O . ALA A 1 312 ? -20.988 3.495 27.203 1.00 95.69 312 ALA A O 1
ATOM 2503 N N . VAL A 1 313 ? -20.012 3.897 25.219 1.00 95.81 313 VAL A N 1
ATOM 2504 C CA . VAL A 1 313 ? -19.026 4.859 25.740 1.00 95.81 313 VAL A CA 1
ATOM 2505 C C . VAL A 1 313 ? -19.709 6.136 26.228 1.00 95.81 313 VAL A C 1
ATOM 2507 O O . VAL A 1 313 ? -19.360 6.624 27.299 1.00 95.81 313 VAL A O 1
ATOM 2510 N N . ILE A 1 314 ? -20.701 6.654 25.495 1.00 96.06 314 ILE A N 1
ATOM 2511 C CA . ILE A 1 314 ? -21.493 7.809 25.945 1.00 96.06 314 ILE A CA 1
ATOM 2512 C C . ILE A 1 314 ? -22.195 7.492 27.265 1.00 96.06 314 ILE A C 1
ATOM 2514 O O . ILE A 1 314 ? -22.163 8.304 28.183 1.00 96.06 314 ILE A O 1
ATOM 2518 N N . LYS A 1 315 ? -22.801 6.307 27.381 1.00 95.38 315 LYS A N 1
ATOM 2519 C CA . LYS A 1 315 ? -23.501 5.882 28.596 1.00 95.38 315 LYS A CA 1
ATOM 2520 C C . LYS A 1 315 ? -22.582 5.783 29.813 1.00 95.38 315 LYS A C 1
ATOM 2522 O O . LYS A 1 315 ? -23.004 6.131 30.909 1.00 95.38 315 LYS A O 1
ATOM 2527 N N . ASP A 1 316 ? -21.361 5.295 29.623 1.00 94.38 316 ASP A N 1
ATOM 2528 C CA . ASP A 1 316 ? -20.372 5.154 30.695 1.00 94.38 316 ASP A CA 1
ATOM 2529 C C . ASP A 1 316 ? -19.794 6.509 31.127 1.00 94.38 316 ASP A C 1
ATOM 2531 O O . ASP A 1 316 ? -19.666 6.791 32.316 1.00 94.38 316 ASP A O 1
ATOM 2535 N N . LYS A 1 317 ? -19.479 7.376 30.158 1.00 94.19 317 LYS A N 1
ATOM 2536 C CA . LYS A 1 317 ? -18.809 8.657 30.419 1.00 94.19 317 LYS A CA 1
ATOM 2537 C C . LYS A 1 317 ? -19.755 9.803 30.743 1.00 94.19 317 LYS A C 1
ATOM 2539 O O . LYS A 1 317 ? -19.357 10.716 31.454 1.00 94.19 317 LYS A O 1
ATOM 2544 N N . LEU A 1 318 ? -20.973 9.777 30.208 1.00 95.25 318 LEU A N 1
ATOM 2545 C CA . LEU A 1 318 ? -21.960 10.863 30.263 1.00 95.25 318 LEU A CA 1
ATOM 2546 C C . LEU A 1 318 ? -21.483 12.190 29.650 1.00 95.25 318 LEU A C 1
ATOM 2548 O O . LEU A 1 318 ? -22.063 13.241 29.907 1.00 95.25 318 LEU A O 1
ATOM 2552 N N . TYR A 1 319 ? -20.454 12.158 28.805 1.00 95.12 319 TYR A N 1
ATOM 2553 C CA . TYR A 1 319 ? -20.014 13.311 28.028 1.00 95.12 319 TYR A CA 1
ATOM 2554 C C . TYR A 1 319 ? -19.374 12.885 26.705 1.00 95.12 319 TYR A C 1
ATOM 2556 O O . TYR A 1 319 ? -18.895 11.755 26.557 1.00 95.12 319 TYR A O 1
ATOM 2564 N N . VAL A 1 320 ? -19.349 13.814 25.752 1.00 96.69 320 VAL A N 1
ATOM 2565 C CA . VAL A 1 320 ? -18.611 13.717 24.484 1.00 96.69 320 VAL A CA 1
ATOM 2566 C C . VAL A 1 320 ? -17.718 14.947 24.311 1.00 96.69 320 VAL A C 1
ATOM 2568 O O . VAL A 1 320 ? -17.840 15.899 25.079 1.00 96.69 320 VAL A O 1
ATOM 2571 N N . HIS A 1 321 ? -16.818 14.937 23.328 1.00 96.81 321 HIS A N 1
ATOM 2572 C CA . HIS A 1 321 ? -16.026 16.117 22.973 1.00 96.81 321 HIS A CA 1
ATOM 2573 C C . HIS A 1 321 ? -16.509 16.701 21.652 1.00 96.81 321 HIS A C 1
ATOM 2575 O O . HIS A 1 321 ? -16.760 15.940 20.719 1.00 96.81 321 HIS A O 1
ATOM 2581 N N . ASN A 1 322 ? -16.618 18.022 21.549 1.00 96.00 322 ASN A N 1
ATOM 2582 C CA . ASN A 1 322 ? -16.876 18.683 20.273 1.00 96.00 322 ASN A CA 1
ATOM 2583 C C . ASN A 1 322 ? -15.599 18.747 19.412 1.00 96.00 322 ASN A C 1
ATOM 2585 O O . ASN A 1 322 ? -14.522 18.282 19.795 1.00 96.00 322 ASN A O 1
ATOM 2589 N N . LYS A 1 323 ? -15.699 19.347 18.225 1.00 91.81 323 LYS A N 1
ATOM 2590 C CA . LYS A 1 323 ? -14.557 19.530 17.311 1.00 91.81 323 LYS A CA 1
ATOM 2591 C C . LYS A 1 323 ? -13.414 20.390 17.887 1.00 91.81 323 LYS A C 1
ATOM 2593 O O . LYS A 1 323 ? -12.289 20.273 17.410 1.00 91.81 323 LYS A O 1
ATOM 2598 N N . ALA A 1 324 ? -13.698 21.251 18.863 1.00 94.12 324 ALA A N 1
ATOM 2599 C CA . ALA A 1 324 ? -12.720 22.083 19.566 1.00 94.12 324 ALA A CA 1
ATOM 2600 C C . ALA A 1 324 ? -12.170 21.413 20.844 1.00 94.12 324 ALA A C 1
ATOM 2602 O O . ALA A 1 324 ? -11.509 22.072 21.642 1.00 94.12 324 ALA A O 1
ATOM 2603 N N . ASP A 1 325 ? -12.435 20.113 21.028 1.00 92.81 325 ASP A N 1
ATOM 2604 C CA . ASP A 1 325 ? -12.088 19.303 22.203 1.00 92.81 325 ASP A CA 1
ATOM 2605 C C . ASP A 1 325 ? -12.792 19.714 23.510 1.00 92.81 325 ASP A C 1
ATOM 2607 O O . ASP A 1 325 ? -12.475 19.201 24.589 1.00 92.81 325 ASP A O 1
ATOM 2611 N N . GLU A 1 326 ? -13.809 20.571 23.431 1.00 96.00 326 GLU A N 1
ATOM 2612 C CA . GLU A 1 326 ? -14.611 20.999 24.575 1.00 96.00 326 GLU A CA 1
ATOM 2613 C C . GLU A 1 326 ? -15.638 19.928 24.956 1.00 96.00 326 GLU A C 1
ATOM 2615 O O . GLU A 1 326 ? -16.155 19.191 24.115 1.00 96.00 326 GLU A O 1
ATOM 2620 N N . ILE A 1 327 ? -15.940 19.833 26.250 1.00 96.75 327 ILE A N 1
ATOM 2621 C CA . ILE A 1 327 ? -16.824 18.801 26.792 1.00 96.75 327 ILE A CA 1
ATOM 2622 C C . ILE A 1 327 ? -18.291 19.192 26.578 1.00 96.75 327 ILE A C 1
ATOM 2624 O O . ILE A 1 327 ? -18.748 20.214 27.088 1.00 96.75 327 ILE A O 1
ATOM 2628 N N . ILE A 1 328 ? -19.051 18.312 25.927 1.00 96.00 328 ILE A N 1
ATOM 2629 C CA . ILE A 1 328 ? -20.514 18.352 25.877 1.00 96.00 328 ILE A CA 1
ATOM 2630 C C . ILE A 1 328 ? -21.046 17.309 26.862 1.00 96.00 328 ILE A C 1
ATOM 2632 O O . ILE A 1 328 ? -20.934 16.102 26.635 1.00 96.00 328 ILE A O 1
ATOM 2636 N N . ASN A 1 329 ? -21.644 17.766 27.961 1.00 95.75 329 ASN A N 1
ATOM 2637 C CA . ASN A 1 329 ? -22.275 16.871 28.930 1.00 95.75 329 ASN A CA 1
ATOM 2638 C C . ASN A 1 329 ? -23.590 16.309 28.377 1.00 95.75 329 ASN A C 1
ATOM 2640 O O . ASN A 1 329 ? -24.415 17.038 27.824 1.00 95.75 329 ASN A O 1
ATOM 2644 N N . ILE A 1 330 ? -23.806 15.012 28.574 1.00 95.00 330 ILE A N 1
ATOM 2645 C CA . ILE A 1 330 ? -25.021 14.311 28.172 1.00 95.00 330 ILE A CA 1
ATOM 2646 C C . ILE A 1 330 ? -25.931 14.184 29.389 1.00 95.00 330 ILE A C 1
ATOM 2648 O O . ILE A 1 330 ? -25.600 13.524 30.374 1.00 95.00 330 ILE A O 1
ATOM 2652 N N . THR A 1 331 ? -27.091 14.834 29.326 1.00 91.81 331 THR A N 1
ATOM 2653 C CA . THR A 1 331 ? -28.100 14.755 30.385 1.00 91.81 331 THR A CA 1
ATOM 2654 C C . THR A 1 331 ? -28.744 13.370 30.425 1.00 91.81 331 THR A C 1
ATOM 2656 O O . THR A 1 331 ? -28.794 12.649 29.427 1.00 91.81 331 THR A O 1
ATOM 2659 N N . THR A 1 332 ? -29.292 13.003 31.582 1.00 87.06 332 THR A N 1
ATOM 2660 C CA . THR A 1 332 ? -30.030 11.743 31.764 1.00 87.06 332 THR A CA 1
ATOM 2661 C C . THR A 1 332 ? -31.236 11.622 30.834 1.00 87.06 332 THR A C 1
ATOM 2663 O O . THR A 1 332 ? -31.575 10.514 30.435 1.00 87.06 332 THR A O 1
ATOM 2666 N N . GLU A 1 333 ? -31.847 12.745 30.451 1.00 88.19 333 GLU A N 1
ATOM 2667 C CA . GLU A 1 333 ? -32.955 12.800 29.489 1.00 88.19 333 GLU A CA 1
ATOM 2668 C C . GLU A 1 333 ? -32.498 12.401 28.080 1.00 88.19 333 GLU A C 1
ATOM 2670 O O . GLU A 1 333 ? -33.078 11.504 27.477 1.00 88.19 333 GLU A O 1
ATOM 2675 N N . LYS A 1 334 ? -31.390 12.983 27.593 1.00 92.19 334 LYS A N 1
ATOM 2676 C CA . LYS A 1 334 ? -30.819 12.653 26.276 1.00 92.19 334 LYS A CA 1
ATOM 2677 C C . LYS A 1 334 ? -30.243 11.240 26.212 1.00 92.19 334 LYS A C 1
ATOM 2679 O O . LYS A 1 334 ? -30.096 10.685 25.126 1.00 92.19 334 LYS A O 1
ATOM 2684 N N . LEU A 1 335 ? -29.876 10.656 27.354 1.00 94.12 335 LEU A N 1
ATOM 2685 C CA . LEU A 1 335 ? -29.246 9.339 27.393 1.00 94.12 335 LEU A CA 1
ATOM 2686 C C . LEU A 1 335 ? -30.162 8.247 26.830 1.00 94.12 335 LEU A C 1
ATOM 2688 O O . LEU A 1 335 ? -29.675 7.367 26.125 1.00 94.12 335 LEU A O 1
ATOM 2692 N N . GLN A 1 336 ? -31.466 8.305 27.114 1.00 93.62 336 GLN A N 1
ATOM 2693 C CA . GLN A 1 336 ? -32.409 7.322 26.582 1.00 93.62 336 GLN A CA 1
ATOM 2694 C C . GLN A 1 336 ? -32.510 7.435 25.054 1.00 93.62 336 GLN A C 1
ATOM 2696 O O . GLN A 1 336 ? -32.329 6.434 24.363 1.00 93.62 336 GLN A O 1
ATOM 2701 N N . ASP A 1 337 ? -32.644 8.656 24.531 1.00 96.12 337 ASP A N 1
ATOM 2702 C CA . ASP A 1 337 ? -32.671 8.916 23.086 1.00 96.12 337 ASP A CA 1
ATOM 2703 C C . ASP A 1 337 ? -31.388 8.428 22.391 1.00 96.12 337 ASP A C 1
ATOM 2705 O O . ASP A 1 337 ? -31.433 7.852 21.303 1.00 96.12 337 ASP A O 1
ATOM 2709 N N . ILE A 1 338 ? -30.227 8.600 23.034 1.00 96.06 338 ILE A N 1
ATOM 2710 C CA . ILE A 1 338 ? -28.936 8.103 22.532 1.00 96.06 338 ILE A CA 1
ATOM 2711 C C . ILE A 1 338 ? -28.911 6.577 22.474 1.00 96.06 338 ILE A C 1
ATOM 2713 O O . ILE A 1 338 ? -28.374 6.014 21.520 1.00 96.06 338 ILE A O 1
ATOM 2717 N N . MET A 1 339 ? -29.476 5.890 23.468 1.00 95.94 339 MET A N 1
ATOM 2718 C CA . MET A 1 339 ? -29.545 4.427 23.460 1.00 95.94 339 MET A CA 1
ATOM 2719 C C . MET A 1 339 ? -30.488 3.900 22.370 1.00 95.94 339 MET A C 1
ATOM 2721 O O . MET A 1 339 ? -30.204 2.848 21.788 1.00 95.94 339 MET A O 1
ATOM 2725 N N . ASP A 1 340 ? -31.539 4.658 22.055 1.00 95.44 340 ASP A N 1
ATOM 2726 C CA . ASP A 1 340 ? -32.536 4.332 21.031 1.00 95.44 340 ASP A CA 1
ATOM 2727 C C . ASP A 1 340 ? -32.113 4.744 19.604 1.00 95.44 340 ASP A C 1
ATOM 2729 O O . ASP A 1 340 ? -32.716 4.301 18.619 1.00 95.44 340 ASP A O 1
ATOM 2733 N N . ALA A 1 341 ? -31.039 5.532 19.470 1.00 96.12 341 ALA A N 1
ATOM 2734 C CA . ALA A 1 341 ? -30.469 5.956 18.195 1.00 96.12 341 ALA A CA 1
ATOM 2735 C C . ALA A 1 341 ? -30.040 4.765 17.313 1.00 96.12 341 ALA A C 1
ATOM 2737 O O . ALA A 1 341 ? -29.307 3.858 17.736 1.00 96.12 341 ALA A O 1
ATOM 2738 N N . LYS A 1 342 ? -30.459 4.798 16.040 1.00 94.06 342 LYS A N 1
ATOM 2739 C CA . LYS A 1 342 ? -30.205 3.737 15.046 1.00 94.06 342 LYS A CA 1
ATOM 2740 C C . LYS A 1 342 ? -29.151 4.127 14.019 1.00 94.06 342 LYS A C 1
ATOM 2742 O O . LYS A 1 342 ? -28.620 3.265 13.318 1.00 94.06 342 LYS A O 1
ATOM 2747 N N . THR A 1 343 ? -28.847 5.415 13.910 1.00 91.75 343 THR A N 1
ATOM 2748 C CA . THR A 1 343 ? -27.907 5.959 12.933 1.00 91.75 343 THR A CA 1
ATOM 2749 C C . THR A 1 343 ? -26.966 6.984 13.564 1.00 91.75 343 THR A C 1
ATOM 2751 O O . THR A 1 343 ? -27.261 7.573 14.602 1.00 91.75 343 THR A O 1
ATOM 2754 N N . CYS A 1 344 ? -25.828 7.244 12.910 1.00 89.75 344 CYS A N 1
ATOM 2755 C CA . CYS A 1 344 ? -24.944 8.342 13.309 1.00 89.75 344 CYS A CA 1
ATOM 2756 C C . CYS A 1 344 ? -25.634 9.712 13.199 1.00 89.75 344 CYS A C 1
ATOM 2758 O O . CYS A 1 344 ? -25.303 10.613 13.961 1.00 89.75 344 CYS A O 1
ATOM 2760 N N . SER A 1 345 ? -26.595 9.865 12.281 1.00 91.62 345 SER A N 1
ATOM 2761 C CA . SER A 1 345 ? -27.393 11.088 12.146 1.00 91.62 345 SER A CA 1
ATOM 2762 C C . SER A 1 345 ? -28.313 11.307 13.345 1.00 91.62 345 SER A C 1
ATOM 2764 O O . SER A 1 345 ? -28.441 12.439 13.794 1.00 91.62 345 SER A O 1
ATOM 2766 N N . ASP A 1 346 ? -28.895 10.243 13.907 1.00 95.31 346 ASP A N 1
ATOM 2767 C CA . ASP A 1 346 ? -29.694 10.345 15.134 1.00 95.31 346 ASP A CA 1
ATOM 2768 C C . ASP A 1 346 ? -28.823 10.847 16.292 1.00 95.31 346 ASP A C 1
ATOM 2770 O O . ASP A 1 346 ? -29.181 11.815 16.957 1.00 95.31 346 ASP A O 1
ATOM 2774 N N . LEU A 1 347 ? -27.636 10.250 16.478 1.00 94.62 347 LEU A N 1
ATOM 2775 C CA . LEU A 1 347 ? -26.688 10.698 17.503 1.00 94.62 347 LEU A CA 1
ATOM 2776 C C . LEU A 1 347 ? -26.268 12.155 17.302 1.00 94.62 347 LEU A C 1
ATOM 2778 O O . LEU A 1 347 ? -26.264 12.920 18.263 1.00 94.62 347 LEU A O 1
ATOM 2782 N N . TYR A 1 348 ? -25.950 12.546 16.067 1.00 94.50 348 TYR A N 1
ATOM 2783 C CA . TYR A 1 348 ? -25.623 13.930 15.731 1.00 94.50 348 TYR A CA 1
ATOM 2784 C C . TYR A 1 348 ? -26.761 14.886 16.102 1.00 94.50 348 TYR A C 1
ATOM 2786 O O . TYR A 1 348 ? -26.518 15.898 16.748 1.00 94.50 348 TYR A O 1
ATOM 2794 N N . ASN A 1 349 ? -28.008 14.545 15.766 1.00 96.38 349 ASN A N 1
ATOM 2795 C CA . ASN A 1 349 ? -29.170 15.381 16.067 1.00 96.38 349 ASN A CA 1
ATOM 2796 C C . ASN A 1 349 ? -29.427 15.516 17.577 1.00 96.38 349 ASN A C 1
ATOM 2798 O O . ASN A 1 349 ? -29.822 16.586 18.033 1.00 96.38 349 ASN A O 1
ATOM 2802 N N . ILE A 1 350 ? -29.198 14.453 18.358 1.00 96.50 350 ILE A N 1
ATOM 2803 C CA . ILE A 1 350 ? -29.392 14.475 19.817 1.00 96.50 350 ILE A CA 1
ATOM 2804 C C . ILE A 1 350 ? -28.289 15.288 20.513 1.00 96.50 350 ILE A C 1
ATOM 2806 O O . ILE A 1 350 ? -28.565 16.063 21.441 1.00 96.50 350 ILE A O 1
ATOM 2810 N N . VAL A 1 351 ? -27.033 15.125 20.079 1.00 95.69 351 VAL A N 1
ATOM 2811 C CA . VAL A 1 351 ? -25.892 15.892 20.605 1.00 95.69 351 VAL A CA 1
ATOM 2812 C C . VAL A 1 351 ? -26.006 17.362 20.190 1.00 95.69 351 VAL A C 1
ATOM 2814 O O . VAL A 1 351 ? -25.900 18.236 21.047 1.00 95.69 351 VAL A O 1
ATOM 2817 N N . GLY A 1 352 ? -26.334 17.616 18.923 1.00 95.50 352 GLY A N 1
ATOM 2818 C CA . GLY A 1 352 ? -26.577 18.937 18.338 1.00 95.50 352 GLY A CA 1
ATOM 2819 C C . GLY A 1 352 ? -25.421 19.485 17.496 1.00 95.50 352 GLY A C 1
ATOM 2820 O O . GLY A 1 352 ? -25.593 20.508 16.838 1.00 95.50 352 GLY A O 1
ATOM 2821 N N . GLU A 1 353 ? -24.262 18.823 17.494 1.00 95.31 353 GLU A N 1
ATOM 2822 C CA . GLU A 1 353 ? -23.065 19.249 16.762 1.00 95.31 353 GLU A CA 1
ATOM 2823 C C . GLU A 1 353 ? -22.103 18.081 16.475 1.00 95.31 353 GLU A C 1
ATOM 2825 O O . GLU A 1 353 ? -22.326 16.947 16.907 1.00 95.31 353 GLU A O 1
ATOM 2830 N N . ASP A 1 354 ? -21.027 18.362 15.729 1.00 94.88 354 ASP A N 1
ATOM 2831 C CA . ASP A 1 354 ? -19.956 17.396 15.471 1.00 94.88 354 ASP A CA 1
ATOM 2832 C C . ASP A 1 354 ? -19.260 17.022 16.781 1.00 94.88 354 ASP A C 1
ATOM 2834 O O . ASP A 1 354 ? -18.761 17.888 17.503 1.00 94.88 354 ASP A O 1
ATOM 2838 N N . PHE A 1 355 ? -19.156 15.721 17.047 1.00 95.56 355 PHE A N 1
ATOM 2839 C CA . PHE A 1 355 ? -18.527 15.223 18.261 1.00 95.56 355 PHE A CA 1
ATOM 2840 C C . PHE A 1 355 ? -17.610 14.029 18.005 1.00 95.56 355 PHE A C 1
ATOM 2842 O O . PHE A 1 355 ? -17.722 13.312 17.007 1.00 95.56 355 PHE A O 1
ATOM 2849 N N . TRP A 1 356 ? -16.713 13.786 18.953 1.00 94.12 356 TRP A N 1
ATOM 2850 C CA . TRP A 1 356 ? -15.876 12.604 19.009 1.00 94.12 356 TRP A CA 1
ATOM 2851 C C . TRP A 1 356 ? -15.854 11.996 20.414 1.00 94.12 356 TRP A C 1
ATOM 2853 O O . TRP A 1 356 ? -16.230 12.601 21.421 1.00 94.12 356 TRP A O 1
ATOM 2863 N N . LEU A 1 357 ? -15.440 10.733 20.451 1.00 93.31 357 LEU A N 1
ATOM 2864 C CA . LEU A 1 357 ? -15.352 9.905 21.644 1.00 93.31 357 LEU A CA 1
ATOM 2865 C C . LEU A 1 357 ? -14.012 9.181 21.640 1.00 93.31 357 LEU A C 1
ATOM 2867 O O . LEU A 1 357 ? -13.541 8.736 20.593 1.00 93.31 357 LEU A O 1
ATOM 2871 N N . ALA A 1 358 ? -13.443 8.980 22.822 1.00 90.19 358 ALA A N 1
ATOM 2872 C CA . ALA A 1 358 ? -12.340 8.049 23.017 1.00 90.19 358 ALA A CA 1
ATOM 2873 C C . ALA A 1 358 ? -12.665 7.074 24.138 1.00 90.19 358 ALA A C 1
ATOM 2875 O O . ALA A 1 358 ? -13.317 7.423 25.123 1.00 90.19 358 ALA A O 1
ATOM 2876 N N . THR A 1 359 ? -12.159 5.855 24.012 1.00 87.44 359 THR A N 1
ATOM 2877 C CA . THR A 1 359 ? -12.192 4.846 25.067 1.00 87.44 359 THR A CA 1
ATOM 2878 C C . THR A 1 359 ? -10.837 4.159 25.159 1.00 87.44 359 THR A C 1
ATOM 2880 O O . THR A 1 359 ? -10.087 4.112 24.181 1.00 87.44 359 THR A O 1
ATOM 2883 N N . TRP A 1 360 ? -10.504 3.654 26.343 1.00 84.88 360 TRP A N 1
ATOM 2884 C CA . TRP A 1 360 ? -9.251 2.947 26.569 1.00 84.88 360 TRP A CA 1
ATOM 2885 C C . TRP A 1 360 ? -9.320 1.548 25.960 1.00 84.88 360 TRP A C 1
ATOM 2887 O O . TRP A 1 360 ? -10.231 0.773 26.241 1.00 84.88 360 TRP A O 1
ATOM 2897 N N . CYS A 1 361 ? -8.323 1.200 25.148 1.00 75.88 361 CYS A N 1
ATOM 2898 C CA . CYS A 1 361 ? -8.149 -0.163 24.664 1.00 75.88 361 CYS A CA 1
ATOM 2899 C C . CYS A 1 361 ? -7.213 -0.916 25.615 1.00 75.88 361 CYS A C 1
ATOM 2901 O O . CYS A 1 361 ? -5.992 -0.877 25.462 1.00 75.88 361 CYS A O 1
ATOM 2903 N N . ASN A 1 362 ? -7.782 -1.602 26.606 1.00 75.44 362 ASN A N 1
ATOM 2904 C CA . ASN A 1 362 ? -6.998 -2.427 27.522 1.00 75.44 362 ASN A CA 1
ATOM 2905 C C . ASN A 1 362 ? -6.541 -3.713 26.821 1.00 75.44 362 ASN A C 1
ATOM 2907 O O . ASN A 1 362 ? -7.341 -4.427 26.215 1.00 75.44 362 ASN A O 1
ATOM 2911 N N . SER A 1 363 ? -5.243 -4.011 26.895 1.00 69.12 363 SER A N 1
ATOM 2912 C CA . SER A 1 363 ? -4.693 -5.250 26.347 1.00 69.12 363 SER A CA 1
ATOM 2913 C C . SER A 1 363 ? -5.121 -6.438 27.201 1.00 69.12 363 SER A C 1
ATOM 2915 O O . SER A 1 363 ? -4.826 -6.481 28.390 1.00 69.12 363 SER A O 1
ATOM 2917 N N . THR A 1 364 ? -5.733 -7.451 26.591 1.00 64.31 364 THR A N 1
ATOM 2918 C CA . THR A 1 364 ? -6.011 -8.729 27.268 1.00 64.31 364 THR A CA 1
ATOM 2919 C C . THR A 1 364 ? -4.768 -9.616 27.384 1.00 64.31 364 THR A C 1
ATOM 2921 O O . THR A 1 364 ? -4.845 -10.708 27.936 1.00 64.31 364 THR A O 1
ATOM 2924 N N . ALA A 1 365 ? -3.620 -9.194 26.835 1.00 61.72 365 ALA A N 1
ATOM 2925 C CA . ALA A 1 365 ? -2.374 -9.957 26.914 1.00 61.72 365 ALA A CA 1
ATOM 2926 C C . ALA A 1 365 ? -1.741 -9.918 28.316 1.00 61.72 365 ALA A C 1
ATOM 2928 O O . ALA A 1 365 ? -0.921 -10.777 28.639 1.00 61.72 365 ALA A O 1
ATOM 2929 N N . PHE A 1 366 ? -2.122 -8.940 29.139 1.00 56.34 366 PHE A N 1
ATOM 2930 C CA . PHE A 1 366 ? -1.670 -8.802 30.515 1.00 56.34 366 PHE A CA 1
ATOM 2931 C C . PHE A 1 366 ? -2.894 -8.480 31.378 1.00 56.34 366 PHE A C 1
ATOM 2933 O O . PHE A 1 366 ? -3.438 -7.383 31.291 1.00 56.34 366 PHE A O 1
ATOM 2940 N N . GLU A 1 367 ? -3.355 -9.438 32.185 1.00 47.56 367 GLU A N 1
ATOM 2941 C CA . GLU A 1 367 ? -4.189 -9.095 33.343 1.00 47.56 367 GLU A CA 1
ATOM 2942 C C . GLU A 1 367 ? -3.326 -8.249 34.296 1.00 47.56 367 GLU A C 1
ATOM 2944 O O . GLU A 1 367 ? -2.155 -8.584 34.507 1.00 47.56 367 GLU A O 1
ATOM 2949 N N . GLY A 1 368 ? -3.885 -7.129 34.770 1.00 46.56 368 GLY A N 1
ATOM 2950 C CA . GLY A 1 368 ? -3.198 -6.047 35.500 1.00 46.56 368 GLY A CA 1
ATOM 2951 C C . GLY A 1 368 ? -2.218 -6.466 36.595 1.00 46.56 368 GLY A C 1
ATOM 2952 O O . GLY A 1 368 ? -2.479 -7.451 37.322 1.00 46.56 368 GLY A O 1
#

Organism: Rhizophora mucronata (NCBI:txid61149)

pLDDT: mean 81.9, std 20.54, range [23.72, 98.06]

Solvent-accessible surface area (backbone atoms only — not comparable to full-atom values): 22347 Å² total; per-residue (Å²): 83,80,61,36,72,57,50,38,52,56,32,49,54,50,41,71,76,43,75,80,44,54,64,46,32,41,55,33,14,51,28,26,41,68,73,60,40,44,48,61,12,43,52,26,18,49,56,33,57,72,55,90,72,95,43,73,74,61,46,46,52,31,33,44,28,52,49,47,36,41,51,40,27,45,52,61,72,45,67,86,51,62,73,88,77,60,47,68,67,80,72,45,56,28,61,52,52,40,34,55,66,69,55,41,77,54,65,68,41,68,77,73,48,88,76,56,62,75,78,53,70,73,52,64,76,38,74,74,70,80,71,78,68,77,73,44,73,67,55,48,54,51,50,54,51,12,40,62,53,12,53,71,75,62,58,95,51,92,93,52,65,68,34,67,54,47,21,33,32,50,10,48,26,52,50,53,42,51,52,51,51,51,51,53,50,52,50,53,53,51,52,52,56,51,51,66,65,57,58,80,64,74,80,89,80,78,92,73,80,82,84,74,84,80,83,82,82,86,70,86,87,80,85,86,83,93,78,91,80,79,91,75,85,83,73,92,73,94,68,91,67,85,72,79,82,72,84,49,73,65,65,51,49,50,47,46,46,50,35,50,29,70,47,42,64,82,50,83,67,70,59,73,95,49,38,41,82,79,54,75,80,64,72,81,82,74,76,66,38,60,58,88,93,44,67,31,77,91,47,35,86,46,44,67,63,50,51,53,49,50,41,51,51,37,69,75,65,38,42,40,24,36,87,86,69,44,79,44,77,52,50,79,74,56,49,57,57,47,68,70,42,87,47,74,65,48,44,35,63,73,72,67,55,68,68,50,82,88,79,87,83,78,63,84,89,54,82,130

InterPro domains:
  IPR011990 Tetratricopeptide-like helical domain superfamily [G3DSA:1.25.40.10] (1-78)
  IPR011990 Tetratricopeptide-like helical domain superfamily [SSF48452] (1-59)
  IPR044650 Tetratricopeptide repeat protein SRFR1-like [PTHR44749] (1-368)

Foldseek 3Di:
DAPLVVLLVVLVVVCVVVVLDLVSLLSNLLSCLLVLLLLSNLVSLVSNLPDDDPDPVSVLSNLLSVLLNQLSLLVLVCPPPDLVPDDCLVPPAQASLVCNQVSHHCPVVVVPPDGRDDHDPVSNPDD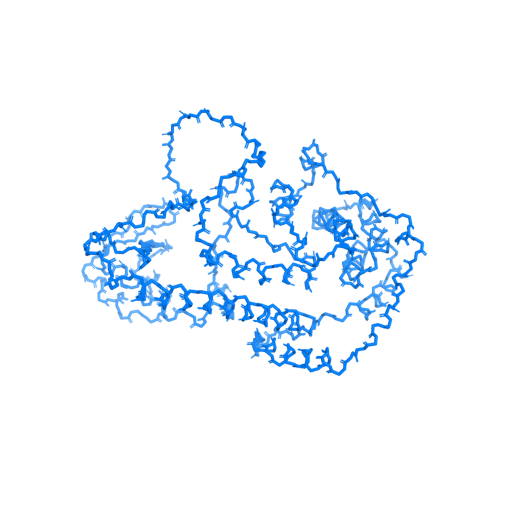PPPPPPVCPPVNVVLQVQQLVQLCVVFDPDPPGDDDSLSSSLLSVLVVVLVVVVVVLVVVVVVVVVVVVVVDVPDDDDDDDDDDDDPPDPLDPDDDDDDDDDDDDDDDDDDDPDPPSPRQDPCNSVSSSLSSNCSSRVSDSRYDLVSHDPCSSVCDDPPDDCDDPPDGDSVCVVCQQVVLQVVLVQCVVPQWWAAPVRDIQGHDPVLNVQSNVDDDPVSVCVSSVHHTDDDDDDDDPVDDD

Mean predicted aligned error: 11.31 Å